Protein AF-0000000069414408 (afdb_homodimer)

Structure (mmCIF, N/CA/C/O backbone):
data_AF-0000000069414408-model_v1
#
loop_
_entity.id
_entity.type
_entity.pdbx_description
1 polymer 'Phosphopantothenate--cysteine ligase'
#
loop_
_atom_site.group_PDB
_atom_site.id
_atom_site.type_symbol
_atom_site.label_atom_id
_atom_site.label_alt_id
_atom_site.label_comp_id
_atom_site.label_asym_id
_atom_site.label_entity_id
_atom_site.label_seq_id
_atom_site.pdbx_PDB_ins_code
_atom_site.Cartn_x
_atom_site.Cartn_y
_atom_site.Cartn_z
_atom_site.occupancy
_atom_site.B_iso_or_equiv
_atom_site.auth_seq_id
_atom_site.auth_comp_id
_atom_site.auth_asym_id
_atom_site.auth_atom_id
_atom_site.pdbx_PDB_model_num
ATOM 1 N N . MET A 1 1 ? 16.625 36.344 -5.504 1 36.88 1 MET A N 1
ATOM 2 C CA . MET A 1 1 ? 17.453 35.156 -5.668 1 36.88 1 MET A CA 1
ATOM 3 C C . MET A 1 1 ? 16.656 33.906 -5.434 1 36.88 1 MET A C 1
ATOM 5 O O . MET A 1 1 ? 15.984 33.75 -4.406 1 36.88 1 MET A O 1
ATOM 9 N N . GLU A 1 2 ? 16.375 33.219 -6.484 1 49.25 2 GLU A N 1
ATOM 10 C CA . GLU A 1 2 ? 15.586 32 -6.367 1 49.25 2 GLU A CA 1
ATOM 11 C C . GLU A 1 2 ? 16.141 31.094 -5.285 1 49.25 2 GLU A C 1
ATOM 13 O O . GLU A 1 2 ? 17.344 30.828 -5.25 1 49.25 2 GLU A O 1
ATOM 18 N N . SER A 1 3 ? 15.445 30.938 -4.207 1 58.75 3 SER A N 1
ATOM 19 C CA . SER A 1 3 ? 15.906 30.156 -3.064 1 58.75 3 SER A CA 1
ATOM 20 C C . SER A 1 3 ? 16.312 28.75 -3.484 1 58.75 3 SER A C 1
ATOM 22 O O . SER A 1 3 ? 15.875 28.266 -4.523 1 58.75 3 SER A O 1
ATOM 24 N N . ASP A 1 4 ? 17.469 28.281 -2.998 1 65.81 4 ASP A N 1
ATOM 25 C CA . ASP A 1 4 ? 17.984 26.938 -3.197 1 65.81 4 ASP A CA 1
ATOM 26 C C . ASP A 1 4 ? 16.844 25.906 -3.221 1 65.81 4 ASP A C 1
ATOM 28 O O . ASP A 1 4 ? 16.875 24.969 -4.012 1 65.81 4 ASP A O 1
ATOM 32 N N . SER A 1 5 ? 15.828 26.344 -2.617 1 70.5 5 SER A N 1
ATOM 33 C CA . SER A 1 5 ? 14.68 25.438 -2.559 1 70.5 5 SER A CA 1
ATOM 34 C C . SER A 1 5 ? 13.891 25.469 -3.863 1 70.5 5 SER A C 1
ATOM 36 O O . SER A 1 5 ? 13.43 24.422 -4.332 1 70.5 5 SER A O 1
ATOM 38 N N . SER A 1 6 ? 13.797 26.656 -4.434 1 71.38 6 SER A N 1
ATOM 39 C CA . SER A 1 6 ? 13.078 26.797 -5.695 1 71.38 6 SER A CA 1
ATOM 40 C C . SER A 1 6 ? 13.805 26.078 -6.828 1 71.38 6 SER A C 1
ATOM 42 O O . SER A 1 6 ? 13.172 25.453 -7.68 1 71.38 6 SER A O 1
ATOM 44 N N . LYS A 1 7 ? 15.102 26.234 -6.734 1 75.94 7 LYS A N 1
ATOM 45 C CA . LYS A 1 7 ? 15.914 25.562 -7.75 1 75.94 7 LYS A CA 1
ATOM 46 C C . LYS A 1 7 ? 15.789 24.047 -7.641 1 75.94 7 LYS A C 1
ATOM 48 O O . LYS A 1 7 ? 15.688 23.344 -8.656 1 75.94 7 LYS A O 1
ATOM 53 N N . PHE A 1 8 ? 15.742 23.641 -6.445 1 80 8 PHE A N 1
ATOM 54 C CA . PHE A 1 8 ? 15.625 22.219 -6.195 1 80 8 PHE A CA 1
ATOM 55 C C . PHE A 1 8 ? 14.289 21.688 -6.715 1 80 8 PHE A C 1
ATOM 57 O O . PHE A 1 8 ? 14.242 20.656 -7.395 1 80 8 PHE A O 1
ATOM 64 N N . LEU A 1 9 ? 13.289 22.406 -6.48 1 81.12 9 LEU A N 1
ATOM 65 C CA . LEU A 1 9 ? 11.961 21.969 -6.875 1 81.12 9 LEU A CA 1
ATOM 66 C C . LEU A 1 9 ? 11.828 21.906 -8.391 1 81.12 9 LEU A C 1
ATOM 68 O O . LEU A 1 9 ? 11.125 21.047 -8.93 1 81.12 9 LEU A O 1
ATOM 72 N N . LYS A 1 10 ? 12.508 22.812 -8.992 1 78.44 10 LYS A N 1
ATOM 73 C CA . LYS A 1 10 ? 12.445 22.875 -10.453 1 78.44 10 LYS A CA 1
ATOM 74 C C . LYS A 1 10 ? 13.141 21.672 -11.086 1 78.44 10 LYS A C 1
ATOM 76 O O . LYS A 1 10 ? 12.875 21.344 -12.242 1 78.44 10 LYS A O 1
ATOM 81 N N . GLU A 1 11 ? 14.008 21.078 -10.328 1 78.56 11 GLU A N 1
ATOM 82 C CA . GLU A 1 11 ? 14.734 19.906 -10.812 1 78.56 11 GLU A CA 1
ATOM 83 C C . GLU A 1 11 ? 13.914 18.641 -10.656 1 78.56 11 GLU A C 1
ATOM 85 O O . GLU A 1 11 ? 14.242 17.594 -11.242 1 78.56 11 GLU A O 1
ATOM 90 N N . LEU A 1 12 ? 12.844 18.766 -9.945 1 81.75 12 LEU A N 1
ATOM 91 C CA . LEU A 1 12 ? 12.031 17.578 -9.672 1 81.75 12 LEU A CA 1
ATOM 92 C C . LEU A 1 12 ? 10.938 17.422 -10.719 1 81.75 12 LEU A C 1
ATOM 94 O O . LEU A 1 12 ? 10.461 18.406 -11.281 1 81.75 12 LEU A O 1
ATOM 98 N N . PRO A 1 13 ? 10.609 16.203 -11.086 1 78 13 PRO A N 1
ATOM 99 C CA . PRO A 1 13 ? 9.492 15.984 -12.008 1 78 13 PRO A CA 1
ATOM 100 C C . PRO A 1 13 ? 8.172 16.562 -11.484 1 78 13 PRO A C 1
ATOM 102 O O . PRO A 1 13 ? 7.879 16.453 -10.289 1 78 13 PRO A O 1
ATOM 105 N N . VAL A 1 14 ? 7.461 17.203 -12.414 1 77.81 14 VAL A N 1
ATOM 106 C CA . VAL A 1 14 ? 6.164 17.766 -12.055 1 77.81 14 VAL A CA 1
ATOM 107 C C . VAL A 1 14 ? 5.141 16.641 -11.898 1 77.81 14 VAL A C 1
ATOM 109 O O . VAL A 1 14 ? 5.059 15.75 -12.734 1 77.81 14 VAL A O 1
ATOM 112 N N . PRO A 1 15 ? 4.453 16.719 -10.805 1 82.31 15 PRO A N 1
ATOM 113 C CA . PRO A 1 15 ? 3.467 15.672 -10.547 1 82.31 15 PRO A CA 1
ATOM 114 C C . PRO A 1 15 ? 2.395 15.594 -11.633 1 82.31 15 PRO A C 1
ATOM 116 O O . PRO A 1 15 ? 2.125 16.578 -12.312 1 82.31 15 PRO A O 1
ATOM 119 N N . GLU A 1 16 ? 1.836 14.367 -11.836 1 82 16 GLU A N 1
ATOM 120 C CA . GLU A 1 16 ? 0.675 14.18 -12.703 1 82 16 GLU A CA 1
ATOM 121 C C . GLU A 1 16 ? -0.53 14.961 -12.188 1 82 16 GLU A C 1
ATOM 123 O O . GLU A 1 16 ? -0.75 15.039 -10.977 1 82 16 GLU A O 1
ATOM 128 N N . ARG A 1 17 ? -1.381 15.641 -13.055 1 89.75 17 ARG A N 1
ATOM 129 C CA . ARG A 1 17 ? -2.598 16.375 -12.719 1 89.75 17 ARG A CA 1
ATOM 130 C C . ARG A 1 17 ? -2.312 17.484 -11.711 1 89.75 17 ARG A C 1
ATOM 132 O O . ARG A 1 17 ? -3.119 17.734 -10.812 1 89.75 17 ARG A O 1
ATOM 139 N N . PHE A 1 18 ? -1.121 18.047 -11.727 1 91.94 18 PHE A N 1
ATOM 140 C CA . PHE A 1 18 ? -0.654 19.062 -10.781 1 91.94 18 PHE A CA 1
ATOM 141 C C . PHE A 1 18 ? -1.591 20.266 -10.766 1 91.94 18 PHE A C 1
ATOM 143 O O . PHE A 1 18 ? -1.997 20.719 -9.695 1 91.94 18 PHE A O 1
ATOM 150 N N . GLU A 1 19 ? -1.981 20.688 -11.867 1 93.69 19 GLU A N 1
ATOM 151 C CA . GLU A 1 19 ? -2.82 21.875 -11.961 1 93.69 19 GLU A CA 1
ATOM 152 C C . GLU A 1 19 ? -4.188 21.641 -11.328 1 93.69 19 GLU A C 1
ATOM 154 O O . GLU A 1 19 ? -4.715 22.516 -10.633 1 93.69 19 GLU A O 1
ATOM 159 N N . GLU A 1 20 ? -4.691 20.547 -11.57 1 96.44 20 GLU A N 1
ATOM 160 C CA . GLU A 1 20 ? -5.988 20.203 -10.992 1 96.44 20 GLU A CA 1
ATOM 161 C C . GLU A 1 20 ? -5.918 20.172 -9.469 1 96.44 20 GLU A C 1
ATOM 163 O O . GLU A 1 20 ? -6.805 20.703 -8.789 1 96.44 20 GLU A O 1
ATOM 168 N N . LYS A 1 21 ? -4.875 19.578 -8.93 1 96.38 21 LYS A N 1
ATOM 169 C CA . LYS A 1 21 ? -4.699 19.516 -7.484 1 96.38 21 LYS A CA 1
ATOM 170 C C . LYS A 1 21 ? -4.496 20.906 -6.887 1 96.38 21 LYS A C 1
ATOM 172 O O . LYS A 1 21 ? -5.031 21.203 -5.82 1 96.38 21 LYS A O 1
ATOM 177 N N . GLN A 1 22 ? -3.789 21.703 -7.637 1 96.44 22 GLN A N 1
ATOM 178 C CA . GLN A 1 22 ? -3.551 23.062 -7.191 1 96.44 22 GLN A CA 1
ATOM 179 C C . GLN A 1 22 ? -4.859 23.844 -7.086 1 96.44 22 GLN A C 1
ATOM 181 O O . GLN A 1 22 ? -5.102 24.531 -6.09 1 96.44 22 GLN A O 1
ATOM 186 N N . ILE A 1 23 ? -5.68 23.688 -8.055 1 97.75 23 ILE A N 1
ATOM 187 C CA . ILE A 1 23 ? -6.949 24.406 -8.102 1 97.75 23 ILE A CA 1
ATOM 188 C C . ILE A 1 23 ? -7.852 23.922 -6.965 1 97.75 23 ILE A C 1
ATOM 190 O O . ILE A 1 23 ? -8.5 24.719 -6.293 1 97.75 23 ILE A O 1
ATOM 194 N N . ARG A 1 24 ? -7.848 22.672 -6.711 1 97.88 24 ARG A N 1
ATOM 195 C CA . ARG A 1 24 ? -8.672 22.109 -5.648 1 97.88 24 ARG A CA 1
ATOM 196 C C . ARG A 1 24 ? -8.25 22.641 -4.281 1 97.88 24 ARG A C 1
ATOM 198 O O . ARG A 1 24 ? -9.094 22.984 -3.453 1 97.88 24 ARG A O 1
ATOM 205 N N . ILE A 1 25 ? -6.957 22.734 -4.102 1 98.31 25 ILE A N 1
ATOM 206 C CA . ILE A 1 25 ? -6.43 23.203 -2.828 1 98.31 25 ILE A CA 1
ATOM 207 C C . ILE A 1 25 ? -6.773 24.688 -2.652 1 98.31 25 ILE A C 1
ATOM 209 O O . ILE A 1 25 ? -7.258 25.094 -1.595 1 98.31 25 ILE A O 1
ATOM 213 N N . GLN A 1 26 ? -6.594 25.438 -3.682 1 98.06 26 GLN A N 1
ATOM 214 C CA . GLN A 1 26 ? -6.867 26.859 -3.623 1 98.06 26 GLN A CA 1
ATOM 215 C C . GLN A 1 26 ? -8.344 27.125 -3.359 1 98.06 26 GLN A C 1
ATOM 217 O O . GLN A 1 26 ? -8.695 27.953 -2.516 1 98.06 26 GLN A O 1
ATOM 222 N N . ASN A 1 27 ? -9.172 26.422 -4.07 1 98.38 27 ASN A N 1
ATOM 223 C CA . ASN A 1 27 ? -10.609 26.578 -3.896 1 98.38 27 ASN A CA 1
ATOM 224 C C . ASN A 1 27 ? -11.047 26.219 -2.482 1 98.38 27 ASN A C 1
ATOM 226 O O . ASN A 1 27 ? -11.898 26.891 -1.895 1 98.38 27 ASN A O 1
ATOM 230 N N . PHE A 1 28 ? -10.516 25.234 -1.988 1 98.56 28 PHE A N 1
ATOM 231 C CA . PHE A 1 28 ? -10.852 24.781 -0.641 1 98.56 28 PHE A CA 1
ATOM 232 C C . PHE A 1 28 ? -10.477 25.844 0.39 1 98.56 28 PHE A C 1
ATOM 234 O O . PHE A 1 28 ? -11.281 26.188 1.252 1 98.56 28 PHE A O 1
ATOM 241 N N . VAL A 1 29 ? -9.242 26.312 0.279 1 98.44 29 VAL A N 1
ATOM 242 C CA . VAL A 1 29 ? -8.734 27.297 1.234 1 98.44 29 VAL A CA 1
ATOM 243 C C . VAL A 1 29 ? -9.562 28.578 1.146 1 98.44 29 VAL A C 1
ATOM 245 O O . VAL A 1 29 ? -9.938 29.156 2.172 1 98.44 29 VAL A O 1
ATOM 248 N N . GLU A 1 30 ? -9.867 28.969 -0.035 1 97.88 30 GLU A N 1
ATOM 249 C CA . GLU A 1 30 ? -10.664 30.172 -0.226 1 97.88 30 GLU A CA 1
ATOM 250 C C . GLU A 1 30 ? -12.047 30.016 0.404 1 97.88 30 GLU A C 1
ATOM 252 O O . GLU A 1 30 ? -12.547 30.953 1.046 1 97.88 30 GLU A O 1
ATOM 257 N N . ARG A 1 31 ? -12.594 28.938 0.205 1 97.62 31 ARG A N 1
ATOM 258 C CA . ARG A 1 31 ? -13.906 28.688 0.78 1 97.62 31 ARG A CA 1
ATOM 259 C C . ARG A 1 31 ? -13.859 28.719 2.305 1 97.62 31 ARG A C 1
ATOM 261 O O . ARG A 1 31 ? -14.695 29.359 2.943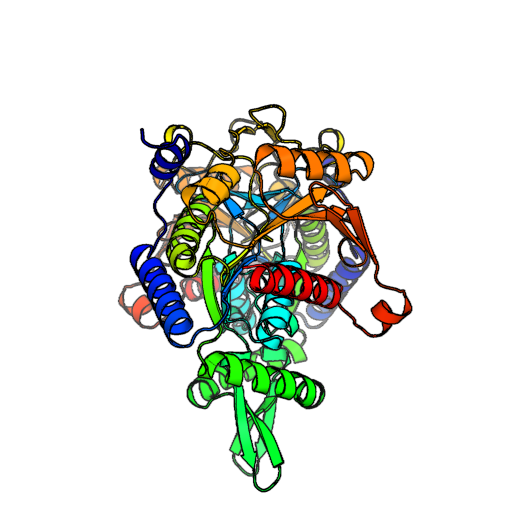 1 97.62 31 ARG A O 1
ATOM 268 N N . GLN A 1 32 ? -12.922 28 2.854 1 97.88 32 GLN A N 1
ATOM 269 C CA . GLN A 1 32 ? -12.812 27.969 4.309 1 97.88 32 GLN A CA 1
ATOM 270 C C . GLN A 1 32 ? -12.516 29.359 4.867 1 97.88 32 GLN A C 1
ATOM 272 O O . GLN A 1 32 ? -12.992 29.719 5.949 1 97.88 32 GLN A O 1
ATOM 277 N N . HIS A 1 33 ? -11.703 30.094 4.141 1 96.69 33 HIS A N 1
ATOM 278 C CA . HIS A 1 33 ? -11.406 31.469 4.543 1 96.69 33 HIS A CA 1
ATOM 279 C C . HIS A 1 33 ? -12.68 32.312 4.609 1 96.69 33 HIS A C 1
ATOM 281 O O . HIS A 1 33 ? -12.875 33.062 5.555 1 96.69 33 HIS A O 1
ATOM 287 N N . SER A 1 34 ? -13.469 32.156 3.611 1 97.19 34 SER A N 1
ATOM 288 C CA . SER A 1 34 ? -14.719 32.906 3.551 1 97.19 34 SER A CA 1
ATOM 289 C C . SER A 1 34 ? -15.648 32.531 4.707 1 97.19 34 SER A C 1
ATOM 291 O O . SER A 1 34 ? -16.422 33.375 5.172 1 97.19 34 SER A O 1
ATOM 293 N N . LEU A 1 35 ? -15.562 31.375 5.195 1 96.44 35 LEU A N 1
ATOM 294 C CA . LEU A 1 35 ? -16.406 30.891 6.285 1 96.44 35 LEU A CA 1
ATOM 295 C C . LEU A 1 35 ? -15.742 31.141 7.633 1 96.44 35 LEU A C 1
ATOM 297 O O . LEU A 1 35 ? -16.297 30.812 8.68 1 96.44 35 LEU A O 1
ATOM 301 N N . ARG A 1 36 ? -14.461 31.719 7.625 1 95.69 36 ARG A N 1
ATOM 302 C CA . ARG A 1 36 ? -13.68 32.031 8.812 1 95.69 36 ARG A CA 1
ATOM 303 C C . ARG A 1 36 ? -13.375 30.781 9.625 1 95.69 36 ARG A C 1
ATOM 305 O O . ARG A 1 36 ? -13.43 30.797 10.859 1 95.69 36 ARG A O 1
ATOM 312 N N . ASN A 1 37 ? -13.172 29.703 8.883 1 97.25 37 ASN A N 1
ATOM 313 C CA . ASN A 1 37 ? -12.758 28.453 9.516 1 97.25 37 ASN A CA 1
ATOM 314 C C . ASN A 1 37 ? -11.242 28.375 9.68 1 97.25 37 ASN A C 1
ATOM 316 O O . ASN A 1 37 ? -10.5 28.844 8.82 1 97.25 37 ASN A O 1
ATOM 320 N N . LYS A 1 38 ? -10.812 27.828 10.812 1 98.12 38 LYS A N 1
ATOM 321 C CA . LYS A 1 38 ? -9.414 27.438 10.906 1 98.12 38 LYS A CA 1
ATOM 322 C C . LYS A 1 38 ? -9.117 26.234 10.008 1 98.12 38 LYS A C 1
ATOM 324 O O . LYS A 1 38 ? -9.945 25.328 9.875 1 98.12 38 LYS A O 1
ATOM 329 N N . VAL A 1 39 ? -7.953 26.25 9.383 1 98.56 39 VAL A N 1
ATOM 330 C CA . VAL A 1 39 ? -7.605 25.188 8.445 1 98.56 39 VAL A CA 1
ATOM 331 C C . VAL A 1 39 ? -6.281 24.562 8.852 1 98.56 39 VAL A C 1
ATOM 333 O O . VAL A 1 39 ? -5.336 25.25 9.227 1 98.56 39 VAL A O 1
ATOM 336 N N . VAL A 1 40 ? -6.254 23.25 8.859 1 98.75 40 VAL A N 1
ATOM 337 C CA . VAL A 1 40 ? -5.004 22.547 9.125 1 98.75 40 VAL A CA 1
ATOM 338 C C . VAL A 1 40 ? -4.633 21.672 7.922 1 98.75 40 VAL A C 1
ATOM 340 O O . VAL A 1 40 ? -5.492 21 7.344 1 98.75 40 VAL A O 1
ATOM 343 N N . LEU A 1 41 ? -3.408 21.781 7.465 1 98.75 41 LEU A N 1
ATOM 344 C CA . LEU A 1 41 ? -2.807 20.828 6.551 1 98.75 41 LEU A CA 1
ATOM 345 C C . LEU A 1 41 ? -2.209 19.641 7.316 1 98.75 41 LEU A C 1
ATOM 347 O O . LEU A 1 41 ? -1.325 19.828 8.156 1 98.75 41 LEU A O 1
ATOM 351 N N . VAL A 1 42 ? -2.725 18.484 7.078 1 98.81 42 VAL A N 1
ATOM 352 C CA . VAL A 1 42 ? -2.17 17.266 7.656 1 98.81 42 VAL A CA 1
ATOM 353 C C . VAL A 1 42 ? -1.489 16.438 6.57 1 98.81 42 VAL A C 1
ATOM 355 O O . VAL A 1 42 ? -2.146 15.953 5.641 1 98.81 42 VAL A O 1
ATOM 358 N N . THR A 1 43 ? -0.187 16.344 6.652 1 98.38 43 THR A N 1
ATOM 359 C CA . THR A 1 43 ? 0.484 15.422 5.738 1 98.38 43 THR A CA 1
ATOM 360 C C . THR A 1 43 ? 0.61 14.031 6.355 1 98.38 43 THR A C 1
ATOM 362 O O . THR A 1 43 ? 0.772 13.898 7.57 1 98.38 43 THR A O 1
ATOM 365 N N . SER A 1 44 ? 0.476 13.008 5.516 1 98.38 44 SER A N 1
ATOM 366 C CA . SER A 1 44 ? 0.397 11.656 6.059 1 98.38 44 SER A CA 1
ATOM 367 C C . SER A 1 44 ? 0.928 10.633 5.059 1 98.38 44 SER A C 1
ATOM 369 O O . SER A 1 44 ? 0.846 10.836 3.848 1 98.38 44 SER A O 1
ATOM 371 N N . GLY A 1 45 ? 1.451 9.523 5.637 1 96.81 45 GLY A N 1
ATOM 372 C CA . GLY A 1 45 ? 1.995 8.484 4.781 1 96.81 45 GLY A CA 1
ATOM 373 C C . GLY A 1 45 ? 3.463 8.68 4.457 1 96.81 45 GLY A C 1
ATOM 374 O O . GLY A 1 45 ? 4.098 9.609 4.965 1 96.81 45 GLY A O 1
ATOM 375 N N . GLY A 1 46 ? 3.975 7.82 3.621 1 95.31 46 GLY A N 1
ATOM 376 C CA . GLY A 1 46 ? 5.375 7.895 3.244 1 95.31 46 GLY A CA 1
ATOM 377 C C . GLY A 1 46 ? 5.59 8.422 1.837 1 95.31 46 GLY A C 1
ATOM 378 O O . GLY A 1 46 ? 4.629 8.594 1.083 1 95.31 46 GLY A O 1
ATOM 379 N N . THR A 1 47 ? 6.824 8.719 1.518 1 95.31 47 THR A N 1
ATOM 380 C CA . THR A 1 47 ? 7.188 9.125 0.165 1 95.31 47 THR A CA 1
ATOM 381 C C . THR A 1 47 ? 8.133 8.109 -0.471 1 95.31 47 THR A C 1
ATOM 383 O O . THR A 1 47 ? 9 7.551 0.205 1 95.31 47 THR A O 1
ATOM 386 N N . ILE A 1 48 ? 7.93 7.902 -1.704 1 93.88 48 ILE A N 1
ATOM 387 C CA . ILE A 1 48 ? 8.828 6.988 -2.398 1 93.88 48 ILE A CA 1
ATOM 388 C C . ILE A 1 48 ? 9.828 7.781 -3.232 1 93.88 48 ILE A C 1
ATOM 390 O O . ILE A 1 48 ? 9.562 8.922 -3.625 1 93.88 48 ILE A O 1
ATOM 394 N N . VAL A 1 49 ? 10.953 7.195 -3.441 1 91.69 49 VAL A N 1
ATOM 395 C CA . VAL A 1 49 ? 11.992 7.703 -4.336 1 91.69 49 VAL A CA 1
ATOM 396 C C . VAL A 1 49 ? 12.289 6.668 -5.418 1 91.69 49 VAL A C 1
ATOM 398 O O . VAL A 1 49 ? 12.898 5.633 -5.145 1 91.69 49 VAL A O 1
ATOM 401 N N . PRO A 1 50 ? 11.859 6.98 -6.613 1 89.44 50 PRO A N 1
ATOM 402 C CA . PRO A 1 50 ? 12.133 6.035 -7.695 1 89.44 50 PRO A CA 1
ATOM 403 C C . PRO A 1 50 ? 13.625 5.812 -7.926 1 89.44 50 PRO A C 1
ATOM 405 O O . PRO A 1 50 ? 14.414 6.75 -7.809 1 89.44 50 PRO A O 1
ATOM 408 N N . LEU A 1 51 ? 13.961 4.59 -8.258 1 88.44 51 LEU A N 1
ATOM 409 C CA . LEU A 1 51 ? 15.344 4.266 -8.578 1 88.44 51 LEU A CA 1
ATOM 410 C C . LEU A 1 51 ? 15.578 4.336 -10.086 1 88.44 51 LEU A C 1
ATOM 412 O O . LEU A 1 51 ? 16.734 4.367 -10.539 1 88.44 51 LEU A O 1
ATOM 416 N N . GLU A 1 52 ? 14.492 4.254 -10.828 1 86.12 52 GLU A N 1
ATOM 417 C CA . GLU A 1 52 ? 14.484 4.383 -12.289 1 86.12 52 GLU A CA 1
ATOM 418 C C . GLU A 1 52 ? 13.375 5.32 -12.75 1 86.12 52 GLU A C 1
ATOM 420 O O . GLU A 1 52 ? 12.391 5.523 -12.039 1 86.12 52 GLU A O 1
ATOM 425 N N . SER A 1 53 ? 13.664 5.859 -13.961 1 79.06 53 SER A N 1
ATOM 426 C CA . SER A 1 53 ? 12.625 6.738 -14.492 1 79.06 53 SER A CA 1
ATOM 427 C C . SER A 1 53 ? 11.344 5.965 -14.781 1 79.06 53 SER A C 1
ATOM 429 O O . SER A 1 53 ? 10.25 6.418 -14.43 1 79.06 53 SER A O 1
ATOM 431 N N . ARG A 1 54 ? 11.523 4.855 -15.484 1 78.88 54 ARG A N 1
ATOM 432 C CA . ARG A 1 54 ? 10.414 3.912 -15.602 1 78.88 54 ARG A CA 1
ATOM 433 C C . ARG A 1 54 ? 10.359 2.975 -14.398 1 78.88 54 ARG A C 1
ATOM 435 O O . ARG A 1 54 ? 10.969 1.903 -14.414 1 78.88 54 ARG A O 1
ATOM 442 N N . THR A 1 55 ? 9.633 3.455 -13.43 1 76.44 55 THR A N 1
ATOM 443 C CA . THR A 1 55 ? 9.844 2.988 -12.062 1 76.44 55 THR A CA 1
ATOM 444 C C . THR A 1 55 ? 9.375 1.545 -11.906 1 76.44 55 THR A C 1
ATOM 446 O O . THR A 1 55 ? 8.172 1.263 -11.992 1 76.44 55 THR A O 1
ATOM 449 N N . VAL A 1 56 ? 10.312 0.759 -11.719 1 84.94 56 VAL A N 1
ATOM 450 C CA . VAL A 1 56 ? 10.086 -0.63 -11.336 1 84.94 56 VAL A CA 1
ATOM 451 C C . VAL A 1 56 ? 10.5 -0.84 -9.875 1 84.94 56 VAL A C 1
ATOM 453 O O . VAL A 1 56 ? 9.836 -1.571 -9.141 1 84.94 56 VAL A O 1
ATOM 456 N N . ARG A 1 57 ? 11.508 -0.099 -9.555 1 89.31 57 ARG A N 1
ATOM 457 C CA . ARG A 1 57 ? 12 -0.168 -8.18 1 89.31 57 ARG A CA 1
ATOM 458 C C . ARG A 1 57 ? 12.031 1.215 -7.539 1 89.31 57 ARG A C 1
ATOM 460 O O . ARG A 1 57 ? 12.25 2.217 -8.219 1 89.31 57 ARG A O 1
ATOM 467 N N . PHE A 1 58 ? 11.859 1.223 -6.211 1 92.12 58 PHE A N 1
ATOM 468 C CA . PHE A 1 58 ? 11.93 2.492 -5.5 1 92.12 58 PHE A CA 1
ATOM 469 C C . PHE A 1 58 ? 12.289 2.271 -4.035 1 92.12 58 PHE A C 1
ATOM 471 O O . PHE A 1 58 ? 12.148 1.163 -3.516 1 92.12 58 PHE A O 1
ATOM 478 N N . ILE A 1 59 ? 12.766 3.303 -3.414 1 91.5 59 ILE A N 1
ATOM 479 C CA . ILE A 1 59 ? 12.945 3.338 -1.967 1 91.5 59 ILE A CA 1
ATOM 480 C C . ILE A 1 59 ? 11.727 3.98 -1.309 1 91.5 59 ILE A C 1
ATOM 482 O O . ILE A 1 59 ? 11.227 5.004 -1.78 1 91.5 59 ILE A O 1
ATOM 486 N N . ASP A 1 60 ? 11.289 3.34 -0.335 1 92.94 60 ASP A N 1
ATOM 487 C CA . ASP A 1 60 ? 10.094 3.818 0.341 1 92.94 60 ASP A CA 1
ATOM 488 C C . ASP A 1 60 ? 10.359 4.07 1.823 1 92.94 60 ASP A C 1
ATOM 490 O O . ASP A 1 60 ? 11.133 3.348 2.451 1 92.94 60 ASP A O 1
ATOM 494 N N . ASN A 1 61 ? 9.844 5.125 2.311 1 91 61 ASN A N 1
ATOM 495 C CA . ASN A 1 61 ? 9.758 5.371 3.746 1 91 61 ASN A CA 1
ATOM 496 C C . ASN A 1 61 ? 8.453 4.84 4.328 1 91 61 ASN A C 1
ATOM 498 O O . ASN A 1 61 ? 7.379 5.387 4.055 1 91 61 ASN A O 1
ATOM 502 N N . PHE A 1 62 ? 8.664 3.934 5.164 1 86.81 62 PHE A N 1
ATOM 503 C CA . PHE A 1 62 ? 7.488 3.225 5.645 1 86.81 62 PHE A CA 1
ATOM 504 C C . PHE A 1 62 ? 6.637 4.125 6.531 1 86.81 62 PHE A C 1
ATOM 506 O O . PHE A 1 62 ? 7.133 4.699 7.504 1 86.81 62 PHE A O 1
ATOM 513 N N . SER A 1 63 ? 5.344 4.156 6.176 1 93.06 63 SER A N 1
ATOM 514 C CA . SER A 1 63 ? 4.305 4.77 7 1 93.06 63 SER A CA 1
ATOM 515 C C . SER A 1 63 ? 2.918 4.293 6.586 1 93.06 63 SER A C 1
ATOM 517 O O . SER A 1 63 ? 2.514 4.473 5.438 1 93.06 63 SER A O 1
ATOM 519 N N . GLN A 1 64 ? 2.262 3.758 7.496 1 91.94 64 GLN A N 1
ATOM 520 C CA . GLN A 1 64 ? 0.894 3.342 7.207 1 91.94 64 GLN A CA 1
ATOM 521 C C . GLN A 1 64 ? -0.051 4.539 7.176 1 91.94 64 GLN A C 1
ATOM 523 O O . GLN A 1 64 ? -1.167 4.441 6.664 1 91.94 64 GLN A O 1
ATOM 528 N N . GLY A 1 65 ? 0.398 5.629 7.734 1 95.56 65 GLY A N 1
ATOM 529 C CA . GLY A 1 65 ? -0.44 6.816 7.766 1 95.56 65 GLY A CA 1
ATOM 530 C C . GLY A 1 65 ? -1.406 6.832 8.938 1 95.56 65 GLY A C 1
ATOM 531 O O . GLY A 1 65 ? -2.424 7.527 8.898 1 95.56 65 GLY A O 1
ATOM 532 N N . THR A 1 66 ? -1.074 6.078 9.992 1 95.12 66 THR A N 1
ATOM 533 C CA . THR A 1 66 ? -1.961 5.984 11.148 1 95.12 66 THR A CA 1
ATOM 534 C C . THR A 1 66 ? -2.025 7.316 11.891 1 95.12 66 THR A C 1
ATOM 536 O O . THR A 1 66 ? -3.111 7.844 12.141 1 95.12 66 THR A O 1
ATOM 539 N N . ARG A 1 67 ? -0.917 7.867 12.164 1 96.44 67 ARG A N 1
ATOM 540 C CA . ARG A 1 67 ? -0.863 9.133 12.891 1 96.44 67 ARG A CA 1
ATOM 541 C C . ARG A 1 67 ? -1.567 10.242 12.117 1 96.44 67 ARG A C 1
ATOM 543 O O . ARG A 1 67 ? -2.381 10.977 12.68 1 96.44 67 ARG A O 1
ATOM 550 N N . GLY A 1 68 ? -1.271 10.359 10.883 1 98.06 68 GLY A N 1
ATOM 551 C CA . GLY A 1 68 ? -1.877 11.406 10.07 1 98.06 68 GLY A CA 1
ATOM 552 C C . GLY A 1 68 ? -3.381 11.258 9.93 1 98.06 68 GLY A C 1
ATOM 553 O O . GLY A 1 68 ? -4.125 12.219 10.125 1 98.06 68 GLY A O 1
ATOM 554 N N . SER A 1 69 ? -3.871 10.047 9.672 1 97.94 69 SER A N 1
ATOM 555 C CA . SER A 1 69 ? -5.293 9.82 9.43 1 97.94 69 SER A CA 1
ATOM 556 C C . SER A 1 69 ? -6.102 10.016 10.711 1 97.94 69 SER A C 1
ATOM 558 O O . SER A 1 69 ? -7.152 10.656 10.695 1 97.94 69 SER A O 1
ATOM 560 N N . ALA A 1 70 ? -5.594 9.531 11.805 1 97.69 70 ALA A N 1
ATOM 561 C CA . ALA A 1 70 ? -6.27 9.703 13.094 1 97.69 70 ALA A CA 1
ATOM 562 C C . ALA A 1 70 ? -6.316 11.172 13.492 1 97.69 70 ALA A C 1
ATOM 564 O O . ALA A 1 70 ? -7.359 11.672 13.922 1 97.69 70 ALA A O 1
ATOM 565 N N . SER A 1 71 ? -5.215 11.828 13.32 1 98.62 71 SER A N 1
ATOM 566 C CA . SER A 1 71 ? -5.145 13.242 13.695 1 98.62 71 SER A CA 1
ATOM 567 C C . SER A 1 71 ? -6.125 14.078 12.875 1 98.62 71 SER A C 1
ATOM 569 O O . SER A 1 71 ? -6.766 14.984 13.414 1 98.62 71 SER A O 1
ATOM 571 N N . ALA A 1 72 ? -6.223 13.742 11.602 1 98.69 72 ALA A N 1
ATOM 572 C CA . ALA A 1 72 ? -7.172 14.445 10.75 1 98.69 72 ALA A CA 1
ATOM 573 C C . ALA A 1 72 ? -8.594 14.336 11.297 1 98.69 72 ALA A C 1
ATOM 575 O O . ALA A 1 72 ? -9.336 15.32 11.312 1 98.69 72 ALA A O 1
ATOM 576 N N . GLU A 1 73 ? -8.945 13.18 11.805 1 98.19 73 GLU A N 1
ATOM 577 C CA . GLU A 1 73 ? -10.273 12.977 12.375 1 98.19 73 GLU A CA 1
ATOM 578 C C . GLU A 1 73 ? -10.477 13.844 13.617 1 98.19 73 GLU A C 1
ATOM 580 O O . GLU A 1 73 ? -11.523 14.469 13.773 1 98.19 73 GLU A O 1
ATOM 585 N N . TYR A 1 74 ? -9.492 13.867 14.414 1 98 74 TYR A N 1
ATOM 586 C CA . TYR A 1 74 ? -9.633 14.625 15.656 1 98 74 TYR A CA 1
ATOM 587 C C . TYR A 1 74 ? -9.656 16.125 15.383 1 98 74 TYR A C 1
ATOM 589 O O . TYR A 1 74 ? -10.344 16.875 16.078 1 98 74 TYR A O 1
ATOM 597 N N . PHE A 1 75 ? -8.898 16.609 14.398 1 98.56 75 PHE A N 1
ATOM 598 C CA . PHE A 1 75 ? -8.992 18.016 13.984 1 98.56 75 PHE A CA 1
ATOM 599 C C . PHE A 1 75 ? -10.391 18.328 13.477 1 98.56 75 PHE A C 1
ATOM 601 O O . PHE A 1 75 ? -10.984 19.344 13.867 1 98.56 75 PHE A O 1
ATOM 608 N N . LEU A 1 76 ? -10.898 17.422 12.633 1 98.06 76 LEU A N 1
ATOM 609 C CA . LEU A 1 76 ? -12.242 17.609 12.086 1 98.06 76 LEU A CA 1
ATOM 610 C C . LEU A 1 76 ? -13.281 17.641 13.195 1 98.06 76 LEU A C 1
ATOM 612 O O . LEU A 1 76 ? -14.172 18.5 13.195 1 98.06 76 LEU A O 1
ATOM 616 N N . ASN A 1 77 ? -13.125 16.766 14.109 1 96.38 77 ASN A N 1
ATOM 617 C CA . ASN A 1 77 ? -14.039 16.719 15.242 1 96.38 77 ASN A CA 1
ATOM 618 C C . ASN A 1 77 ? -13.977 18 16.078 1 96.38 77 ASN A C 1
ATOM 620 O O . ASN A 1 77 ? -14.93 18.312 16.797 1 96.38 77 ASN A O 1
ATOM 624 N N . SER A 1 78 ? -12.906 18.656 15.984 1 96.94 78 SER A N 1
ATOM 625 C CA . SER A 1 78 ? -12.711 19.875 16.766 1 96.94 78 SER A CA 1
ATOM 626 C C . SER A 1 78 ? -13.055 21.125 15.969 1 96.94 78 SER A C 1
ATOM 628 O O . SER A 1 78 ? -12.766 22.25 16.391 1 96.94 78 SER A O 1
ATOM 630 N N . GLY A 1 79 ? -13.539 20.969 14.75 1 96.19 79 GLY A N 1
ATOM 631 C CA . GLY A 1 79 ? -14.086 22.078 13.984 1 96.19 79 GLY A CA 1
ATOM 632 C C . GLY A 1 79 ? -13.102 22.641 12.977 1 96.19 79 GLY A C 1
ATOM 633 O O . GLY A 1 79 ? -13.383 23.656 12.328 1 96.19 79 GLY A O 1
ATOM 634 N N . TYR A 1 80 ? -11.93 22.062 12.883 1 98.38 80 TYR A N 1
ATOM 635 C CA . TYR A 1 80 ? -10.977 22.5 11.867 1 98.38 80 TYR A CA 1
ATOM 636 C C . TYR A 1 80 ? -11.336 21.922 10.5 1 98.38 80 TYR A C 1
ATOM 638 O O . TYR A 1 80 ? -11.734 20.766 10.391 1 98.38 80 TYR A O 1
ATOM 646 N N . ALA A 1 81 ? -11.227 22.719 9.484 1 98.62 81 ALA A N 1
ATOM 647 C CA . ALA A 1 81 ? -11.164 22.156 8.141 1 98.62 81 ALA A CA 1
ATOM 648 C C . ALA A 1 81 ? -9.797 21.531 7.867 1 98.62 81 ALA A C 1
ATOM 650 O O . ALA A 1 81 ? -8.781 22.031 8.359 1 98.62 81 ALA A O 1
ATOM 651 N N . VAL A 1 82 ? -9.812 20.438 7.09 1 98.81 82 VAL A N 1
ATOM 652 C CA . VAL A 1 82 ? -8.57 19.688 6.961 1 98.81 82 VAL A CA 1
ATOM 653 C C . VAL A 1 82 ? -8.227 19.5 5.484 1 98.81 82 VAL A C 1
ATOM 655 O O . VAL A 1 82 ? -9.055 19.016 4.707 1 98.81 82 VAL A O 1
ATOM 658 N N . ILE A 1 83 ? -7.066 19.953 5.105 1 98.81 83 ILE A N 1
ATOM 659 C CA . ILE A 1 83 ? -6.426 19.438 3.898 1 98.81 83 ILE A CA 1
ATOM 660 C C . ILE A 1 83 ? -5.586 18.219 4.242 1 98.81 83 ILE A C 1
ATOM 662 O O . ILE A 1 83 ? -4.562 18.328 4.922 1 98.81 83 ILE A O 1
ATOM 666 N N . PHE A 1 84 ? -6.027 17.094 3.797 1 98.62 84 PHE A N 1
ATOM 667 C CA . PHE A 1 84 ? -5.336 15.844 4.062 1 98.62 84 PHE A CA 1
ATOM 668 C C . PHE A 1 84 ? -4.457 15.445 2.881 1 98.62 84 PHE A C 1
ATOM 670 O O . PHE A 1 84 ? -4.934 14.836 1.922 1 98.62 84 PHE A O 1
ATOM 677 N N . LEU A 1 85 ? -3.211 15.828 2.93 1 98.56 85 LEU A N 1
ATOM 678 C CA . LEU A 1 85 ? -2.203 15.484 1.931 1 98.56 85 LEU A CA 1
ATOM 679 C C . LEU A 1 85 ? -1.539 14.156 2.26 1 98.56 85 LEU A C 1
ATOM 681 O O . LEU A 1 85 ? -0.752 14.062 3.205 1 98.56 85 LEU A O 1
ATOM 685 N N . HIS A 1 86 ? -1.845 13.117 1.429 1 97.94 86 HIS A N 1
ATOM 686 C CA . HIS A 1 86 ? -1.485 11.789 1.921 1 97.94 86 HIS A CA 1
ATOM 687 C C . HIS A 1 86 ? -0.947 10.914 0.796 1 97.94 86 HIS A C 1
ATOM 689 O O . HIS A 1 86 ? -1.269 11.133 -0.374 1 97.94 86 HIS A O 1
ATOM 695 N N . ARG A 1 87 ? -0.119 9.938 1.212 1 96.88 87 ARG A N 1
ATOM 696 C CA . ARG A 1 87 ? 0.388 8.93 0.289 1 96.88 87 ARG A CA 1
ATOM 697 C C . ARG A 1 87 ? -0.751 8.094 -0.287 1 96.88 87 ARG A C 1
ATOM 699 O O . ARG A 1 87 ? -1.606 7.605 0.455 1 96.88 87 ARG A O 1
ATOM 706 N N . ASN A 1 88 ? -0.689 7.988 -1.557 1 93.06 88 ASN A N 1
ATOM 707 C CA . ASN A 1 88 ? -1.65 7.098 -2.195 1 93.06 88 ASN A CA 1
ATOM 708 C C . ASN A 1 88 ? -1.603 5.695 -1.589 1 93.06 88 ASN A C 1
ATOM 710 O O . ASN A 1 88 ? -0.524 5.121 -1.427 1 93.06 88 ASN A O 1
ATOM 714 N N . GLY A 1 89 ? -2.76 5.223 -1.188 1 88.56 89 GLY A N 1
ATOM 715 C CA . GLY A 1 89 ? -2.857 3.881 -0.638 1 88.56 89 GLY A CA 1
ATOM 716 C C . GLY A 1 89 ? -2.668 3.836 0.867 1 88.56 89 GLY A C 1
ATOM 717 O O . GLY A 1 89 ? -2.811 2.779 1.484 1 88.56 89 GLY A O 1
ATOM 718 N N . SER A 1 90 ? -2.254 4.945 1.5 1 93.38 90 SER A N 1
ATOM 719 C CA . SER A 1 90 ? -2.125 4.969 2.953 1 93.38 90 SER A CA 1
ATOM 720 C C . SER A 1 90 ? -3.482 5.148 3.625 1 93.38 90 SER A C 1
ATOM 722 O O . SER A 1 90 ? -4.496 5.344 2.949 1 93.38 90 SER A O 1
ATOM 724 N N . LEU A 1 91 ? -3.475 5.066 4.902 1 94.62 91 LEU A N 1
ATOM 725 C CA . LEU A 1 91 ? -4.715 5.176 5.656 1 94.62 91 LEU A CA 1
ATOM 726 C C . LEU A 1 91 ? -5.316 6.57 5.523 1 94.62 91 LEU A C 1
ATOM 728 O O . LEU A 1 91 ? -4.586 7.566 5.516 1 94.62 91 LEU A O 1
ATOM 732 N N . GLU A 1 92 ? -6.609 6.605 5.418 1 95.44 92 GLU A N 1
ATOM 733 C CA . GLU A 1 92 ? -7.344 7.863 5.34 1 95.44 92 GLU A CA 1
ATOM 734 C C . GLU A 1 92 ? -8.32 8.008 6.5 1 95.44 92 GLU A C 1
ATOM 736 O O . GLU A 1 92 ? -8.742 7.008 7.09 1 95.44 92 GLU A O 1
ATOM 741 N N . PRO A 1 93 ? -8.617 9.25 6.816 1 96.81 93 PRO A N 1
ATOM 742 C CA . PRO A 1 93 ? -9.594 9.422 7.898 1 96.81 93 PRO A CA 1
ATOM 743 C C . PRO A 1 93 ? -10.883 8.648 7.664 1 96.81 93 PRO A C 1
ATOM 745 O O . PRO A 1 93 ? -11.352 8.547 6.527 1 96.81 93 PRO A O 1
ATOM 748 N N . TYR A 1 94 ? -11.438 8.047 8.766 1 94.69 94 TYR A N 1
ATOM 749 C CA . TYR A 1 94 ? -12.695 7.309 8.844 1 94.69 94 TYR A CA 1
ATOM 750 C C . TYR A 1 94 ? -12.562 5.941 8.188 1 94.69 94 TYR A C 1
ATOM 752 O O . TYR A 1 94 ? -12.859 4.918 8.805 1 94.69 94 TYR A O 1
ATOM 760 N N . SER A 1 95 ? -11.938 5.957 7.023 1 91.19 95 SER A N 1
ATOM 761 C CA . SER A 1 95 ? -11.805 4.668 6.344 1 91.19 95 SER A CA 1
ATOM 762 C C . SER A 1 95 ? -10.719 3.814 6.98 1 91.19 95 SER A C 1
ATOM 764 O O . SER A 1 95 ? -10.664 2.602 6.762 1 91.19 95 SER A O 1
ATOM 766 N N . ARG A 1 96 ? -9.859 4.414 7.797 1 92.44 96 ARG A N 1
ATOM 767 C CA . ARG A 1 96 ? -8.766 3.703 8.453 1 92.44 96 ARG A CA 1
ATOM 768 C C . ARG A 1 96 ? -9.297 2.6 9.359 1 92.44 96 ARG A C 1
ATOM 770 O O . ARG A 1 96 ? -8.578 1.658 9.695 1 92.44 96 ARG A O 1
ATOM 777 N N . ASN A 1 97 ? -10.555 2.697 9.703 1 86.81 97 ASN A N 1
ATOM 778 C CA . ASN A 1 97 ? -11.18 1.734 10.609 1 86.81 97 ASN A CA 1
ATOM 779 C C . ASN A 1 97 ? -11.492 0.419 9.898 1 86.81 97 ASN A C 1
ATOM 781 O O . ASN A 1 97 ? -11.773 -0.589 10.555 1 86.81 97 ASN A O 1
ATOM 785 N N . PHE A 1 98 ? -11.367 0.418 8.68 1 84.69 98 PHE A N 1
ATOM 786 C CA . PHE A 1 98 ? -11.727 -0.752 7.887 1 84.69 98 PHE A CA 1
ATOM 787 C C . PHE A 1 98 ? -10.586 -1.132 6.941 1 84.69 98 PHE A C 1
ATOM 789 O O . PHE A 1 98 ? -10.789 -1.906 6 1 84.69 98 PHE A O 1
ATOM 796 N N . SER A 1 99 ? -9.461 -0.527 7.371 1 75.19 99 SER A N 1
ATOM 797 C CA . SER A 1 99 ? -8.328 -0.69 6.469 1 75.19 99 SER A CA 1
ATOM 798 C C . SER A 1 99 ? -7.891 -2.148 6.391 1 75.19 99 SER A C 1
ATOM 800 O O . SER A 1 99 ? -8.055 -2.902 7.352 1 75.19 99 SER A O 1
ATOM 802 N N . ARG A 1 100 ? -7.648 -2.799 5.285 1 69.5 100 AR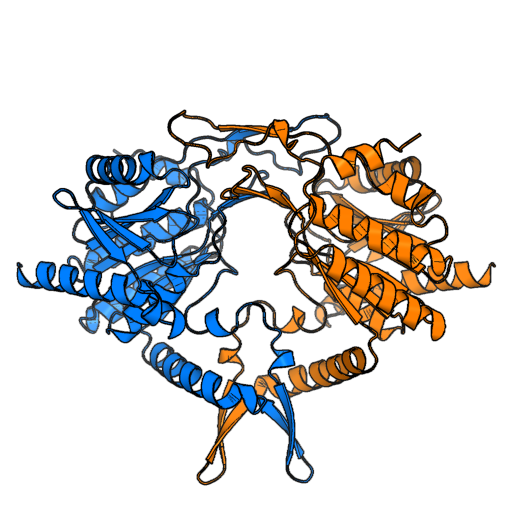G A N 1
ATOM 803 C CA . ARG A 1 100 ? -7.066 -4.109 5.02 1 69.5 100 ARG A CA 1
ATOM 804 C C . ARG A 1 100 ? -8.133 -5.199 5.047 1 69.5 100 ARG A C 1
ATOM 806 O O . ARG A 1 100 ? -7.816 -6.387 5.129 1 69.5 100 ARG A O 1
ATOM 813 N N . LYS A 1 101 ? -9.391 -4.727 5.25 1 77.19 101 LYS A N 1
ATOM 814 C CA . LYS A 1 101 ? -10.453 -5.723 5.199 1 77.19 101 LYS A CA 1
ATOM 815 C C . LYS A 1 101 ? -11.086 -5.777 3.814 1 77.19 101 LYS A C 1
ATOM 817 O O . LYS A 1 101 ? -11.164 -4.762 3.119 1 77.19 101 LYS A O 1
ATOM 822 N N . ASN A 1 102 ? -11.383 -6.887 3.516 1 83.69 102 ASN A N 1
ATOM 823 C CA . ASN A 1 102 ? -12.086 -7.102 2.254 1 83.69 102 ASN A CA 1
ATOM 824 C C . ASN A 1 102 ? -13.531 -6.629 2.332 1 83.69 102 ASN A C 1
ATOM 826 O O . ASN A 1 102 ? -14.297 -7.086 3.186 1 83.69 102 ASN A O 1
ATOM 830 N N . LEU A 1 103 ? -13.883 -5.695 1.495 1 86.25 103 LEU A N 1
ATOM 831 C CA . LEU A 1 103 ? -15.242 -5.156 1.444 1 86.25 103 LEU A CA 1
ATOM 832 C C . LEU A 1 103 ? -16.281 -6.277 1.447 1 86.25 103 LEU A C 1
ATOM 834 O O . LEU A 1 103 ? -17.312 -6.168 2.105 1 86.25 103 LEU A O 1
ATOM 838 N N . LEU A 1 104 ? -15.922 -7.324 0.766 1 90.25 104 LEU A N 1
ATOM 839 C CA . LEU A 1 104 ? -16.859 -8.422 0.577 1 90.25 104 LEU A CA 1
ATOM 840 C C . LEU A 1 104 ? -17.125 -9.141 1.895 1 90.25 104 LEU A C 1
ATOM 842 O O . LEU A 1 104 ? -18.188 -9.766 2.068 1 90.25 104 LEU A O 1
ATOM 846 N N . ASP A 1 105 ? -16.25 -8.984 2.777 1 89.62 105 ASP A N 1
ATOM 847 C CA . ASP A 1 105 ? -16.391 -9.641 4.074 1 89.62 105 ASP A CA 1
ATOM 848 C C . ASP A 1 105 ? -17.359 -8.875 4.977 1 89.62 105 ASP A C 1
ATOM 850 O O . ASP A 1 105 ? -17.797 -9.398 6 1 89.62 105 ASP A O 1
ATOM 854 N N . PHE A 1 106 ? -17.672 -7.656 4.57 1 90.62 106 PHE A N 1
ATOM 855 C CA . PHE A 1 106 ? -18.578 -6.84 5.367 1 90.62 106 PHE A CA 1
ATOM 856 C C . PHE A 1 106 ? -20.016 -7.031 4.922 1 90.62 106 PHE A C 1
ATOM 858 O O . PHE A 1 106 ? -20.953 -6.621 5.617 1 90.62 106 PHE A O 1
ATOM 865 N N . LEU A 1 107 ? -20.172 -7.715 3.789 1 92.88 107 LEU A N 1
ATOM 866 C CA . LEU A 1 107 ? -21.484 -7.691 3.148 1 92.88 107 LEU A CA 1
ATOM 867 C C . LEU A 1 107 ? -22.156 -9.055 3.227 1 92.88 107 LEU A C 1
ATOM 869 O O . LEU A 1 107 ? -21.484 -10.07 3.408 1 92.88 107 LEU A O 1
ATOM 873 N N . GLU A 1 108 ? -23.391 -9.047 3.146 1 93.12 108 GLU A N 1
ATOM 874 C CA . GLU A 1 108 ? -24.203 -10.258 3.074 1 93.12 108 GLU A CA 1
ATOM 875 C C . GLU A 1 108 ? -25.469 -10.023 2.244 1 93.12 108 GLU A C 1
ATOM 877 O O . GLU A 1 108 ? -25.891 -8.883 2.055 1 93.12 108 GLU A O 1
ATOM 882 N N . PHE A 1 109 ? -25.969 -11.156 1.68 1 92.12 109 PHE A N 1
ATOM 883 C CA . PHE A 1 109 ? -27.25 -11.094 0.999 1 92.12 109 PHE A CA 1
ATOM 884 C C . PHE A 1 109 ? -28.391 -11.094 2.006 1 92.12 109 PHE A C 1
ATOM 886 O O . PHE A 1 109 ? -28.375 -11.859 2.971 1 92.12 109 PHE A O 1
ATOM 893 N N . ARG A 1 110 ? -29.266 -10.141 1.848 1 86.69 110 ARG A N 1
ATOM 894 C CA . ARG A 1 110 ? -30.484 -10.109 2.652 1 86.69 110 ARG A CA 1
ATOM 895 C C . ARG A 1 110 ? -31.719 -10.383 1.797 1 86.69 110 ARG A C 1
ATOM 897 O O . ARG A 1 110 ? -31.859 -9.828 0.707 1 86.69 110 ARG A O 1
ATOM 904 N N . GLU A 1 111 ? -32.438 -11.312 2.266 1 83.12 111 GLU A N 1
ATOM 905 C CA . GLU A 1 111 ? -33.656 -11.68 1.546 1 83.12 111 GLU A CA 1
ATOM 906 C C . GLU A 1 111 ? -34.844 -10.891 2.057 1 83.12 111 GLU A C 1
ATOM 908 O O . GLU A 1 111 ? -35.094 -10.844 3.262 1 83.12 111 GLU A O 1
ATOM 913 N N . ASP A 1 112 ? -35.344 -10.016 1.303 1 73.56 112 ASP A N 1
ATOM 914 C CA . ASP A 1 112 ? -36.625 -9.352 1.611 1 73.56 112 ASP A CA 1
ATOM 915 C C . ASP A 1 112 ? -37.719 -9.766 0.635 1 73.56 112 ASP A C 1
ATOM 917 O O . ASP A 1 112 ? -37.906 -9.117 -0.39 1 73.56 112 ASP A O 1
ATOM 921 N N . GLY A 1 113 ? -38.562 -10.719 1.087 1 68.25 113 GLY A N 1
ATOM 922 C CA . GLY A 1 113 ? -39.562 -11.281 0.188 1 68.25 113 GLY A CA 1
ATOM 923 C C . GLY A 1 113 ? -38.938 -11.938 -1.038 1 68.25 113 GLY A C 1
ATOM 924 O O . GLY A 1 113 ? -38.156 -12.867 -0.918 1 68.25 113 GLY A O 1
ATOM 925 N N . GLN A 1 114 ? -39.281 -11.453 -2.252 1 69.94 114 GLN A N 1
ATOM 926 C CA . GLN A 1 114 ? -38.812 -12.039 -3.506 1 69.94 114 GLN A CA 1
ATOM 927 C C . GLN A 1 114 ? -37.562 -11.344 -4.016 1 69.94 114 GLN A C 1
ATOM 929 O O . GLN A 1 114 ? -36.969 -11.773 -5.004 1 69.94 114 GLN A O 1
ATOM 934 N N . GLU A 1 115 ? -37.125 -10.289 -3.166 1 77.69 115 GLU A N 1
ATOM 935 C CA . GLU A 1 115 ? -35.969 -9.531 -3.67 1 77.69 115 GLU A CA 1
ATOM 936 C C . GLU A 1 115 ? -34.75 -9.703 -2.764 1 77.69 115 GLU A C 1
ATOM 938 O O . GLU A 1 115 ? -34.906 -9.805 -1.543 1 77.69 115 GLU A O 1
ATOM 943 N N . GLN A 1 116 ? -33.656 -9.984 -3.385 1 84.38 116 GLN A N 1
ATOM 944 C CA . GLN A 1 116 ? -32.375 -10.078 -2.666 1 84.38 116 GLN A CA 1
ATOM 945 C C . GLN A 1 116 ? -31.609 -8.758 -2.736 1 84.38 116 GLN A C 1
ATOM 947 O O . GLN A 1 116 ? -31.562 -8.117 -3.789 1 84.38 116 GLN A O 1
ATOM 952 N N . SER A 1 117 ? -31.344 -8.281 -1.553 1 85.12 117 SER A N 1
ATOM 953 C CA . SER A 1 117 ? -30.562 -7.047 -1.5 1 85.12 117 SER A CA 1
ATOM 954 C C . SER A 1 117 ? -29.25 -7.254 -0.752 1 85.12 117 SER A C 1
ATOM 956 O O . SER A 1 117 ? -29.078 -8.266 -0.076 1 85.12 117 SER A O 1
ATOM 958 N N . LEU A 1 118 ? -28.344 -6.352 -0.984 1 91.31 118 LEU A N 1
ATOM 959 C CA . LEU A 1 118 ? -27.047 -6.402 -0.296 1 91.31 118 LEU A CA 1
ATOM 960 C C . LEU A 1 118 ? -27.062 -5.512 0.943 1 91.31 118 LEU A C 1
ATOM 962 O O . LEU A 1 118 ? -27.484 -4.359 0.88 1 91.31 118 LEU A O 1
ATOM 966 N N . ALA A 1 119 ? -26.641 -6.109 2.049 1 90.81 119 ALA A N 1
ATOM 967 C CA . ALA A 1 119 ? -26.609 -5.375 3.312 1 90.81 119 ALA A CA 1
ATOM 968 C C . ALA A 1 119 ? -25.281 -5.594 4.035 1 90.81 119 ALA A C 1
ATOM 970 O O . ALA A 1 119 ? -24.531 -6.504 3.695 1 90.81 119 ALA A O 1
ATOM 971 N N . VAL A 1 120 ? -25.016 -4.684 4.953 1 92.75 120 VAL A N 1
ATOM 972 C CA . VAL A 1 120 ? -23.859 -4.867 5.824 1 92.75 120 VAL A CA 1
ATOM 973 C C . VAL A 1 120 ? -24.188 -5.898 6.902 1 92.75 120 VAL A C 1
ATOM 975 O O . VAL A 1 120 ? -25.297 -5.887 7.469 1 92.75 120 VAL A O 1
ATOM 978 N N . GLN A 1 121 ? -23.234 -6.766 7.133 1 92.12 121 GLN A N 1
ATOM 979 C CA . GLN A 1 121 ? -23.422 -7.781 8.164 1 92.12 121 GLN A CA 1
ATOM 980 C C . GLN A 1 121 ? -23.734 -7.141 9.516 1 92.12 121 GLN A C 1
ATOM 982 O O . GLN A 1 121 ? -23.156 -6.113 9.867 1 92.12 121 GLN A O 1
ATOM 987 N N . GLY A 1 122 ? -24.562 -7.766 10.289 1 89.25 122 GLY A N 1
ATOM 988 C CA . GLY A 1 122 ? -25.062 -7.234 11.547 1 89.25 122 GLY A CA 1
ATOM 989 C C . GLY A 1 122 ? -23.953 -6.887 12.531 1 89.25 122 GLY A C 1
ATOM 990 O O . GLY A 1 122 ? -24.016 -5.855 13.203 1 89.25 122 GLY A O 1
ATOM 991 N N . LYS A 1 123 ? -22.969 -7.715 12.547 1 91.5 123 LYS A N 1
ATOM 992 C CA . LYS A 1 123 ? -21.906 -7.535 13.539 1 91.5 123 LYS A CA 1
ATOM 993 C C . LYS A 1 123 ? -21.109 -6.266 13.258 1 91.5 123 LYS A C 1
ATOM 995 O O . LYS A 1 123 ? -20.422 -5.758 14.148 1 91.5 123 LYS A O 1
ATOM 1000 N N . TYR A 1 124 ? -21.219 -5.73 12.055 1 91.5 124 TYR A N 1
ATOM 1001 C CA . TYR A 1 124 ? -20.453 -4.551 11.695 1 91.5 124 TYR A CA 1
ATOM 1002 C C . TYR A 1 124 ? -21.344 -3.32 11.594 1 91.5 124 TYR A C 1
ATOM 1004 O O . TYR A 1 124 ? -20.844 -2.195 11.484 1 91.5 124 TYR A O 1
ATOM 1012 N N . GLU A 1 125 ? -22.594 -3.459 11.602 1 91.56 125 GLU A N 1
ATOM 1013 C CA . GLU A 1 125 ? -23.547 -2.416 11.242 1 91.56 125 GLU A CA 1
ATOM 1014 C C . GLU A 1 125 ? -23.438 -1.222 12.188 1 91.56 125 GLU A C 1
ATOM 1016 O O . GLU A 1 125 ? -23.406 -0.072 11.742 1 91.56 125 GLU A O 1
ATOM 1021 N N . GLU A 1 126 ? -23.422 -1.442 13.453 1 91.81 126 GLU A N 1
ATOM 1022 C CA . GLU A 1 126 ? -23.391 -0.351 14.422 1 91.81 126 GLU A CA 1
ATOM 1023 C C . GLU A 1 126 ? -22.141 0.512 14.234 1 91.81 126 GLU A C 1
ATOM 1025 O O . GLU A 1 126 ? -22.25 1.735 14.125 1 91.81 126 GLU A O 1
ATOM 1030 N N . LYS A 1 127 ? -21.047 -0.099 14.188 1 91.44 127 LYS A N 1
ATOM 1031 C CA . LYS A 1 127 ? -19.781 0.613 14.062 1 91.44 127 LYS A CA 1
ATOM 1032 C C . LYS A 1 127 ? -19.719 1.385 12.742 1 91.44 127 LYS A C 1
ATOM 1034 O O . LYS A 1 127 ? -19.359 2.566 12.727 1 91.44 127 LYS A O 1
ATOM 1039 N N . ILE A 1 128 ? -20.109 0.713 11.68 1 93.38 128 ILE A N 1
ATOM 1040 C CA . ILE A 1 128 ? -20.031 1.335 10.367 1 93.38 128 ILE A CA 1
ATOM 1041 C C . ILE A 1 128 ? -21.031 2.479 10.266 1 93.38 128 ILE A C 1
ATOM 1043 O O . ILE A 1 128 ? -20.75 3.518 9.664 1 93.38 128 ILE A O 1
ATOM 1047 N N . SER A 1 129 ? -22.141 2.312 10.898 1 94 129 SER A N 1
ATOM 1048 C CA . SER A 1 129 ? -23.156 3.355 10.883 1 94 129 SER A CA 1
ATOM 1049 C C . SER A 1 129 ? -22.656 4.633 11.547 1 94 129 SER A C 1
ATOM 1051 O O . SER A 1 129 ? -22.859 5.73 11.023 1 94 129 SER A O 1
ATOM 1053 N N . LYS A 1 130 ? -22.062 4.461 12.672 1 94.06 130 LYS A N 1
ATOM 1054 C CA . LYS A 1 130 ? -21.531 5.605 13.406 1 94.06 130 LYS A CA 1
ATOM 1055 C C . LYS A 1 130 ? -20.484 6.348 12.586 1 94.06 130 LYS A C 1
ATOM 1057 O O . LYS A 1 130 ? -20.531 7.574 12.477 1 94.06 130 LYS A O 1
ATOM 1062 N N . ILE A 1 131 ? -19.625 5.668 11.977 1 94.12 131 ILE A N 1
ATOM 1063 C CA . ILE A 1 131 ? -18.547 6.258 11.195 1 94.12 131 ILE A CA 1
ATOM 1064 C C . ILE A 1 131 ? -19.094 6.895 9.93 1 94.12 131 ILE A C 1
ATOM 1066 O O . ILE A 1 131 ? -18.688 7.992 9.547 1 94.12 131 ILE A O 1
ATOM 1070 N N . LEU A 1 132 ? -20.016 6.215 9.32 1 94.5 132 LEU A N 1
ATOM 1071 C CA . LEU A 1 132 ? -20.609 6.707 8.078 1 94.5 132 LEU A CA 1
ATOM 1072 C C . LEU A 1 132 ? -21.328 8.031 8.305 1 94.5 132 LEU A C 1
ATOM 1074 O O . LEU A 1 132 ? -21.25 8.938 7.469 1 94.5 132 LEU A O 1
ATOM 1078 N N . ARG A 1 133 ? -22.016 8.18 9.391 1 94.75 133 ARG A N 1
ATOM 1079 C CA . ARG A 1 133 ? -22.734 9.414 9.711 1 94.75 133 ARG A CA 1
ATOM 1080 C C . ARG A 1 133 ? -21.781 10.602 9.805 1 94.75 133 ARG A C 1
ATOM 1082 O O . ARG A 1 133 ? -22.031 11.656 9.234 1 94.75 133 ARG A O 1
ATOM 1089 N N . ILE A 1 134 ? -20.719 10.398 10.484 1 94.75 134 ILE A N 1
ATOM 1090 C CA . ILE A 1 134 ? -19.734 11.461 10.656 1 94.75 134 ILE A CA 1
ATOM 1091 C C . ILE A 1 134 ? -19.062 11.766 9.312 1 94.75 134 ILE A C 1
ATOM 1093 O O . ILE A 1 134 ? -18.906 12.938 8.953 1 94.75 134 ILE A O 1
ATOM 1097 N N . TYR A 1 135 ? -18.75 10.742 8.594 1 94.25 135 TYR A N 1
ATOM 1098 C CA . TYR A 1 135 ? -18.094 10.883 7.297 1 94.25 135 TYR A CA 1
ATOM 1099 C C . TYR A 1 135 ? -18.969 11.688 6.336 1 94.25 135 TYR A C 1
ATOM 1101 O O . TYR A 1 135 ? -18.484 12.586 5.652 1 94.25 135 TYR A O 1
ATOM 1109 N N . GLN A 1 136 ? -20.156 11.398 6.328 1 93.56 136 GLN A N 1
ATOM 1110 C CA . GLN A 1 136 ? -21.078 12.094 5.434 1 93.56 136 GLN A CA 1
ATOM 1111 C C . GLN A 1 136 ? -21.234 13.562 5.824 1 93.56 136 GLN A C 1
ATOM 1113 O O . GLN A 1 136 ? -21.297 14.438 4.961 1 93.56 136 GLN A O 1
ATOM 1118 N N . LYS A 1 137 ? -21.297 13.805 7.078 1 94.5 137 LYS A N 1
ATOM 1119 C CA . LYS A 1 137 ? -21.391 15.18 7.551 1 94.5 137 LYS A CA 1
ATOM 1120 C C . LYS A 1 137 ? -20.172 16 7.129 1 94.5 137 LYS A C 1
ATOM 1122 O O . LYS A 1 137 ? -20.312 17.109 6.617 1 94.5 137 LYS A O 1
ATOM 1127 N N . VAL A 1 138 ? -19.016 15.43 7.293 1 94.56 138 VAL A N 1
ATOM 1128 C CA . VAL A 1 138 ? -17.766 16.094 6.977 1 94.56 138 VAL A CA 1
ATOM 1129 C C . VAL A 1 138 ? -17.656 16.328 5.469 1 94.56 138 VAL A C 1
ATOM 1131 O O . VAL A 1 138 ? -17.219 17.391 5.027 1 94.56 138 VAL A O 1
ATOM 1134 N N . THR A 1 139 ? -18.094 15.352 4.742 1 91.25 139 THR A N 1
ATOM 1135 C CA . THR A 1 139 ? -18.016 15.43 3.287 1 91.25 139 THR A CA 1
ATOM 1136 C C . THR A 1 139 ? -19.031 16.438 2.754 1 91.25 139 THR A C 1
ATOM 1138 O O . THR A 1 139 ? -18.719 17.234 1.859 1 91.25 139 THR A O 1
ATOM 1141 N N . HIS A 1 140 ? -20.188 16.453 3.312 1 92.75 140 HIS A N 1
ATOM 1142 C CA . HIS A 1 140 ? -21.234 17.375 2.865 1 92.75 140 HIS A CA 1
ATOM 1143 C C . HIS A 1 140 ? -20.891 18.812 3.188 1 92.75 140 HIS A C 1
ATOM 1145 O O . HIS A 1 140 ? -21.188 19.719 2.406 1 92.75 140 HIS A O 1
ATOM 1151 N N . SER A 1 141 ? -20.266 19 4.301 1 95.12 141 SER A N 1
ATOM 1152 C CA . SER A 1 141 ? -19.906 20.359 4.711 1 95.12 141 SER A CA 1
ATOM 1153 C C . SER A 1 141 ? -18.594 20.797 4.082 1 95.12 141 SER A C 1
ATOM 1155 O O . SER A 1 141 ? -18.109 21.906 4.328 1 95.12 141 SER A O 1
ATOM 1157 N N . GLU A 1 142 ? -17.938 19.938 3.33 1 96.38 142 GLU A N 1
ATOM 1158 C CA . GLU A 1 142 ? -16.703 20.203 2.605 1 96.38 142 GLU A CA 1
ATOM 1159 C C . GLU A 1 142 ? -15.586 20.656 3.553 1 96.38 142 GLU A C 1
ATOM 1161 O O . GLU A 1 142 ? -14.898 21.641 3.287 1 96.38 142 GLU A O 1
ATOM 1166 N N . MET A 1 143 ? -15.531 19.969 4.664 1 97.88 143 MET A N 1
ATOM 1167 C CA . MET A 1 143 ? -14.531 20.297 5.684 1 97.88 143 MET A CA 1
ATOM 1168 C C . MET A 1 143 ? -13.266 19.484 5.484 1 97.88 143 MET A C 1
ATOM 1170 O O . MET A 1 143 ? -12.258 19.719 6.156 1 97.88 143 MET A O 1
ATOM 1174 N N . LEU A 1 144 ? -13.328 18.531 4.559 1 97.94 144 LEU A N 1
ATOM 1175 C CA . LEU A 1 144 ? -12.188 17.672 4.309 1 97.94 144 LEU A CA 1
ATOM 1176 C C . LEU A 1 144 ? -11.836 17.656 2.826 1 97.94 144 LEU A C 1
ATOM 1178 O O . LEU A 1 144 ? -12.688 17.375 1.98 1 97.94 144 LEU A O 1
ATOM 1182 N N . LEU A 1 145 ? -10.641 18 2.502 1 98.25 145 LEU A N 1
ATOM 1183 C CA . LEU A 1 145 ? -10.094 17.859 1.158 1 98.25 145 LEU A CA 1
ATOM 1184 C C . LEU A 1 145 ? -8.93 16.859 1.15 1 98.25 145 LEU A C 1
ATOM 1186 O O . LEU A 1 145 ? -7.914 17.094 1.809 1 98.25 145 LEU A O 1
ATOM 1190 N N . SER A 1 146 ? -9.102 15.781 0.469 1 97.06 146 SER A N 1
ATOM 1191 C CA . SER A 1 146 ? -8.039 14.789 0.352 1 97.06 146 SER A CA 1
ATOM 1192 C C . SER A 1 146 ? -7.258 14.961 -0.947 1 97.06 146 SER A C 1
ATOM 1194 O O . SER A 1 146 ? -7.848 15.016 -2.029 1 97.06 146 SER A O 1
ATOM 1196 N N . VAL A 1 147 ? -5.984 15.117 -0.855 1 97.75 147 VAL A N 1
ATOM 1197 C CA . VAL A 1 147 ? -5.086 15.219 -1.999 1 97.75 147 VAL A CA 1
ATOM 1198 C C . VAL A 1 147 ? -3.961 14.195 -1.864 1 97.75 147 VAL A C 1
ATOM 1200 O O . VAL A 1 147 ? -3.25 14.172 -0.857 1 97.75 147 VAL A O 1
ATOM 1203 N N . ASP A 1 148 ? -3.795 13.367 -2.834 1 96.31 148 ASP A N 1
ATOM 1204 C CA . ASP A 1 148 ? -2.83 12.281 -2.689 1 96.31 148 ASP A CA 1
ATOM 1205 C C . ASP A 1 148 ? -1.52 12.609 -3.396 1 96.31 148 ASP A C 1
ATOM 1207 O O . ASP A 1 148 ? -1.493 13.438 -4.309 1 96.31 148 ASP A O 1
ATOM 1211 N N . PHE A 1 149 ? -0.422 12.062 -2.92 1 96.25 149 PHE A N 1
ATOM 1212 C CA . PHE A 1 149 ? 0.892 12.031 -3.551 1 96.25 149 PHE A CA 1
ATOM 1213 C C . PHE A 1 149 ? 1.478 10.625 -3.514 1 96.25 149 PHE A C 1
ATOM 1215 O O . PHE A 1 149 ? 0.963 9.75 -2.812 1 96.25 149 PHE A O 1
ATOM 1222 N N . THR A 1 150 ? 2.48 10.391 -4.305 1 94.06 150 THR A N 1
ATOM 1223 C CA . THR A 1 150 ? 3.178 9.109 -4.254 1 94.06 150 THR A CA 1
ATOM 1224 C C . THR A 1 150 ? 4.676 9.32 -4.039 1 94.06 150 THR A C 1
ATOM 1226 O O . THR A 1 150 ? 5.254 8.766 -3.1 1 94.06 150 THR A O 1
ATOM 1229 N N . THR A 1 151 ? 5.215 10.164 -4.805 1 93.25 151 THR A N 1
ATOM 1230 C CA . THR A 1 151 ? 6.664 10.328 -4.777 1 93.25 151 THR A CA 1
ATOM 1231 C C . THR A 1 151 ? 7.059 11.5 -3.881 1 93.25 151 THR A C 1
ATOM 1233 O O . THR A 1 151 ? 6.23 12.359 -3.572 1 93.25 151 THR A O 1
ATOM 1236 N N . LEU A 1 152 ? 8.32 11.508 -3.541 1 92.88 152 LEU A N 1
ATOM 1237 C CA . LEU A 1 152 ? 8.898 12.641 -2.818 1 92.88 152 LEU A CA 1
ATOM 1238 C C . LEU A 1 152 ? 8.664 13.945 -3.57 1 92.88 152 LEU A C 1
ATOM 1240 O O . LEU A 1 152 ? 8.25 14.945 -2.977 1 92.88 152 LEU A O 1
ATOM 1244 N N . SER A 1 153 ? 8.875 13.922 -4.84 1 90.25 153 SER A N 1
ATOM 1245 C CA . SER A 1 153 ? 8.703 15.109 -5.664 1 90.25 153 SER A CA 1
ATOM 1246 C C . SER A 1 153 ? 7.262 15.617 -5.602 1 90.25 153 SER A C 1
ATOM 1248 O O . SER A 1 153 ? 7.027 16.812 -5.406 1 90.25 153 SER A O 1
ATOM 1250 N N . GLU A 1 154 ? 6.348 14.742 -5.766 1 93.31 154 GLU A N 1
ATOM 1251 C CA . GLU A 1 154 ? 4.938 15.109 -5.707 1 93.31 154 GLU A CA 1
ATOM 1252 C C . GLU A 1 154 ? 4.578 15.711 -4.352 1 93.31 154 GLU A C 1
ATOM 1254 O O . GLU A 1 154 ? 3.881 16.719 -4.281 1 93.31 154 GLU A O 1
ATOM 1259 N N . TYR A 1 155 ? 5.051 15.062 -3.389 1 95.38 155 TYR A N 1
ATOM 1260 C CA . TYR A 1 155 ? 4.809 15.547 -2.035 1 95.38 155 TYR A CA 1
ATOM 1261 C C . TYR A 1 155 ? 5.293 16.984 -1.877 1 95.38 155 TYR A C 1
ATOM 1263 O O . TYR A 1 155 ? 4.562 17.844 -1.372 1 95.38 155 TYR A O 1
ATOM 1271 N N . LEU A 1 156 ? 6.484 17.25 -2.279 1 93.25 156 LEU A N 1
ATOM 1272 C CA . LEU A 1 156 ? 7.098 18.562 -2.08 1 93.25 156 LEU A CA 1
ATOM 1273 C C . LEU A 1 156 ? 6.359 19.641 -2.873 1 93.25 156 LEU A C 1
ATOM 1275 O O . LEU A 1 156 ? 6.125 20.734 -2.367 1 93.25 156 LEU A O 1
ATOM 1279 N N . TYR A 1 157 ? 5.984 19.328 -4.066 1 93.31 157 TYR A N 1
ATOM 1280 C CA . TYR A 1 157 ? 5.223 20.281 -4.883 1 93.31 157 TYR A CA 1
ATOM 1281 C C . TYR A 1 157 ? 3.887 20.609 -4.23 1 93.31 157 TYR A C 1
ATOM 1283 O O . TYR A 1 157 ? 3.516 21.781 -4.125 1 93.31 157 TYR A O 1
ATOM 1291 N N . LEU A 1 158 ? 3.23 19.609 -3.822 1 95.88 158 LEU A N 1
ATOM 1292 C CA . LEU A 1 158 ? 1.899 19.797 -3.26 1 95.88 158 LEU A CA 1
ATOM 1293 C C . LEU A 1 158 ? 1.979 20.5 -1.903 1 95.88 158 LEU A C 1
ATOM 1295 O O . LEU A 1 158 ? 1.103 21.297 -1.557 1 95.88 158 LEU A O 1
ATOM 1299 N N . LEU A 1 159 ? 2.994 20.125 -1.142 1 95.69 159 LEU A N 1
ATOM 1300 C CA . LEU A 1 159 ? 3.219 20.812 0.126 1 95.69 159 LEU A CA 1
ATOM 1301 C C . LEU A 1 159 ? 3.391 22.312 -0.09 1 95.69 159 LEU A C 1
ATOM 1303 O O . LEU A 1 159 ? 2.793 23.125 0.626 1 95.69 159 LEU A O 1
ATOM 1307 N N . ARG A 1 160 ? 4.148 22.672 -1.072 1 93.56 160 ARG A N 1
ATOM 1308 C CA . ARG A 1 160 ? 4.383 24.094 -1.373 1 93.56 160 ARG A CA 1
ATOM 1309 C C . ARG A 1 160 ? 3.084 24.797 -1.746 1 93.56 160 ARG A C 1
ATOM 1311 O O . ARG A 1 160 ? 2.777 25.859 -1.215 1 93.56 160 ARG A O 1
ATOM 1318 N N . ILE A 1 161 ? 2.355 24.156 -2.592 1 94.75 161 ILE A N 1
ATOM 1319 C CA . ILE A 1 161 ? 1.115 24.75 -3.07 1 94.75 161 ILE A CA 1
ATOM 1320 C C . ILE A 1 161 ? 0.138 24.922 -1.908 1 94.75 161 ILE A C 1
ATOM 1322 O O . ILE A 1 161 ? -0.54 25.938 -1.796 1 94.75 161 ILE A O 1
ATOM 1326 N N . ALA A 1 162 ? 0.044 23.938 -1.098 1 97.38 162 ALA A N 1
ATOM 1327 C CA . ALA A 1 162 ? -0.857 24 0.049 1 97.38 162 ALA A CA 1
ATOM 1328 C C . ALA A 1 162 ? -0.416 25.062 1.035 1 97.38 162 ALA A C 1
ATOM 1330 O O . ALA A 1 162 ? -1.24 25.844 1.533 1 97.38 162 ALA A O 1
ATOM 1331 N N . ALA A 1 163 ? 0.881 25.125 1.312 1 96.12 163 ALA A N 1
ATOM 1332 C CA . ALA A 1 163 ? 1.419 26.109 2.238 1 96.12 163 ALA A CA 1
ATOM 1333 C C . ALA A 1 163 ? 1.172 27.531 1.728 1 96.12 163 ALA A C 1
ATOM 1335 O O . ALA A 1 163 ? 0.759 28.406 2.488 1 96.12 163 ALA A O 1
ATOM 1336 N N . LEU A 1 164 ? 1.405 27.734 0.454 1 95.31 164 LEU A N 1
ATOM 1337 C CA . LEU A 1 164 ? 1.195 29.047 -0.139 1 95.31 164 LEU A CA 1
ATOM 1338 C C . LEU A 1 164 ? -0.277 29.438 -0.081 1 95.31 164 LEU A C 1
ATOM 1340 O O . LEU A 1 164 ? -0.603 30.609 0.163 1 95.31 164 LEU A O 1
ATOM 1344 N N . ALA A 1 165 ? -1.095 28.5 -0.336 1 97.19 165 ALA A N 1
ATOM 1345 C CA . ALA A 1 165 ? -2.525 28.766 -0.236 1 97.19 165 ALA A CA 1
ATOM 1346 C C . ALA A 1 165 ? -2.916 29.125 1.193 1 97.19 165 ALA A C 1
ATOM 1348 O O . ALA A 1 165 ? -3.707 30.047 1.412 1 97.19 165 ALA A O 1
ATOM 1349 N N . LEU A 1 166 ? -2.346 28.453 2.145 1 97.38 166 LEU A N 1
ATOM 1350 C CA . LEU A 1 166 ? -2.691 28.641 3.551 1 97.38 166 LEU A CA 1
ATOM 1351 C C . LEU A 1 166 ? -2.115 29.938 4.09 1 97.38 166 LEU A C 1
ATOM 1353 O O . LEU A 1 166 ? -2.541 30.422 5.145 1 97.38 166 LEU A O 1
ATOM 1357 N N . LYS A 1 167 ? -1.137 30.422 3.395 1 95.88 167 LYS A N 1
ATOM 1358 C CA . LYS A 1 167 ? -0.528 31.688 3.799 1 95.88 167 LYS A CA 1
ATOM 1359 C C . LYS A 1 167 ? -1.582 32.781 3.965 1 95.88 167 LYS A C 1
ATOM 1361 O O . LYS A 1 167 ? -1.466 33.625 4.844 1 95.88 167 LYS A O 1
ATOM 1366 N N . THR A 1 168 ? -2.592 32.719 3.197 1 94.38 168 THR A N 1
ATOM 1367 C CA . THR A 1 168 ? -3.643 33.719 3.205 1 94.38 168 THR A CA 1
ATOM 1368 C C . THR A 1 168 ? -4.422 33.688 4.516 1 94.38 168 THR A C 1
ATOM 1370 O O . THR A 1 168 ? -5.086 34.656 4.879 1 94.38 168 THR A O 1
ATOM 1373 N N . LEU A 1 169 ? -4.34 32.625 5.254 1 96 169 LEU A N 1
ATOM 1374 C CA . LEU A 1 169 ? -5.105 32.469 6.484 1 96 169 LEU A CA 1
ATOM 1375 C C . LEU A 1 169 ? -4.293 32.906 7.695 1 96 169 LEU A C 1
ATOM 1377 O O . LEU A 1 169 ? -4.836 33.031 8.797 1 96 169 LEU A O 1
ATOM 1381 N N . GLN A 1 170 ? -3.023 33.062 7.5 1 93.94 170 GLN A N 1
ATOM 1382 C CA . GLN A 1 170 ? -2.117 33.5 8.555 1 93.94 170 GLN A CA 1
ATOM 1383 C C . GLN A 1 170 ? -2.234 32.625 9.789 1 93.94 170 GLN A C 1
ATOM 1385 O O . GLN A 1 170 ? -2.066 31.406 9.711 1 93.94 170 GLN A O 1
ATOM 1390 N N . LEU A 1 171 ? -2.697 33.219 10.906 1 94.31 171 LEU A N 1
ATOM 1391 C CA . LEU A 1 171 ? -2.676 32.531 12.188 1 94.31 171 LEU A CA 1
ATOM 1392 C C . LEU A 1 171 ? -3.787 31.484 12.25 1 94.31 171 LEU A C 1
ATOM 1394 O O . LEU A 1 171 ? -3.779 30.609 13.117 1 94.31 171 LEU A O 1
ATOM 1398 N N . ASP A 1 172 ? -4.723 31.547 11.32 1 96.56 172 ASP A N 1
ATOM 1399 C CA . ASP A 1 172 ? -5.812 30.578 11.297 1 96.56 172 ASP A CA 1
ATOM 1400 C C . ASP A 1 172 ? -5.375 29.281 10.617 1 96.56 172 ASP A C 1
ATOM 1402 O O . ASP A 1 172 ? -6.133 28.312 10.578 1 96.56 172 ASP A O 1
ATOM 1406 N N . ALA A 1 173 ? -4.113 29.312 10.172 1 97.5 173 ALA A N 1
ATOM 1407 C CA . ALA A 1 173 ? -3.584 28.141 9.469 1 97.5 173 ALA A CA 1
ATOM 1408 C C . ALA A 1 173 ? -2.643 27.344 10.367 1 97.5 173 ALA A C 1
ATOM 1410 O O . ALA A 1 173 ? -1.864 27.922 11.133 1 97.5 173 ALA A O 1
ATOM 1411 N N . MET A 1 174 ? -2.76 26.062 10.266 1 97.88 174 MET A N 1
ATOM 1412 C CA . MET A 1 174 ? -1.868 25.125 10.93 1 97.88 174 MET A CA 1
ATOM 1413 C C . MET A 1 174 ? -1.286 24.125 9.938 1 97.88 174 MET A C 1
ATOM 1415 O O . MET A 1 174 ? -1.974 23.688 9.008 1 97.88 174 MET A O 1
ATOM 1419 N N . LEU A 1 175 ? -0.021 23.828 10.047 1 97.81 175 LEU A N 1
ATOM 1420 C CA . LEU A 1 175 ? 0.627 22.766 9.281 1 97.81 175 LEU A CA 1
ATOM 1421 C C . LEU A 1 175 ? 1.102 21.641 10.188 1 97.81 175 LEU A C 1
ATOM 1423 O O . LEU A 1 175 ? 1.994 21.844 11.016 1 97.81 175 LEU A O 1
ATOM 1427 N N . TYR A 1 176 ? 0.427 20.531 10.109 1 98.19 176 TYR A N 1
ATOM 1428 C CA . TYR A 1 176 ? 0.722 19.312 10.836 1 98.19 176 TYR A CA 1
ATOM 1429 C C . TYR A 1 176 ? 1.439 18.297 9.938 1 98.19 176 TYR A C 1
ATOM 1431 O O . TYR A 1 176 ? 0.798 17.531 9.227 1 98.19 176 TYR A O 1
ATOM 1439 N N . LEU A 1 177 ? 2.783 18.281 9.969 1 96.75 177 LEU A N 1
ATOM 1440 C CA . LEU A 1 177 ? 3.604 17.594 8.984 1 96.75 177 LEU A CA 1
ATOM 1441 C C . LEU A 1 177 ? 3.992 16.203 9.469 1 96.75 177 LEU A C 1
ATOM 1443 O O . LEU A 1 177 ? 5.152 15.961 9.805 1 96.75 177 LEU A O 1
ATOM 1447 N N . ALA A 1 178 ? 3.074 15.234 9.312 1 96.75 178 ALA A N 1
ATOM 1448 C CA . ALA A 1 178 ? 3.238 13.914 9.914 1 96.75 178 ALA A CA 1
ATOM 1449 C C . ALA A 1 178 ? 3.691 12.891 8.883 1 96.75 178 ALA A C 1
ATOM 1451 O O . ALA A 1 178 ? 3.898 11.719 9.203 1 96.75 178 ALA A O 1
ATOM 1452 N N . ALA A 1 179 ? 3.883 13.266 7.645 1 96.12 179 ALA A N 1
ATOM 1453 C CA . ALA A 1 179 ? 4.32 12.328 6.617 1 96.12 179 ALA A CA 1
ATOM 1454 C C . ALA A 1 179 ? 5.762 11.891 6.852 1 96.12 179 ALA A C 1
ATOM 1456 O O . ALA A 1 179 ? 6.586 12.672 7.328 1 96.12 179 ALA A O 1
ATOM 1457 N N . ALA A 1 180 ? 6.027 10.648 6.531 1 94.31 180 ALA A N 1
ATOM 1458 C CA . ALA A 1 180 ? 7.402 10.148 6.496 1 94.31 180 ALA A CA 1
ATOM 1459 C C . ALA A 1 180 ? 8.078 10.508 5.18 1 94.31 180 ALA A C 1
ATOM 1461 O O . ALA A 1 180 ? 7.922 9.805 4.18 1 94.31 180 ALA A O 1
ATOM 1462 N N . VAL A 1 181 ? 8.859 11.531 5.242 1 92.56 181 VAL A N 1
ATOM 1463 C CA . VAL A 1 181 ? 9.445 12.094 4.027 1 92.56 181 VAL A CA 1
ATOM 1464 C C . VAL A 1 181 ? 10.891 11.609 3.885 1 92.56 181 VAL A C 1
ATOM 1466 O O . VAL A 1 181 ? 11.664 11.656 4.844 1 92.56 181 VAL A O 1
ATOM 1469 N N . SER A 1 182 ? 11.164 11.188 2.68 1 90.62 182 SER A N 1
ATOM 1470 C CA . SER A 1 182 ? 12.531 10.734 2.432 1 90.62 182 SER A CA 1
ATOM 1471 C C . SER A 1 182 ? 13.531 11.875 2.607 1 90.62 182 SER A C 1
ATOM 1473 O O . SER A 1 182 ? 13.289 12.992 2.152 1 90.62 182 SER A O 1
ATOM 1475 N N . ASP A 1 183 ? 14.633 11.484 3.266 1 85.88 183 ASP A N 1
ATOM 1476 C CA . ASP A 1 183 ? 15.719 12.445 3.424 1 85.88 183 ASP A CA 1
ATOM 1477 C C . ASP A 1 183 ? 16.672 12.391 2.236 1 85.88 183 ASP A C 1
ATOM 1479 O O . ASP A 1 183 ? 17.578 13.234 2.115 1 85.88 183 ASP A O 1
ATOM 1483 N N . PHE A 1 184 ? 16.438 11.359 1.35 1 86 184 PHE A N 1
ATOM 1484 C CA . PHE A 1 184 ? 17.344 11.156 0.227 1 86 184 PHE A CA 1
ATOM 1485 C C . PHE A 1 184 ? 16.578 11.078 -1.086 1 86 184 PHE A C 1
ATOM 1487 O O . PHE A 1 184 ? 15.391 10.719 -1.1 1 86 184 PHE A O 1
ATOM 1494 N N . TYR A 1 185 ? 17.219 11.453 -2.102 1 84.88 185 TYR A N 1
ATOM 1495 C CA . TYR A 1 185 ? 16.641 11.32 -3.434 1 84.88 185 TYR A CA 1
ATOM 1496 C C . TYR A 1 185 ? 17.719 11.078 -4.48 1 84.88 185 TYR A C 1
ATOM 1498 O O . TYR A 1 185 ? 18.906 11.203 -4.188 1 84.88 185 TYR A O 1
ATOM 1506 N N . ILE A 1 186 ? 17.328 10.625 -5.629 1 82.94 186 ILE A N 1
ATOM 1507 C CA . ILE A 1 186 ? 18.203 10.492 -6.781 1 82.94 186 ILE A CA 1
ATOM 1508 C C . ILE A 1 186 ? 17.906 11.594 -7.789 1 82.94 186 ILE A C 1
ATOM 1510 O O . ILE A 1 186 ? 16.797 11.688 -8.312 1 82.94 186 ILE A O 1
ATOM 1514 N N . PRO A 1 187 ? 18.969 12.367 -8.031 1 79.38 187 PRO A N 1
ATOM 1515 C CA . PRO A 1 187 ? 18.766 13.406 -9.047 1 79.38 187 PRO A CA 1
ATOM 1516 C C . PRO A 1 187 ? 18.344 12.836 -10.398 1 79.38 187 PRO A C 1
ATOM 1518 O O . PRO A 1 187 ? 18.812 11.766 -10.789 1 79.38 187 PRO A O 1
ATOM 1521 N N . LYS A 1 188 ? 17.484 13.578 -11.078 1 76.81 188 LYS A N 1
ATOM 1522 C CA . LYS A 1 188 ? 16.922 13.133 -12.352 1 76.81 188 LYS A CA 1
ATOM 1523 C C . LYS A 1 188 ? 18.031 12.758 -13.336 1 76.81 188 LYS A C 1
ATOM 1525 O O . LYS A 1 188 ? 17.891 11.773 -14.07 1 76.81 188 LYS A O 1
ATOM 1530 N N . ASP A 1 189 ? 19.047 13.484 -13.32 1 77.81 189 ASP A N 1
ATOM 1531 C CA . ASP A 1 189 ? 20.109 13.289 -14.297 1 77.81 189 ASP A CA 1
ATOM 1532 C C . ASP A 1 189 ? 20.969 12.07 -13.938 1 77.81 189 ASP A C 1
ATOM 1534 O O . ASP A 1 189 ? 21.766 11.609 -14.75 1 77.81 189 ASP A O 1
ATOM 1538 N N . GLN A 1 190 ? 20.781 11.531 -12.773 1 78.38 190 GLN A N 1
ATOM 1539 C CA . GLN A 1 190 ? 21.547 10.359 -12.344 1 78.38 190 GLN A CA 1
ATOM 1540 C C . GLN A 1 190 ? 20.672 9.117 -12.32 1 78.38 190 GLN A C 1
ATOM 1542 O O . GLN A 1 190 ? 21.141 8.023 -11.992 1 78.38 190 GLN A O 1
ATOM 1547 N N . MET A 1 191 ? 19.469 9.273 -12.719 1 78.06 191 MET A N 1
ATOM 1548 C CA . MET A 1 191 ? 18.531 8.156 -12.656 1 78.06 191 MET A CA 1
ATOM 1549 C C . MET A 1 191 ? 18.578 7.34 -13.945 1 78.06 191 MET A C 1
ATOM 1551 O O . MET A 1 191 ? 18.422 7.883 -15.039 1 78.06 191 MET A O 1
ATOM 1555 N N . PRO A 1 192 ? 18.844 6.023 -13.805 1 75.69 192 PRO A N 1
ATOM 1556 C CA . PRO A 1 192 ? 18.734 5.199 -15.016 1 75.69 192 PRO A CA 1
ATOM 1557 C C . PRO A 1 192 ? 17.328 5.211 -15.602 1 75.69 192 PRO A C 1
ATOM 1559 O O . PRO A 1 192 ? 16.344 5.34 -14.867 1 75.69 192 PRO A O 1
ATOM 1562 N N . GLU A 1 193 ? 17.297 5.129 -16.891 1 75.94 193 GLU A N 1
ATOM 1563 C CA . GLU A 1 193 ? 16 5.168 -17.562 1 75.94 193 GLU A CA 1
ATOM 1564 C C . GLU A 1 193 ? 15.266 3.838 -17.438 1 75.94 193 GLU A C 1
ATOM 1566 O O . GLU A 1 193 ? 14.047 3.811 -17.234 1 75.94 193 GLU A O 1
ATOM 1571 N N . HIS A 1 194 ? 16.078 2.824 -17.672 1 76.56 194 HIS A N 1
ATOM 1572 C CA . HIS A 1 194 ? 15.477 1.499 -17.703 1 76.56 194 HIS A CA 1
ATOM 1573 C C . HIS A 1 194 ? 15.789 0.723 -16.438 1 76.56 194 HIS A C 1
ATOM 1575 O O . HIS A 1 194 ? 16.625 1.145 -15.633 1 76.56 194 HIS A O 1
ATOM 1581 N N . LYS A 1 195 ? 15.055 -0.383 -16.297 1 75.5 195 LYS A N 1
ATOM 1582 C CA . LYS A 1 195 ? 15.203 -1.241 -15.125 1 75.5 195 LYS A CA 1
ATOM 1583 C C . LYS A 1 195 ? 16.656 -1.665 -14.922 1 75.5 195 LYS A C 1
ATOM 1585 O O . LYS A 1 195 ? 17.328 -2.047 -15.883 1 75.5 195 LYS A O 1
ATOM 1590 N N . ILE A 1 196 ? 17.109 -1.506 -13.688 1 76.31 196 ILE A N 1
ATOM 1591 C CA . ILE A 1 196 ? 18.469 -1.909 -13.344 1 76.31 196 ILE A CA 1
ATOM 1592 C C . ILE A 1 196 ? 18.625 -3.418 -13.523 1 76.31 196 ILE A C 1
ATOM 1594 O O . ILE A 1 196 ? 17.797 -4.191 -13.039 1 76.31 196 ILE A O 1
ATOM 1598 N N . GLN A 1 197 ? 19.641 -3.797 -14.297 1 75.38 197 GLN A N 1
ATOM 1599 C CA . GLN A 1 197 ? 19.844 -5.203 -14.625 1 75.38 197 GLN A CA 1
ATOM 1600 C C . GLN A 1 197 ? 20.672 -5.902 -13.539 1 75.38 197 GLN A C 1
ATOM 1602 O O . GLN A 1 197 ? 21.594 -5.316 -12.977 1 75.38 197 GLN A O 1
ATOM 1607 N N . SER A 1 198 ? 20.375 -7.074 -13.203 1 71.5 198 SER A N 1
ATOM 1608 C CA . SER A 1 198 ? 21.047 -7.84 -12.164 1 71.5 198 SER A CA 1
ATOM 1609 C C . SER A 1 198 ? 22.281 -8.555 -12.711 1 71.5 198 SER A C 1
ATOM 1611 O O . SER A 1 198 ? 23 -9.227 -11.961 1 71.5 198 SER A O 1
ATOM 1613 N N . SER A 1 199 ? 22.531 -8.469 -13.867 1 65 199 SER A N 1
ATOM 1614 C CA . SER A 1 199 ? 23.625 -9.227 -14.469 1 65 199 SER A CA 1
ATOM 1615 C C . SER A 1 199 ? 24.984 -8.766 -13.93 1 65 199 SER A C 1
ATOM 1617 O O . SER A 1 199 ? 25.969 -9.492 -14.039 1 65 199 SER A O 1
ATOM 1619 N N . ASN A 1 200 ? 25 -7.656 -13.328 1 64.06 200 ASN A N 1
ATOM 1620 C CA . ASN A 1 200 ? 26.312 -7.094 -12.992 1 64.06 200 ASN A CA 1
ATOM 1621 C C . ASN A 1 200 ? 26.688 -7.379 -11.547 1 64.06 200 ASN A C 1
ATOM 1623 O O . ASN A 1 200 ? 27.688 -6.848 -11.047 1 64.06 200 ASN A O 1
ATOM 1627 N N . GLY A 1 201 ? 26.094 -8.281 -10.922 1 70.75 201 GLY A N 1
ATOM 1628 C CA . GLY A 1 201 ? 26.453 -8.633 -9.555 1 70.75 201 GLY A CA 1
ATOM 1629 C C . GLY A 1 201 ? 25.781 -7.734 -8.523 1 70.75 201 GLY A C 1
ATOM 1630 O O . GLY A 1 201 ? 24.594 -7.43 -8.625 1 70.75 201 GLY A O 1
ATOM 1631 N N . SER A 1 202 ? 26.594 -6.926 -7.824 1 77.5 202 SER A N 1
ATOM 1632 C CA . SER A 1 202 ? 26.094 -6.109 -6.723 1 77.5 202 SER A CA 1
ATOM 1633 C C . SER A 1 202 ? 25.547 -4.773 -7.223 1 77.5 202 SER A C 1
ATOM 1635 O O . SER A 1 202 ? 25.984 -4.273 -8.266 1 77.5 202 SER A O 1
ATOM 1637 N N . LEU A 1 203 ? 24.484 -4.312 -6.734 1 80.5 203 LEU A N 1
ATOM 1638 C CA . LEU A 1 203 ? 23.906 -3.02 -7.07 1 80.5 203 LEU A CA 1
ATOM 1639 C C . LEU A 1 203 ? 24.375 -1.938 -6.102 1 80.5 203 LEU A C 1
ATOM 1641 O O . LEU A 1 203 ? 24.25 -2.094 -4.887 1 80.5 203 LEU A O 1
ATOM 1645 N N . GLN A 1 204 ? 25.047 -0.933 -6.734 1 81.5 204 GLN A N 1
ATOM 1646 C CA . GLN A 1 204 ? 25.469 0.22 -5.949 1 81.5 204 GLN A CA 1
ATOM 1647 C C . GLN A 1 204 ? 24.578 1.431 -6.219 1 81.5 204 GLN A C 1
ATOM 1649 O O . GLN A 1 204 ? 24.438 1.852 -7.367 1 81.5 204 GLN A O 1
ATOM 1654 N N . LEU A 1 205 ? 23.969 1.897 -5.145 1 83.25 205 LEU A N 1
ATOM 1655 C CA . LEU A 1 205 ? 23.109 3.066 -5.27 1 83.25 205 LEU A CA 1
ATOM 1656 C C . LEU A 1 205 ? 23.672 4.246 -4.48 1 83.25 205 LEU A C 1
ATOM 1658 O O . LEU A 1 205 ? 24.188 4.066 -3.379 1 83.25 205 LEU A O 1
ATOM 1662 N N . SER A 1 206 ? 23.672 5.395 -5.168 1 82.62 206 SER A N 1
ATOM 1663 C CA . SER A 1 206 ? 24.062 6.641 -4.52 1 82.62 206 SER A CA 1
ATOM 1664 C C . SER A 1 206 ? 22.906 7.633 -4.48 1 82.62 206 SER A C 1
ATOM 1666 O O . SER A 1 206 ? 22.406 8.047 -5.527 1 82.62 206 SER A O 1
ATOM 1668 N N . LEU A 1 207 ? 22.5 7.941 -3.291 1 84.81 207 LEU A N 1
ATOM 1669 C CA . LEU A 1 207 ? 21.406 8.891 -3.111 1 84.81 207 LEU A CA 1
ATOM 1670 C C . LEU A 1 207 ? 21.906 10.195 -2.498 1 84.81 207 LEU A C 1
ATOM 1672 O O . LEU A 1 207 ? 22.875 10.188 -1.73 1 84.81 207 LEU A O 1
ATOM 1676 N N . GLN A 1 208 ? 21.25 11.273 -2.855 1 84.31 208 GLN A N 1
ATOM 1677 C CA . GLN A 1 208 ? 21.609 12.594 -2.346 1 84.31 208 GLN A CA 1
ATOM 1678 C C . GLN A 1 208 ? 20.625 13.062 -1.283 1 84.31 208 GLN A C 1
ATOM 1680 O O . GLN A 1 208 ? 19.484 12.594 -1.246 1 84.31 208 GLN A O 1
ATOM 1685 N N . LEU A 1 209 ? 21.062 13.969 -0.482 1 84.19 209 LEU A N 1
ATOM 1686 C CA . LEU A 1 209 ? 20.219 14.516 0.568 1 84.19 209 LEU A CA 1
ATOM 1687 C C . LEU A 1 209 ? 19.172 15.469 -0.017 1 84.19 209 LEU A C 1
ATOM 1689 O O . LEU A 1 209 ? 19.484 16.234 -0.927 1 84.19 209 LEU A O 1
ATOM 1693 N N . VAL A 1 210 ? 17.953 15.297 0.411 1 83.06 210 VAL A N 1
ATOM 1694 C CA . VAL A 1 210 ? 16.906 16.25 0.052 1 83.06 210 VAL A CA 1
ATOM 1695 C C . VAL A 1 210 ? 17.109 17.562 0.806 1 83.06 210 VAL A C 1
ATOM 1697 O O . VAL A 1 210 ? 17.297 17.562 2.025 1 83.06 210 VAL A O 1
ATOM 1700 N N . PRO A 1 211 ? 17.094 18.594 -0.043 1 75.38 211 PRO A N 1
ATOM 1701 C CA . PRO A 1 211 ? 17.234 19.859 0.679 1 75.38 211 PRO A CA 1
ATOM 1702 C C . PRO A 1 211 ? 16.125 20.062 1.708 1 75.38 211 PRO A C 1
ATOM 1704 O O . PRO A 1 211 ? 14.969 19.688 1.474 1 75.38 211 PRO A O 1
ATOM 1707 N N . LYS A 1 212 ? 16.5 20.406 2.828 1 67.81 212 LYS A N 1
ATOM 1708 C CA . LYS A 1 212 ? 15.547 20.594 3.916 1 67.81 212 LYS A CA 1
ATOM 1709 C C . LYS A 1 212 ? 14.516 21.656 3.574 1 67.81 212 LYS A C 1
ATOM 1711 O O . LYS A 1 212 ? 14.852 22.844 3.482 1 67.81 212 LYS A O 1
ATOM 1716 N N . LEU A 1 213 ? 13.398 21.281 3.334 1 73.69 213 LEU A N 1
ATOM 1717 C CA . LEU A 1 213 ? 12.359 22.172 2.826 1 73.69 213 LEU A CA 1
ATOM 1718 C C . LEU A 1 213 ? 11.562 22.781 3.973 1 73.69 213 LEU A C 1
ATOM 1720 O O . LEU A 1 213 ? 10.656 23.578 3.742 1 73.69 213 LEU A O 1
ATOM 1724 N N . LEU A 1 214 ? 11.961 22.438 5.141 1 75.25 214 LEU A N 1
ATOM 1725 C CA . LEU A 1 214 ? 11.258 23.047 6.266 1 75.25 214 LEU A CA 1
ATOM 1726 C C . LEU A 1 214 ? 11.617 24.531 6.398 1 75.25 214 LEU A C 1
ATOM 1728 O O . LEU A 1 214 ? 10.773 25.344 6.777 1 75.25 214 LEU A O 1
ATOM 1732 N N . GLU A 1 215 ? 12.766 24.828 5.965 1 78.5 215 GLU A N 1
ATOM 1733 C CA . GLU A 1 215 ? 13.211 26.203 6.117 1 78.5 215 GLU A CA 1
ATOM 1734 C C . GLU A 1 215 ? 12.398 27.141 5.227 1 78.5 215 GLU A C 1
ATOM 1736 O O . GLU A 1 215 ? 11.805 28.109 5.711 1 78.5 215 GLU A O 1
ATOM 1741 N N . PRO A 1 216 ? 12.367 26.859 4 1 80.62 216 PRO A N 1
ATOM 1742 C CA . PRO A 1 216 ? 11.531 27.75 3.182 1 80.62 216 PRO A CA 1
ATOM 1743 C C . PRO A 1 216 ? 10.055 27.672 3.557 1 80.62 216 PRO A C 1
ATOM 1745 O O . PRO A 1 216 ? 9.336 28.672 3.424 1 80.62 216 PRO A O 1
ATOM 1748 N N . LEU A 1 217 ? 9.609 26.594 4.02 1 84.31 217 LEU A N 1
ATOM 1749 C CA . LEU A 1 217 ? 8.219 26.469 4.453 1 84.31 217 LEU A CA 1
ATOM 1750 C C . LEU A 1 217 ? 7.898 27.453 5.566 1 84.31 217 LEU A C 1
ATOM 1752 O O . LEU A 1 217 ? 6.902 28.172 5.492 1 84.31 217 LEU A O 1
ATOM 1756 N N . VAL A 1 218 ? 8.758 27.578 6.5 1 82.5 218 VAL A N 1
ATOM 1757 C CA . VAL A 1 218 ? 8.555 28.391 7.688 1 82.5 218 VAL A CA 1
ATOM 1758 C C . VAL A 1 218 ? 8.797 29.859 7.344 1 82.5 218 VAL A C 1
ATOM 1760 O O . VAL A 1 218 ? 8.055 30.75 7.781 1 82.5 218 VAL A O 1
ATOM 1763 N N . LYS A 1 219 ? 9.766 30.062 6.492 1 82.12 219 LYS A N 1
ATOM 1764 C CA . LYS A 1 219 ? 10.211 31.438 6.273 1 82.12 219 LYS A CA 1
ATOM 1765 C C . LYS A 1 219 ? 9.438 32.094 5.133 1 82.12 219 LYS A C 1
ATOM 1767 O O . LYS A 1 219 ? 9.094 33.281 5.203 1 82.12 219 LYS A O 1
ATOM 1772 N N . ASP A 1 220 ? 9.117 31.281 4.168 1 85.19 220 ASP A N 1
ATOM 1773 C CA . ASP A 1 220 ? 8.641 31.906 2.936 1 85.19 220 ASP A CA 1
ATOM 1774 C C . ASP A 1 220 ? 7.215 31.453 2.615 1 85.19 220 ASP A C 1
ATOM 1776 O O . ASP A 1 220 ? 6.387 32.25 2.188 1 85.19 220 ASP A O 1
ATOM 1780 N N . TRP A 1 221 ? 6.91 30.281 2.82 1 88.25 221 TRP A N 1
ATOM 1781 C CA . TRP A 1 221 ? 5.648 29.75 2.314 1 88.25 221 TRP A CA 1
ATOM 1782 C C . TRP A 1 221 ? 4.512 30.031 3.289 1 88.25 221 TRP A C 1
ATOM 1784 O O . TRP A 1 221 ? 3.43 30.469 2.883 1 88.25 221 TRP A O 1
ATOM 1794 N N . ALA A 1 222 ? 4.727 29.797 4.59 1 89 222 ALA A N 1
ATOM 1795 C CA . ALA A 1 222 ? 3.691 30 5.598 1 89 222 ALA A CA 1
ATOM 1796 C C . ALA A 1 222 ? 4.293 30.5 6.91 1 89 222 ALA A C 1
ATOM 1798 O O . ALA A 1 222 ? 4.145 29.859 7.949 1 89 222 ALA A O 1
ATOM 1799 N N . PRO A 1 223 ? 4.82 31.688 6.895 1 88.75 223 PRO A N 1
ATOM 1800 C CA . PRO A 1 223 ? 5.578 32.188 8.055 1 88.75 223 PRO A CA 1
ATOM 1801 C C . PRO A 1 223 ? 4.699 32.406 9.281 1 88.75 223 PRO A C 1
ATOM 1803 O O . PRO A 1 223 ? 5.18 32.312 10.414 1 88.75 223 PRO A O 1
ATOM 1806 N N . ASP A 1 224 ? 3.406 32.625 9.102 1 91.31 224 ASP A N 1
ATOM 1807 C CA . ASP A 1 224 ? 2.551 33 10.234 1 91.31 224 ASP A CA 1
ATOM 1808 C C . ASP A 1 224 ? 1.803 31.766 10.758 1 91.31 224 ASP A C 1
ATOM 1810 O O . ASP A 1 224 ? 1.164 31.828 11.812 1 91.31 224 ASP A O 1
ATOM 1814 N N . ALA A 1 225 ? 1.893 30.672 10.039 1 93.38 225 ALA A N 1
ATOM 1815 C CA . ALA A 1 225 ? 1.123 29.484 10.391 1 93.38 225 ALA A CA 1
ATOM 1816 C C . ALA A 1 225 ? 1.736 28.781 11.594 1 93.38 225 ALA A C 1
ATOM 1818 O O . ALA A 1 225 ? 2.928 28.938 11.875 1 93.38 225 ALA A O 1
ATOM 1819 N N . PHE A 1 226 ? 0.879 28.109 12.352 1 95.62 226 PHE A N 1
ATOM 1820 C CA . PHE A 1 226 ? 1.343 27.203 13.391 1 95.62 226 PHE A CA 1
ATOM 1821 C C . PHE A 1 226 ? 1.875 25.906 12.781 1 95.62 226 PHE A C 1
ATOM 1823 O O . PHE A 1 226 ? 1.102 25.078 12.297 1 95.62 226 PHE A O 1
ATOM 1830 N N . ILE A 1 227 ? 3.195 25.703 12.844 1 95.12 227 ILE A N 1
ATOM 1831 C CA . ILE A 1 227 ? 3.826 24.609 12.125 1 95.12 227 ILE A CA 1
ATOM 1832 C C . ILE A 1 227 ? 4.332 23.562 13.109 1 95.12 227 ILE A C 1
ATOM 1834 O O . ILE A 1 227 ? 5.086 23.891 14.039 1 95.12 227 ILE A O 1
ATOM 1838 N N . ILE A 1 228 ? 3.875 22.328 12.898 1 96 228 ILE A N 1
ATOM 1839 C CA . ILE A 1 228 ? 4.242 21.188 13.734 1 96 228 ILE A CA 1
ATOM 1840 C C . ILE A 1 228 ? 4.949 20.125 12.883 1 96 228 ILE A C 1
ATOM 1842 O O . ILE A 1 228 ? 4.414 19.688 11.867 1 96 228 ILE A O 1
ATOM 1846 N N . SER A 1 229 ? 6.098 19.734 13.242 1 94.12 229 SER A N 1
ATOM 1847 C CA . SER A 1 229 ? 6.82 18.656 12.578 1 94.12 229 SER A CA 1
ATOM 1848 C C . SER A 1 229 ? 6.996 17.469 13.508 1 94.12 229 SER A C 1
ATOM 1850 O O . SER A 1 229 ? 6.633 17.531 14.688 1 94.12 229 SER A O 1
ATOM 1852 N N . PHE A 1 230 ? 7.438 16.359 12.93 1 93.06 230 PHE A N 1
ATOM 1853 C CA . PHE A 1 230 ? 7.625 15.125 13.68 1 93.06 230 PHE A CA 1
ATOM 1854 C C . PHE A 1 230 ? 9.055 14.617 13.539 1 93.06 230 PHE A C 1
ATOM 1856 O O . PHE A 1 230 ? 9.695 14.828 12.516 1 93.06 230 PHE A O 1
ATOM 1863 N N . LYS A 1 231 ? 9.523 14.031 14.617 1 89.38 231 LYS A N 1
ATOM 1864 C CA . LYS A 1 231 ? 10.82 13.352 14.594 1 89.38 231 LYS A CA 1
ATOM 1865 C C . LYS A 1 231 ? 10.703 11.93 15.133 1 89.38 231 LYS A C 1
ATOM 1867 O O . LYS A 1 231 ? 10.305 11.727 16.281 1 89.38 231 LYS A O 1
ATOM 1872 N N . LEU A 1 232 ? 10.938 11.047 14.281 1 88.19 232 LEU A N 1
ATOM 1873 C CA . LEU A 1 232 ? 10.938 9.633 14.641 1 88.19 232 LEU A CA 1
ATOM 1874 C C . LEU A 1 232 ? 12.359 9.102 14.781 1 88.19 232 LEU A C 1
ATOM 1876 O O . LEU A 1 232 ? 13.195 9.312 13.891 1 88.19 232 LEU A O 1
ATOM 1880 N N . GLU A 1 233 ? 12.656 8.508 15.914 1 83.5 233 GLU A N 1
ATOM 1881 C CA . GLU A 1 233 ? 13.969 7.91 16.141 1 83.5 233 GLU A CA 1
ATOM 1882 C C . GLU A 1 233 ? 13.844 6.496 16.703 1 83.5 233 GLU A C 1
ATOM 1884 O O . GLU A 1 233 ? 12.789 6.117 17.219 1 83.5 233 GLU A O 1
ATOM 1889 N N . THR A 1 234 ? 14.805 5.664 16.375 1 83.56 234 THR A N 1
ATOM 1890 C CA . THR A 1 234 ? 14.859 4.324 16.953 1 83.56 234 THR A CA 1
ATOM 1891 C C . THR A 1 234 ? 15.773 4.293 18.172 1 83.56 234 THR A C 1
ATOM 1893 O O . THR A 1 234 ? 15.75 3.334 18.938 1 83.56 234 THR A O 1
ATOM 1896 N N . ASN A 1 235 ? 16.594 5.348 18.266 1 80.69 235 ASN A N 1
ATOM 1897 C CA . ASN A 1 235 ? 17.484 5.512 19.406 1 80.69 235 ASN A CA 1
ATOM 1898 C C . ASN A 1 235 ? 17.031 6.648 20.312 1 80.69 235 ASN A C 1
ATOM 1900 O O . ASN A 1 235 ? 17.094 7.82 19.938 1 80.69 235 ASN A O 1
ATOM 1904 N N . ARG A 1 236 ? 16.703 6.336 21.516 1 81.88 236 ARG A N 1
ATOM 1905 C CA . ARG A 1 236 ? 16.125 7.27 22.484 1 81.88 236 ARG A CA 1
ATOM 1906 C C . ARG A 1 236 ? 17.094 8.414 22.766 1 81.88 236 ARG A C 1
ATOM 1908 O O . ARG A 1 236 ? 16.656 9.555 22.984 1 81.88 236 ARG A O 1
ATOM 1915 N N . SER A 1 237 ? 18.266 8.125 22.766 1 84 237 SER A N 1
ATOM 1916 C CA . SER A 1 237 ? 19.266 9.117 23.156 1 84 237 SER A CA 1
ATOM 1917 C C . SER A 1 237 ? 19.344 10.258 22.156 1 84 237 SER A C 1
ATOM 1919 O O . SER A 1 237 ? 19.844 11.336 22.469 1 84 237 SER A O 1
ATOM 1921 N N . LEU A 1 238 ? 18.828 10.008 20.969 1 84.5 238 LEU A N 1
ATOM 1922 C CA . LEU A 1 238 ? 18.938 11.008 19.906 1 84.5 238 LEU A CA 1
ATOM 1923 C C . LEU A 1 238 ? 17.656 11.82 19.797 1 84.5 238 LEU A C 1
ATOM 1925 O O . LEU A 1 238 ? 17.641 12.867 19.141 1 84.5 238 LEU A O 1
ATOM 1929 N N . LEU A 1 239 ? 16.672 11.414 20.469 1 85.81 239 LEU A N 1
ATOM 1930 C CA . LEU A 1 239 ? 15.312 11.906 20.203 1 85.81 239 LEU A CA 1
ATOM 1931 C C . LEU A 1 239 ? 15.203 13.391 20.531 1 85.81 239 LEU A C 1
ATOM 1933 O O . LEU A 1 239 ? 14.859 14.195 19.656 1 85.81 239 LEU A O 1
ATOM 1937 N N . ILE A 1 240 ? 15.625 13.781 21.688 1 85.19 240 ILE A N 1
ATOM 1938 C CA . ILE A 1 240 ? 15.438 15.156 22.141 1 85.19 240 ILE A CA 1
ATOM 1939 C C . ILE A 1 240 ? 16.438 16.078 21.453 1 85.19 240 ILE A C 1
ATOM 1941 O O . ILE A 1 240 ? 16.094 17.156 20.984 1 85.19 240 ILE A O 1
ATOM 1945 N N . SER A 1 241 ? 17.609 15.609 21.359 1 84.88 241 SER A N 1
ATOM 1946 C CA . SER A 1 241 ? 18.641 16.438 20.75 1 84.88 241 SER A CA 1
ATOM 1947 C C . SER A 1 241 ? 18.312 16.75 19.297 1 84.88 241 SER A C 1
ATOM 1949 O O . SER A 1 241 ? 18.469 17.891 18.859 1 84.88 241 SER A O 1
ATOM 1951 N N . LYS A 1 242 ? 17.828 15.828 18.594 1 85.5 242 LYS A N 1
ATOM 1952 C CA . LYS A 1 242 ? 17.484 16.031 17.188 1 85.5 242 LYS A CA 1
ATOM 1953 C C . LYS A 1 242 ? 16.266 16.938 17.031 1 85.5 242 LYS A C 1
ATOM 1955 O O . LYS A 1 242 ? 16.188 17.734 16.094 1 85.5 242 LYS A O 1
ATOM 1960 N N . SER A 1 243 ? 15.406 16.781 17.953 1 87.5 243 SER A N 1
ATOM 1961 C CA . SER A 1 243 ? 14.219 17.625 17.922 1 87.5 243 SER A CA 1
ATOM 1962 C C . SER A 1 243 ? 14.578 19.094 18.156 1 87.5 243 SER A C 1
ATOM 1964 O O . SER A 1 243 ? 14.109 19.969 17.438 1 87.5 243 SER A O 1
ATOM 1966 N N . LYS A 1 244 ? 15.414 19.297 19.078 1 87.69 244 LYS A N 1
ATOM 1967 C CA . LYS A 1 244 ? 15.844 20.656 19.391 1 87.69 244 LYS A CA 1
ATOM 1968 C C . LYS A 1 244 ? 16.656 21.25 18.234 1 87.69 244 LYS A C 1
ATOM 1970 O O . LYS A 1 244 ? 16.516 22.422 17.906 1 87.69 244 LYS A O 1
ATOM 1975 N N . ALA A 1 245 ? 17.422 20.391 17.656 1 83.06 245 ALA A N 1
ATOM 1976 C CA . ALA A 1 245 ? 18.203 20.828 16.5 1 83.06 245 ALA A CA 1
ATOM 1977 C C . ALA A 1 245 ? 17.297 21.266 15.352 1 83.06 245 ALA A C 1
ATOM 1979 O O . ALA A 1 245 ? 17.594 22.25 14.672 1 83.06 245 ALA A O 1
ATOM 1980 N N . ALA A 1 246 ? 16.281 20.547 15.18 1 81.88 246 ALA A N 1
ATOM 1981 C CA . ALA A 1 246 ? 15.336 20.891 14.125 1 81.88 246 ALA A CA 1
ATOM 1982 C C . ALA A 1 246 ? 14.68 22.25 14.391 1 81.88 246 ALA A C 1
ATOM 1984 O O . ALA A 1 246 ? 14.539 23.062 13.484 1 81.88 246 ALA A O 1
ATOM 1985 N N . LEU A 1 247 ? 14.305 22.453 15.633 1 86.94 247 LEU A N 1
ATOM 1986 C CA . LEU A 1 247 ? 13.672 23.719 16.016 1 86.94 247 LEU A CA 1
ATOM 1987 C C . LEU A 1 247 ? 14.633 24.891 15.82 1 86.94 247 LEU A C 1
ATOM 1989 O O . LEU A 1 247 ? 14.219 25.969 15.375 1 86.94 247 LEU A O 1
ATOM 1993 N N . GLU A 1 248 ? 15.789 24.609 16.141 1 81.38 248 GLU A N 1
ATOM 1994 C CA . GLU A 1 248 ? 16.797 25.656 15.992 1 81.38 248 GLU A CA 1
ATOM 1995 C C . GLU A 1 248 ? 17.078 25.953 14.523 1 81.38 248 GLU A C 1
ATOM 1997 O O . GLU A 1 248 ? 17.203 27.109 14.133 1 81.38 248 GLU A O 1
ATOM 2002 N N . LYS A 1 249 ? 17.078 24.938 13.82 1 78.75 249 LYS A N 1
ATOM 2003 C CA . LYS A 1 249 ? 17.453 25.062 12.422 1 78.75 249 LYS A CA 1
ATOM 2004 C C . LYS A 1 249 ? 16.297 25.641 11.594 1 78.75 249 LYS A C 1
ATOM 2006 O O . LYS A 1 249 ? 16.516 26.5 10.742 1 78.75 249 LYS A O 1
ATOM 2011 N N . TYR A 1 250 ? 15.125 25.219 11.859 1 77.94 250 TYR A N 1
ATOM 2012 C CA . TYR A 1 250 ? 14.031 25.531 10.938 1 77.94 250 TYR A CA 1
ATOM 2013 C C . TYR A 1 250 ? 13.086 26.547 11.555 1 77.94 250 TYR A C 1
ATOM 2015 O O . TYR A 1 250 ? 12.227 27.109 10.859 1 77.94 250 TYR A O 1
ATOM 2023 N N . GLN A 1 251 ? 13.18 26.812 12.75 1 77.62 251 GLN A N 1
ATOM 2024 C CA . GLN A 1 251 ? 12.492 27.875 13.469 1 77.62 251 GLN A CA 1
ATOM 2025 C C . GLN A 1 251 ? 10.977 27.719 13.367 1 77.62 251 GLN A C 1
ATOM 2027 O O . GLN A 1 251 ? 10.266 28.688 13.094 1 77.62 251 GLN A O 1
ATOM 2032 N N . HIS A 1 252 ? 10.602 26.438 13.422 1 80.19 252 HIS A N 1
ATOM 2033 C CA . HIS A 1 252 ? 9.164 26.219 13.539 1 80.19 252 HIS A CA 1
ATOM 2034 C C . HIS A 1 252 ? 8.75 26.016 15 1 80.19 252 HIS A C 1
ATOM 2036 O O . HIS A 1 252 ? 9.594 26.078 15.898 1 80.19 252 HIS A O 1
ATOM 2042 N N . GLN A 1 253 ? 7.473 25.938 15.25 1 83.06 253 GLN A N 1
ATOM 2043 C CA . GLN A 1 253 ? 6.965 26.172 16.594 1 83.06 253 GLN A CA 1
ATOM 2044 C C . GLN A 1 253 ? 7.062 24.906 17.453 1 83.06 253 GLN A C 1
ATOM 2046 O O . GLN A 1 253 ? 7.246 24.969 18.672 1 83.06 253 GLN A O 1
ATOM 2051 N N . LEU A 1 254 ? 6.871 23.781 16.828 1 92.75 254 LEU A N 1
ATOM 2052 C CA . LEU A 1 254 ? 6.727 22.609 17.672 1 92.75 254 LEU A CA 1
ATOM 2053 C C . LEU A 1 254 ? 7.176 21.344 16.938 1 92.75 254 LEU A C 1
ATOM 2055 O O . LEU A 1 254 ? 6.879 21.172 15.758 1 92.75 254 LEU A O 1
ATOM 2059 N N . VAL A 1 255 ? 7.91 20.469 17.656 1 94.12 255 VAL A N 1
ATOM 2060 C CA . VAL A 1 255 ? 8.297 19.141 17.172 1 94.12 255 VAL A CA 1
ATOM 2061 C C . VAL A 1 255 ? 7.684 18.062 18.062 1 94.12 255 VAL A C 1
ATOM 2063 O O . VAL A 1 255 ? 7.766 1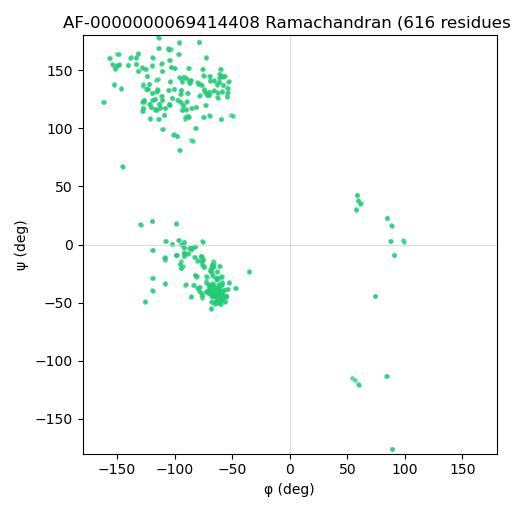8.141 19.281 1 94.12 255 VAL A O 1
ATOM 2066 N N . ILE A 1 256 ? 6.984 17.188 17.484 1 95.69 256 ILE A N 1
ATOM 2067 C CA . ILE A 1 256 ? 6.535 16 18.219 1 95.69 256 ILE A CA 1
ATOM 2068 C C . ILE A 1 256 ? 7.531 14.859 18.016 1 95.69 256 ILE A C 1
ATOM 2070 O O . ILE A 1 256 ? 7.707 14.383 16.891 1 95.69 256 ILE A O 1
ATOM 2074 N N . ALA A 1 257 ? 8.156 14.445 19.078 1 93.94 257 ALA A N 1
ATOM 2075 C CA . ALA A 1 257 ? 9.195 13.414 19.047 1 93.94 257 ALA A CA 1
ATOM 2076 C C . ALA A 1 257 ? 8.664 12.086 19.578 1 93.94 257 ALA A C 1
ATOM 2078 O O . ALA A 1 257 ? 7.984 12.047 20.609 1 93.94 257 ALA A O 1
ATOM 2079 N N . ASN A 1 258 ? 8.977 11.023 18.781 1 91.94 258 ASN A N 1
ATOM 2080 C CA . ASN A 1 258 ? 8.555 9.711 19.266 1 91.94 258 ASN A CA 1
ATOM 2081 C C . ASN A 1 258 ? 9.492 8.609 18.797 1 91.94 258 ASN A C 1
ATOM 2083 O O . ASN A 1 258 ? 10.195 8.773 17.797 1 91.94 258 ASN A O 1
ATOM 2087 N N . LEU A 1 259 ? 9.477 7.574 19.594 1 89.62 259 LEU A N 1
ATOM 2088 C CA . LEU A 1 259 ? 10.203 6.367 19.219 1 89.62 259 LEU A CA 1
ATOM 2089 C C . LEU A 1 259 ? 9.328 5.441 18.391 1 89.62 259 LEU A C 1
ATOM 2091 O O . LEU A 1 259 ? 8.109 5.43 18.531 1 89.62 259 LEU A O 1
ATOM 2095 N N . LEU A 1 260 ? 10.07 4.703 17.562 1 85.81 260 LEU A N 1
ATOM 2096 C CA . LEU A 1 260 ? 9.352 3.789 16.672 1 85.81 260 LEU A CA 1
ATOM 2097 C C . LEU A 1 260 ? 8.516 2.797 17.469 1 85.81 260 LEU A C 1
ATOM 2099 O O . LEU A 1 260 ? 7.348 2.57 17.156 1 85.81 260 LEU A O 1
ATOM 2103 N N . GLU A 1 261 ? 8.984 2.305 18.5 1 86.44 261 GLU A N 1
ATOM 2104 C CA . GLU A 1 261 ? 8.398 1.177 19.219 1 86.44 261 GLU A CA 1
ATOM 2105 C C . GLU A 1 261 ? 7.273 1.633 20.141 1 86.44 261 GLU A C 1
ATOM 2107 O O . GLU A 1 261 ? 6.34 0.875 20.406 1 86.44 261 GLU A O 1
ATOM 2112 N N . THR A 1 262 ? 7.336 2.896 20.578 1 89.12 262 THR A N 1
ATOM 2113 C CA . THR A 1 262 ? 6.375 3.34 21.578 1 89.12 262 THR A CA 1
ATOM 2114 C C . THR A 1 262 ? 5.531 4.496 21.047 1 89.12 262 THR A C 1
ATOM 2116 O O . THR A 1 262 ? 4.938 5.246 21.828 1 89.12 262 THR A O 1
ATOM 2119 N N . ARG A 1 263 ? 5.477 4.625 19.797 1 88.38 263 ARG A N 1
ATOM 2120 C CA . ARG A 1 263 ? 4.898 5.801 19.156 1 88.38 263 ARG A CA 1
ATOM 2121 C C . ARG A 1 263 ? 3.396 5.879 19.422 1 88.38 263 ARG A C 1
ATOM 2123 O O . ARG A 1 263 ? 2.801 6.957 19.328 1 88.38 263 ARG A O 1
ATOM 2130 N N . LYS A 1 264 ? 2.748 4.816 19.797 1 91.06 264 LYS A N 1
ATOM 2131 C CA . LYS A 1 264 ? 1.308 4.816 20.047 1 91.06 264 LYS A CA 1
ATOM 2132 C C . LYS A 1 264 ? 0.998 5.098 21.5 1 91.06 264 LYS A C 1
ATOM 2134 O O . LYS A 1 264 ? -0.149 5.383 21.859 1 91.06 264 LYS A O 1
ATOM 2139 N N . GLU A 1 265 ? 2.061 5.141 22.266 1 93.06 265 GLU A N 1
ATOM 2140 C CA . GLU A 1 265 ? 1.842 5.234 23.703 1 93.06 265 GLU A CA 1
ATOM 2141 C C . GLU A 1 265 ? 2.461 6.508 24.281 1 93.06 265 GLU A C 1
ATOM 2143 O O . GLU A 1 265 ? 2.006 7.023 25.297 1 93.06 265 GLU A O 1
ATOM 2148 N N . GLU A 1 266 ? 3.484 6.867 23.578 1 93.94 266 GLU A N 1
ATOM 2149 C CA . GLU A 1 266 ? 4.223 7.992 24.156 1 93.94 266 GLU A CA 1
ATOM 2150 C C . GLU A 1 266 ? 4.805 8.883 23.062 1 93.94 266 GLU A C 1
ATOM 2152 O O . GLU A 1 266 ? 5.383 8.383 22.094 1 93.94 266 GLU A O 1
ATOM 2157 N N . VAL A 1 267 ? 4.617 10.234 23.266 1 95.81 267 VAL A N 1
ATOM 2158 C CA . VAL A 1 267 ? 5.285 11.234 22.453 1 95.81 267 VAL A CA 1
ATOM 2159 C C . VAL A 1 267 ? 5.781 12.383 23.328 1 95.81 267 VAL A C 1
ATOM 2161 O O . VAL A 1 267 ? 5.371 12.508 24.484 1 95.81 267 VAL A O 1
ATOM 2164 N N . ILE A 1 268 ? 6.699 13.148 22.812 1 95.31 268 ILE A N 1
ATOM 2165 C CA . ILE A 1 268 ? 7.191 14.328 23.5 1 95.31 268 ILE A CA 1
ATOM 2166 C C . ILE A 1 268 ? 6.98 15.562 22.625 1 95.31 268 ILE A C 1
ATOM 2168 O O . ILE A 1 268 ? 7.457 15.617 21.484 1 95.31 268 ILE A O 1
ATOM 2172 N N . LEU A 1 269 ? 6.219 16.5 23.188 1 95.75 269 LEU A N 1
ATOM 2173 C CA . LEU A 1 269 ? 6.113 17.797 22.531 1 95.75 269 LEU A CA 1
ATOM 2174 C C . LEU A 1 269 ? 7.309 18.672 22.875 1 95.75 269 LEU A C 1
ATOM 2176 O O . LEU A 1 269 ? 7.527 19 24.047 1 95.75 269 LEU A O 1
ATOM 2180 N N . VAL A 1 270 ? 8.039 19.016 21.859 1 94.25 270 VAL A N 1
ATOM 2181 C CA . VAL A 1 270 ? 9.258 19.781 22.078 1 94.25 270 VAL A CA 1
ATOM 2182 C C . VAL A 1 270 ? 9.109 21.172 21.484 1 94.25 270 VAL A C 1
ATOM 2184 O O . VAL A 1 270 ? 8.766 21.328 20.297 1 94.25 270 VAL A O 1
ATOM 2187 N N . THR A 1 271 ? 9.242 22.203 22.281 1 92.38 271 THR A N 1
ATOM 2188 C CA . THR A 1 271 ? 9.336 23.594 21.828 1 92.38 271 THR A CA 1
ATOM 2189 C C . THR A 1 271 ? 10.719 24.156 22.156 1 92.38 271 THR A C 1
ATOM 2191 O O . THR A 1 271 ? 11.57 23.469 22.703 1 92.38 271 THR A O 1
ATOM 2194 N N . LYS A 1 272 ? 10.93 25.422 21.75 1 86.38 272 LYS A N 1
ATOM 2195 C CA . LYS A 1 272 ? 12.219 26.062 22.016 1 86.38 272 LYS A CA 1
ATOM 2196 C C . LYS A 1 272 ? 12.516 26.094 23.516 1 86.38 272 LYS A C 1
ATOM 2198 O O . LYS A 1 272 ? 13.664 25.922 23.922 1 86.38 272 LYS A O 1
ATOM 2203 N N . ASP A 1 273 ? 11.453 26.109 24.266 1 86.81 273 ASP A N 1
ATOM 2204 C CA . ASP A 1 273 ? 11.672 26.391 25.688 1 86.81 273 ASP A CA 1
ATOM 2205 C C . ASP A 1 273 ? 11.211 25.219 26.562 1 86.81 273 ASP A C 1
ATOM 2207 O O . ASP A 1 273 ? 11.367 25.266 27.781 1 86.81 273 ASP A O 1
ATOM 2211 N N . SER A 1 274 ? 10.625 24.25 25.875 1 89.38 274 SER A N 1
ATOM 2212 C CA . SER A 1 274 ? 10.047 23.234 26.75 1 89.38 274 SER A CA 1
ATOM 2213 C C . SER A 1 274 ? 9.961 21.875 26.062 1 89.38 274 SER A C 1
ATOM 2215 O O . SER A 1 274 ? 10.023 21.797 24.828 1 89.38 274 SER A O 1
ATOM 2217 N N . SER A 1 275 ? 9.969 20.859 26.891 1 92.06 275 SER A N 1
ATOM 2218 C CA . SER A 1 275 ? 9.664 19.484 26.484 1 92.06 275 SER A CA 1
ATOM 2219 C C . SER A 1 275 ? 8.578 18.875 27.359 1 92.06 275 SER A C 1
ATOM 2221 O O . SER A 1 275 ? 8.75 18.75 28.578 1 92.06 275 SER A O 1
ATOM 2223 N N . LYS A 1 276 ? 7.477 18.547 26.75 1 93.81 276 LYS A N 1
ATOM 2224 C CA . LYS A 1 276 ? 6.336 18.016 27.5 1 93.81 276 LYS A CA 1
ATOM 2225 C C . LYS A 1 276 ? 5.965 16.625 27.016 1 93.81 276 LYS A C 1
ATOM 2227 O O . LYS A 1 276 ? 5.512 16.438 25.875 1 93.81 276 LYS A O 1
ATOM 2232 N N . PRO A 1 277 ? 6.07 15.68 27.906 1 94.31 277 PRO A N 1
ATOM 2233 C CA . PRO A 1 277 ? 5.668 14.32 27.516 1 94.31 277 PRO A CA 1
ATOM 2234 C C . PRO A 1 277 ? 4.156 14.125 27.547 1 94.31 277 PRO A C 1
ATOM 2236 O O . PRO A 1 277 ? 3.477 14.672 28.422 1 94.31 277 PRO A O 1
ATOM 2239 N N . ILE A 1 278 ? 3.627 13.445 26.578 1 95 278 ILE A N 1
ATOM 2240 C CA . ILE A 1 278 ? 2.264 12.922 26.562 1 95 278 ILE A CA 1
ATOM 2241 C C . ILE A 1 278 ? 2.293 11.398 26.609 1 95 278 ILE A C 1
ATOM 2243 O O . ILE A 1 278 ? 2.834 10.758 25.703 1 95 278 ILE A O 1
ATOM 2247 N N . LEU A 1 279 ? 1.747 10.828 27.641 1 94.38 279 LEU A N 1
ATOM 2248 C CA . LEU A 1 279 ? 1.752 9.383 27.844 1 94.38 279 LEU A CA 1
ATOM 2249 C C . LEU A 1 279 ? 0.332 8.852 28.016 1 94.38 279 LEU A C 1
ATOM 2251 O O . LEU A 1 279 ? -0.476 9.445 28.734 1 94.38 279 LEU A O 1
ATOM 2255 N N . LEU A 1 280 ? 0.081 7.801 27.328 1 93 280 LEU A N 1
ATOM 2256 C CA . LEU A 1 280 ? -1.183 7.102 27.531 1 93 280 LEU A CA 1
ATOM 2257 C C . LEU A 1 280 ? -1.056 6.07 28.641 1 93 280 LEU A C 1
ATOM 2259 O O . LEU A 1 280 ? -0.103 5.289 28.672 1 93 280 LEU A O 1
ATOM 2263 N N . SER A 1 281 ? -1.987 6.129 29.531 1 89.94 281 SER A N 1
ATOM 2264 C CA . SER A 1 281 ? -2.01 5.117 30.578 1 89.94 281 SER A CA 1
ATOM 2265 C C . SER A 1 281 ? -2.455 3.766 30.047 1 89.94 281 SER A C 1
ATOM 2267 O O . SER A 1 281 ? -3.037 3.686 28.953 1 89.94 281 SER A O 1
ATOM 2269 N N . ALA A 1 282 ? -2.152 2.738 30.781 1 88.25 282 ALA A N 1
ATOM 2270 C CA . ALA A 1 282 ? -2.574 1.389 30.406 1 88.25 282 ALA A CA 1
ATOM 2271 C C . ALA A 1 282 ? -4.094 1.297 30.328 1 88.25 282 ALA A C 1
ATOM 2273 O O . ALA A 1 282 ? -4.629 0.605 29.453 1 88.25 282 ALA A O 1
ATOM 2274 N N . GLU A 1 283 ? -4.68 2.027 31.188 1 88.5 283 GLU A N 1
ATOM 2275 C CA . GLU A 1 283 ? -6.141 2.041 31.203 1 88.5 283 GLU A CA 1
ATOM 2276 C C . GLU A 1 283 ? -6.703 2.67 29.938 1 88.5 283 GLU A C 1
ATOM 2278 O O . GLU A 1 283 ? -7.633 2.135 29.328 1 88.5 283 GLU A O 1
ATOM 2283 N N . CYS A 1 284 ? -6.113 3.764 29.562 1 88.19 284 CYS A N 1
ATOM 2284 C CA . CYS A 1 284 ? -6.551 4.445 28.344 1 88.19 284 CYS A CA 1
ATOM 2285 C C . CYS A 1 284 ? -6.336 3.562 27.109 1 88.19 284 CYS A C 1
ATOM 2287 O O . CYS A 1 284 ? -7.207 3.48 26.25 1 88.19 284 CYS A O 1
ATOM 2289 N N . LEU A 1 285 ? -5.266 2.908 27.141 1 86.88 285 LEU A N 1
ATOM 2290 C CA . LEU A 1 285 ? -4.938 2.021 26.031 1 86.88 285 LEU A CA 1
ATOM 2291 C C . LEU A 1 285 ? -5.957 0.893 25.922 1 86.88 285 LEU A C 1
ATOM 2293 O O . LEU A 1 285 ? -6.402 0.557 24.812 1 86.88 285 LEU A O 1
ATOM 2297 N N . SER A 1 286 ? -6.324 0.376 27.016 1 88.25 286 SER A N 1
ATOM 2298 C CA . SER A 1 286 ? -7.281 -0.727 27.031 1 88.25 286 SER A CA 1
ATOM 2299 C C . SER A 1 286 ? -8.664 -0.271 26.578 1 88.25 286 SER A C 1
ATOM 2301 O O . SER A 1 286 ? -9.438 -1.065 26.047 1 88.25 286 SER A O 1
ATOM 2303 N N . GLN A 1 287 ? -8.93 1.021 26.781 1 89.56 287 GLN A N 1
ATOM 2304 C CA . GLN A 1 287 ? -10.219 1.576 26.375 1 89.56 287 GLN A CA 1
ATOM 2305 C C . GLN A 1 287 ? -10.203 2.029 24.922 1 89.56 287 GLN A C 1
ATOM 2307 O O . GLN A 1 287 ? -11.203 2.541 24.422 1 89.56 287 GLN A O 1
ATOM 2312 N N . GLY A 1 288 ? -9.086 1.918 24.281 1 88.5 288 GLY A N 1
ATOM 2313 C CA . GLY A 1 288 ? -9 2.217 22.859 1 88.5 288 GLY A CA 1
ATOM 2314 C C . GLY A 1 288 ? -8.711 3.678 22.562 1 88.5 288 GLY A C 1
ATOM 2315 O O . GLY A 1 288 ? -8.93 4.156 21.453 1 88.5 288 GLY A O 1
ATOM 2316 N N . VAL A 1 289 ? -8.242 4.32 23.641 1 92.44 289 VAL A N 1
ATOM 2317 C CA . VAL A 1 289 ? -7.891 5.723 23.453 1 92.44 289 VAL A CA 1
ATOM 2318 C C . VAL A 1 289 ? -6.641 5.832 22.594 1 92.44 289 VAL A C 1
ATOM 2320 O O . VAL A 1 289 ? -5.672 5.094 22.781 1 92.44 289 VAL A O 1
ATOM 2323 N N . GLU A 1 290 ? -6.703 6.684 21.594 1 95.12 290 GLU A N 1
ATOM 2324 C CA . GLU A 1 290 ? -5.562 6.93 20.719 1 95.12 290 GLU A CA 1
ATOM 2325 C C . GLU A 1 290 ? -4.746 8.125 21.203 1 95.12 290 GLU A C 1
ATOM 2327 O O . GLU A 1 290 ? -5.309 9.141 21.625 1 95.12 290 GLU A O 1
ATOM 2332 N N . ILE A 1 291 ? -3.48 8.07 21.125 1 96.19 291 ILE A N 1
ATOM 2333 C CA . ILE A 1 291 ? -2.592 9.125 21.594 1 96.19 291 ILE A CA 1
ATOM 2334 C C . ILE A 1 291 ? -2.844 10.406 20.797 1 96.19 291 ILE A C 1
ATOM 2336 O O . ILE A 1 291 ? -2.643 11.508 21.312 1 96.19 291 ILE A O 1
ATOM 2340 N N . GLU A 1 292 ? -3.285 10.258 19.562 1 97.19 292 GLU A N 1
ATOM 2341 C CA . GLU A 1 292 ? -3.594 11.398 18.703 1 97.19 292 GLU A CA 1
ATOM 2342 C C . GLU A 1 292 ? -4.672 12.281 19.328 1 97.19 292 GLU A C 1
ATOM 2344 O O . GLU A 1 292 ? -4.664 13.5 19.141 1 97.19 292 GLU A O 1
ATOM 2349 N N . GLU A 1 293 ? -5.586 11.672 20.062 1 96.56 293 GLU A N 1
ATOM 2350 C CA . GLU A 1 293 ? -6.609 12.461 20.734 1 96.56 293 GLU A CA 1
ATOM 2351 C C . GLU A 1 293 ? -5.984 13.469 21.688 1 96.56 293 GLU A C 1
ATOM 2353 O O . GLU A 1 293 ? -6.359 14.641 21.703 1 96.56 293 GLU A O 1
ATOM 2358 N N . LEU A 1 294 ? -5.023 12.984 22.422 1 96.06 294 LEU A N 1
ATOM 2359 C CA . LEU A 1 294 ? -4.363 13.844 23.406 1 96.06 294 LEU A CA 1
ATOM 2360 C C . LEU A 1 294 ? -3.469 14.867 22.719 1 96.06 294 LEU A C 1
ATOM 2362 O O . LEU A 1 294 ? -3.406 16.016 23.141 1 96.06 294 LEU A O 1
ATOM 2366 N N . ILE A 1 295 ? -2.77 14.438 21.703 1 97.12 295 ILE A N 1
ATOM 2367 C CA . ILE A 1 295 ? -1.884 15.32 20.953 1 97.12 295 ILE A CA 1
ATOM 2368 C C . ILE A 1 295 ? -2.684 16.5 20.375 1 97.12 295 ILE A C 1
ATOM 2370 O O . ILE A 1 295 ? -2.316 17.656 20.578 1 97.12 295 ILE A O 1
ATOM 2374 N N . ILE A 1 296 ? -3.805 16.203 19.75 1 98.19 296 ILE A N 1
ATOM 2375 C CA . ILE A 1 296 ? -4.582 17.219 19.062 1 98.19 296 ILE A CA 1
ATOM 2376 C C . ILE A 1 296 ? -5.211 18.172 20.078 1 98.19 296 ILE A C 1
ATOM 2378 O O . ILE A 1 296 ? -5.266 19.375 19.844 1 98.19 296 ILE A O 1
ATOM 2382 N N . LYS A 1 297 ? -5.68 17.609 21.188 1 97.06 297 LYS A N 1
ATOM 2383 C CA . LYS A 1 297 ? -6.211 18.469 22.25 1 97.06 297 LYS A CA 1
ATOM 2384 C C . LYS A 1 297 ? -5.184 19.5 22.688 1 97.06 297 LYS A C 1
ATOM 2386 O O . LYS A 1 297 ? -5.504 20.688 22.844 1 97.06 297 LYS A O 1
ATOM 2391 N N . GLU A 1 298 ? -3.992 19.078 22.859 1 96.5 298 GLU A N 1
ATOM 2392 C CA . GLU A 1 298 ? -2.916 19.969 23.281 1 96.5 298 GLU A CA 1
ATOM 2393 C C . GLU A 1 298 ? -2.605 21 22.188 1 96.5 298 GLU A C 1
ATOM 2395 O O . GLU A 1 298 ? -2.402 22.172 22.469 1 96.5 298 GLU A O 1
ATOM 2400 N N . LEU A 1 299 ? -2.531 20.562 20.953 1 97.38 299 LEU A N 1
ATOM 2401 C CA . LEU A 1 299 ? -2.193 21.453 19.844 1 97.38 299 LEU A CA 1
ATOM 2402 C C . LEU A 1 299 ? -3.266 22.516 19.656 1 97.38 299 LEU A C 1
ATOM 2404 O O . LEU A 1 299 ? -2.951 23.672 19.359 1 97.38 299 LEU A O 1
ATOM 2408 N N . ILE A 1 300 ? -4.508 22.125 19.828 1 97.56 300 ILE A N 1
ATOM 2409 C CA . ILE A 1 300 ? -5.609 23.078 19.703 1 97.56 300 ILE A CA 1
ATOM 2410 C C . ILE A 1 300 ? -5.512 24.141 20.797 1 97.56 300 ILE A C 1
ATOM 2412 O O . ILE A 1 300 ? -5.723 25.328 20.531 1 97.56 300 ILE A O 1
ATOM 2416 N N . THR A 1 301 ? -5.184 23.703 22 1 96.25 301 THR A N 1
ATOM 2417 C CA . THR A 1 301 ? -4.996 24.641 23.109 1 96.25 301 THR A CA 1
ATOM 2418 C C . THR A 1 301 ? -3.895 25.641 22.781 1 96.25 301 THR A C 1
ATOM 2420 O O . THR A 1 301 ? -4.07 26.844 22.969 1 96.25 301 THR A O 1
ATOM 2423 N N . ILE A 1 302 ? -2.805 25.156 22.297 1 94.94 302 ILE A N 1
ATOM 2424 C CA . ILE A 1 302 ? -1.673 26.016 21.953 1 94.94 302 ILE A CA 1
ATOM 2425 C C . ILE A 1 302 ? -2.072 26.969 20.828 1 94.94 302 ILE A C 1
ATOM 2427 O O . ILE A 1 302 ? -1.79 28.172 20.891 1 94.94 302 ILE A O 1
ATOM 2431 N N . HIS A 1 303 ? -2.748 26.453 19.812 1 96.25 303 HIS A N 1
ATOM 2432 C CA . HIS A 1 303 ? -3.162 27.266 18.672 1 96.25 303 HIS A CA 1
ATOM 2433 C C . HIS A 1 303 ? -4.113 28.375 19.094 1 96.25 303 HIS A C 1
ATOM 2435 O O . HIS A 1 303 ? -3.957 29.531 18.688 1 96.25 303 HIS A O 1
ATOM 2441 N N . ASN A 1 304 ? -5.039 28.016 19.938 1 95.56 304 ASN A N 1
ATOM 2442 C CA . ASN A 1 304 ? -5.984 29.016 20.438 1 95.56 304 ASN A CA 1
ATOM 2443 C C . ASN A 1 304 ? -5.277 30.094 21.234 1 95.56 304 ASN A C 1
ATOM 2445 O O . ASN A 1 304 ? -5.652 31.266 21.156 1 95.56 304 ASN A O 1
ATOM 2449 N N . HIS A 1 305 ? -4.348 29.688 22.016 1 93.56 305 HIS A N 1
ATOM 2450 C CA . HIS A 1 305 ? -3.568 30.672 22.75 1 93.56 305 HIS A CA 1
ATOM 2451 C C . HIS A 1 305 ? -2.84 31.625 21.812 1 93.56 305 HIS A C 1
ATOM 2453 O O . HIS A 1 305 ? -2.783 32.844 22.078 1 93.56 305 HIS A O 1
ATOM 2459 N N . MET A 1 306 ? -2.281 31.094 20.734 1 91.56 306 MET A N 1
ATOM 2460 C CA . MET A 1 306 ? -1.596 31.906 19.734 1 91.56 306 MET A CA 1
ATOM 2461 C C . MET A 1 306 ? -2.551 32.906 19.109 1 91.56 306 MET A C 1
ATOM 2463 O O . MET A 1 306 ? -2.172 34.062 18.828 1 91.56 306 MET A O 1
ATOM 2467 N N . LEU A 1 307 ? -3.775 32.5 18.906 1 92.31 307 LEU A N 1
ATOM 2468 C CA . LEU A 1 307 ? -4.789 33.312 18.25 1 92.31 307 LEU A CA 1
ATOM 2469 C C . LEU A 1 307 ? -5.25 34.438 19.188 1 92.31 307 LEU A C 1
ATOM 2471 O O . LEU A 1 307 ? -5.574 35.531 18.719 1 92.31 307 LEU A O 1
ATOM 2475 N N . ASN A 1 308 ? -5.254 34.156 20.438 1 90.94 308 ASN A N 1
ATOM 2476 C CA . ASN A 1 308 ? -5.723 35.125 21.422 1 90.94 308 ASN A CA 1
ATOM 2477 C C . ASN A 1 308 ? -4.637 36.156 21.75 1 90.94 308 ASN A C 1
ATOM 2479 O O . ASN A 1 308 ? -4.934 37.219 22.266 1 90.94 308 ASN A O 1
ATOM 2483 N N . GLN A 1 309 ? -3.447 35.781 21.609 1 83.38 309 GLN A N 1
ATOM 2484 C CA . GLN A 1 309 ? -2.363 36.719 21.859 1 83.38 309 GLN A CA 1
ATOM 2485 C C . GLN A 1 309 ? -2.195 37.719 20.703 1 83.38 309 GLN A C 1
ATOM 2487 O O . GLN A 1 309 ? -1.508 38.719 20.828 1 83.38 309 GLN A O 1
ATOM 2492 N N . LYS A 1 310 ? -2.992 37.688 19.719 1 64.5 310 LYS A N 1
ATOM 2493 C CA . LYS A 1 310 ? -2.973 38.656 18.609 1 64.5 310 LYS A CA 1
ATOM 2494 C C . LYS A 1 310 ? -3.908 39.812 18.891 1 64.5 310 LYS A C 1
ATOM 2496 O O . LYS A 1 310 ? -4.984 39.656 19.469 1 64.5 310 LYS A O 1
ATOM 2501 N N . MET B 1 1 ? 24.531 -32.531 0.374 1 37.28 1 MET B N 1
ATOM 2502 C CA . MET B 1 1 ? 25.141 -31.203 0.393 1 37.28 1 MET B CA 1
ATOM 2503 C C . MET B 1 1 ? 24.062 -30.125 0.378 1 37.28 1 MET B C 1
ATOM 2505 O O . MET B 1 1 ? 23.172 -30.141 -0.476 1 37.28 1 MET B O 1
ATOM 2509 N N . GLU B 1 2 ? 23.906 -29.5 1.455 1 49.5 2 GLU B N 1
ATOM 2510 C CA . GLU B 1 2 ? 22.859 -28.469 1.546 1 49.5 2 GLU B CA 1
ATOM 2511 C C . GLU B 1 2 ? 22.969 -27.484 0.393 1 49.5 2 GLU B C 1
ATOM 2513 O O . GLU B 1 2 ? 24.047 -26.969 0.099 1 49.5 2 GLU B O 1
ATOM 2518 N N . SER B 1 3 ? 22.031 -27.5 -0.503 1 59.09 3 SER B N 1
ATOM 2519 C CA . SER B 1 3 ? 22.062 -26.672 -1.701 1 59.09 3 SER B CA 1
ATOM 2520 C C . SER B 1 3 ? 22.25 -25.203 -1.35 1 59.09 3 SER B C 1
ATOM 2522 O O . SER B 1 3 ? 21.969 -24.781 -0.224 1 59.09 3 SER B O 1
ATOM 2524 N N . ASP B 1 4 ? 23.141 -24.516 -2.061 1 65.69 4 ASP B N 1
ATOM 2525 C CA . ASP B 1 4 ? 23.406 -23.078 -1.945 1 65.69 4 ASP B CA 1
ATOM 2526 C C . ASP B 1 4 ? 22.125 -22.312 -1.647 1 65.69 4 ASP B C 1
ATOM 2528 O O . ASP B 1 4 ? 22.125 -21.359 -0.858 1 65.69 4 ASP B O 1
ATOM 2532 N N . SER B 1 5 ? 21.109 -22.953 -2.029 1 70.38 5 SER B N 1
ATOM 2533 C CA . SER B 1 5 ? 19.828 -22.312 -1.81 1 70.38 5 SER B CA 1
ATOM 2534 C C . SER B 1 5 ? 19.359 -22.469 -0.363 1 70.38 5 SER B C 1
ATOM 2536 O O . SER B 1 5 ? 18.812 -21.531 0.223 1 70.38 5 SER B O 1
ATOM 2538 N N . SER B 1 6 ? 19.641 -23.641 0.182 1 71.31 6 SER B N 1
ATOM 2539 C CA . SER B 1 6 ? 19.266 -23.891 1.568 1 71.31 6 SER B CA 1
ATOM 2540 C C . SER B 1 6 ? 20.062 -23.016 2.527 1 71.31 6 SER B C 1
ATOM 2542 O O . SER B 1 6 ? 19.531 -22.516 3.514 1 71.31 6 SER B O 1
ATOM 2544 N N . LYS B 1 7 ? 21.312 -22.891 2.141 1 76 7 LYS B N 1
ATOM 2545 C CA . LYS B 1 7 ? 22.172 -22.047 2.965 1 76 7 LYS B CA 1
ATOM 2546 C C . LYS B 1 7 ? 21.719 -20.594 2.924 1 76 7 LYS B C 1
ATOM 2548 O O . LYS B 1 7 ? 21.703 -19.922 3.951 1 76 7 LYS B O 1
ATOM 2553 N N . PHE B 1 8 ? 21.328 -20.234 1.771 1 79.88 8 PHE B N 1
ATOM 2554 C CA . PHE B 1 8 ? 20.859 -18.875 1.587 1 79.88 8 PHE B CA 1
ATOM 2555 C C . PHE B 1 8 ? 19.609 -18.609 2.404 1 79.88 8 PHE B C 1
ATOM 2557 O O . PHE B 1 8 ? 19.516 -17.609 3.105 1 79.88 8 PHE B O 1
ATOM 2564 N N . LEU B 1 9 ? 18.75 -19.531 2.395 1 81.25 9 LEU B N 1
ATOM 2565 C CA . LEU B 1 9 ? 17.469 -19.359 3.088 1 81.25 9 LEU B CA 1
ATOM 2566 C C . LEU B 1 9 ? 17.672 -19.297 4.598 1 81.25 9 LEU B C 1
ATOM 2568 O O . LEU B 1 9 ? 16.953 -18.578 5.301 1 81.25 9 LEU B O 1
ATOM 2572 N N . LYS B 1 10 ? 18.641 -20.016 5 1 78.25 10 LYS B N 1
ATOM 2573 C CA . LYS B 1 10 ? 18.938 -20.062 6.43 1 78.25 10 LYS B CA 1
ATOM 2574 C C . LYS B 1 10 ? 19.484 -18.734 6.922 1 78.25 10 LYS B C 1
ATOM 2576 O O . LYS B 1 10 ? 19.438 -18.422 8.117 1 78.25 10 LYS B O 1
ATOM 2581 N N . GLU B 1 11 ? 20.016 -17.984 6 1 78.38 11 GLU B N 1
ATOM 2582 C CA . GLU B 1 11 ? 20.578 -16.688 6.34 1 78.38 11 GLU B CA 1
ATOM 2583 C C . GLU B 1 11 ? 19.5 -15.609 6.406 1 78.38 11 GLU B C 1
ATOM 2585 O O . GLU B 1 11 ? 19.734 -14.523 6.926 1 78.38 11 GLU B O 1
ATOM 2590 N N . LEU B 1 12 ? 18.359 -15.977 5.941 1 81.62 12 LEU B N 1
ATOM 2591 C CA . LEU B 1 12 ? 17.281 -15 5.891 1 81.62 12 LEU B CA 1
ATOM 2592 C C . LEU B 1 12 ? 16.438 -15.047 7.164 1 81.62 12 LEU B C 1
ATOM 2594 O O . LEU B 1 12 ? 16.312 -16.094 7.797 1 81.62 12 LEU B O 1
ATOM 2598 N N . PRO B 1 13 ? 15.945 -13.914 7.633 1 78.19 13 PRO B N 1
ATOM 2599 C CA . PRO B 1 13 ? 15.047 -13.914 8.789 1 78.19 13 PRO B CA 1
ATOM 2600 C C . PRO B 1 13 ? 13.797 -14.766 8.562 1 78.19 13 PRO B C 1
ATOM 2602 O O . PRO B 1 13 ? 13.227 -14.75 7.465 1 78.19 13 PRO B O 1
ATOM 2605 N N . VAL B 1 14 ? 13.461 -15.523 9.609 1 78.06 14 VAL B N 1
ATOM 2606 C CA . VAL B 1 14 ? 12.266 -16.344 9.531 1 78.06 14 VAL B CA 1
ATOM 2607 C C . VAL B 1 14 ? 11.023 -15.461 9.641 1 78.06 14 VAL B C 1
ATOM 2609 O O . VAL B 1 14 ? 10.945 -14.586 10.508 1 78.06 14 VAL B O 1
ATOM 2612 N N . PRO B 1 15 ? 10.125 -15.695 8.734 1 82.75 15 PRO B N 1
ATOM 2613 C CA . PRO B 1 15 ? 8.914 -14.875 8.734 1 82.75 15 PRO B CA 1
ATOM 2614 C C . PRO B 1 15 ? 8.117 -15 10.031 1 82.75 15 PRO B C 1
ATOM 2616 O O . PRO B 1 15 ? 8.219 -16.016 10.727 1 82.75 15 PRO B O 1
ATOM 2619 N N . GLU B 1 16 ? 7.383 -13.922 10.383 1 82.38 16 GLU B N 1
ATOM 2620 C CA . GLU B 1 16 ? 6.434 -13.961 11.492 1 82.38 16 GLU B CA 1
ATOM 2621 C C . GLU B 1 16 ? 5.328 -14.984 11.234 1 82.38 16 GLU B C 1
ATOM 2623 O O . GLU B 1 16 ? 4.867 -15.125 10.102 1 82.38 16 GLU B O 1
ATOM 2628 N N . ARG B 1 17 ? 4.852 -15.797 12.258 1 90.12 17 ARG B N 1
ATOM 2629 C CA . ARG B 1 17 ? 3.764 -16.766 12.18 1 90.12 17 ARG B CA 1
ATOM 2630 C C . ARG B 1 17 ? 4.035 -17.812 11.102 1 90.12 17 ARG B C 1
ATOM 2632 O O . ARG B 1 17 ? 3.121 -18.234 10.398 1 90.12 17 ARG B O 1
ATOM 2639 N N . PHE B 1 18 ? 5.301 -18.141 10.844 1 92.25 18 PHE B N 1
ATOM 2640 C CA . PHE B 1 18 ? 5.738 -19.047 9.789 1 92.25 18 PHE B CA 1
ATOM 2641 C C . PHE B 1 18 ? 5.09 -20.406 9.945 1 92.25 18 PHE B C 1
ATOM 2643 O O . PHE B 1 18 ? 4.559 -20.969 8.984 1 92.25 18 PHE B O 1
ATOM 2650 N N . GLU B 1 19 ? 5.051 -20.891 11.102 1 93.81 19 GLU B N 1
ATOM 2651 C CA . GLU B 1 19 ? 4.516 -22.219 11.352 1 93.81 19 GLU B CA 1
ATOM 2652 C C . GLU B 1 19 ? 3.021 -22.281 11.047 1 93.81 19 GLU B C 1
ATOM 2654 O O . GLU B 1 19 ? 2.543 -23.266 10.453 1 93.81 19 GLU B O 1
ATOM 2659 N N . GLU B 1 20 ? 2.371 -21.328 11.422 1 96.5 20 GLU B N 1
ATOM 2660 C CA . GLU B 1 20 ? 0.938 -21.266 11.148 1 96.5 20 GLU B CA 1
ATOM 2661 C C . GLU B 1 20 ? 0.656 -21.25 9.648 1 96.5 20 GLU B C 1
ATOM 2663 O O . GLU B 1 20 ? -0.23 -21.969 9.18 1 96.5 20 GLU B O 1
ATOM 2668 N N . LYS B 1 21 ? 1.401 -20.469 8.914 1 96.44 21 LYS B N 1
ATOM 2669 C CA . LYS B 1 21 ? 1.233 -20.391 7.469 1 96.44 21 LYS B CA 1
ATOM 2670 C C . LYS B 1 21 ? 1.579 -21.719 6.801 1 96.44 21 LYS B C 1
ATOM 2672 O O . LYS B 1 21 ? 0.892 -22.156 5.875 1 96.44 21 LYS B O 1
ATOM 2677 N N . GLN B 1 22 ? 2.584 -22.344 7.359 1 96.5 22 GLN B N 1
ATOM 2678 C CA . GLN B 1 22 ? 2.992 -23.641 6.836 1 96.5 22 GLN B CA 1
ATOM 2679 C C . GLN B 1 22 ? 1.882 -24.672 7.004 1 96.5 22 GLN B C 1
ATOM 2681 O O . GLN B 1 22 ? 1.567 -25.406 6.07 1 96.5 22 GLN B O 1
ATOM 2686 N N . ILE B 1 23 ? 1.285 -24.656 8.133 1 97.75 23 ILE B N 1
ATOM 2687 C CA . ILE B 1 23 ? 0.231 -25.625 8.438 1 97.75 23 ILE B CA 1
ATOM 2688 C C . ILE B 1 23 ? -0.98 -25.359 7.547 1 97.75 23 ILE B C 1
ATOM 2690 O O . ILE B 1 23 ? -1.583 -26.297 7.016 1 97.75 23 ILE B O 1
ATOM 2694 N N . ARG B 1 24 ? -1.29 -24.141 7.336 1 97.88 24 ARG B N 1
ATOM 2695 C CA . ARG B 1 24 ? -2.426 -23.781 6.496 1 97.88 24 ARG B CA 1
ATOM 2696 C C . ARG B 1 24 ? -2.219 -24.25 5.062 1 97.88 24 ARG B C 1
ATOM 2698 O O . ARG B 1 24 ? -3.141 -24.766 4.434 1 97.88 24 ARG B O 1
ATOM 2705 N N . ILE B 1 25 ? -1.011 -24.078 4.594 1 98.31 25 ILE B N 1
ATOM 2706 C CA . ILE B 1 25 ? -0.694 -24.469 3.223 1 98.31 25 ILE B CA 1
ATOM 2707 C C . ILE B 1 25 ? -0.757 -25.984 3.092 1 98.31 25 ILE B C 1
ATOM 2709 O O . ILE B 1 25 ? -1.374 -26.5 2.16 1 98.31 25 ILE B O 1
ATOM 2713 N N . GLN B 1 26 ? -0.203 -26.656 4.035 1 98.06 26 GLN B N 1
ATOM 2714 C CA . GLN B 1 26 ? -0.184 -28.109 4 1 98.06 26 GLN B CA 1
ATOM 2715 C C . GLN B 1 26 ? -1.598 -28.688 4.066 1 98.06 26 GLN B C 1
ATOM 2717 O O . GLN B 1 26 ? -1.945 -29.578 3.303 1 98.06 26 GLN B O 1
ATOM 2722 N N . ASN B 1 27 ? -2.375 -28.141 4.965 1 98.38 27 ASN B N 1
ATOM 2723 C CA . ASN B 1 27 ? -3.75 -28.609 5.109 1 98.38 27 ASN B CA 1
ATOM 2724 C C . ASN B 1 27 ? -4.559 -28.359 3.838 1 98.38 27 ASN B C 1
ATOM 2726 O O . ASN B 1 27 ? -5.363 -29.203 3.438 1 98.38 27 ASN B O 1
ATOM 2730 N N . PHE B 1 28 ? -4.371 -27.297 3.268 1 98.56 28 PHE B N 1
ATOM 2731 C CA . PHE B 1 28 ? -5.082 -26.969 2.041 1 98.56 28 PHE B CA 1
ATOM 2732 C C . PHE B 1 28 ? -4.73 -27.938 0.925 1 98.56 28 PHE B C 1
ATOM 2734 O O . PHE B 1 28 ? -5.621 -28.469 0.257 1 98.56 28 PHE B O 1
ATOM 2741 N N . VAL B 1 29 ? -3.432 -28.156 0.746 1 98.44 29 VAL B N 1
ATOM 2742 C CA . VAL B 1 29 ? -2.963 -29.031 -0.323 1 98.44 29 VAL B CA 1
ATOM 2743 C C . VAL B 1 29 ? -3.467 -30.453 -0.086 1 98.44 29 VAL B C 1
ATOM 2745 O O . VAL B 1 29 ? -3.926 -31.109 -1.017 1 98.44 29 VAL B O 1
ATOM 2748 N N . GLU B 1 30 ? -3.402 -30.875 1.121 1 97.88 30 GLU B N 1
ATOM 2749 C CA . GLU B 1 30 ? -3.877 -32.219 1.455 1 97.88 30 GLU B CA 1
ATOM 2750 C C . GLU B 1 30 ? -5.363 -32.344 1.153 1 97.88 30 GLU B C 1
ATOM 2752 O O . GLU B 1 30 ? -5.793 -33.375 0.615 1 97.88 30 GLU B O 1
ATOM 2757 N N . ARG B 1 31 ? -6.066 -31.422 1.49 1 97.62 31 ARG B N 1
ATOM 2758 C CA . ARG B 1 31 ? -7.5 -31.453 1.229 1 97.62 31 ARG B CA 1
ATOM 2759 C C . ARG B 1 31 ? -7.785 -31.5 -0.268 1 97.62 31 ARG B C 1
ATOM 2761 O O . ARG B 1 31 ? -8.594 -32.312 -0.721 1 97.62 31 ARG B O 1
ATOM 2768 N N . GLN B 1 32 ? -7.164 -30.625 -0.987 1 97.88 32 GLN B N 1
ATOM 2769 C CA . GLN B 1 32 ? -7.391 -30.609 -2.428 1 97.88 32 GLN B CA 1
ATOM 2770 C C . GLN B 1 32 ? -6.941 -31.906 -3.076 1 97.88 32 GLN B C 1
ATOM 2772 O O . GLN B 1 32 ? -7.562 -32.375 -4.031 1 97.88 32 GLN B O 1
ATOM 2777 N N . HIS B 1 33 ? -5.852 -32.469 -2.568 1 96.75 33 HIS B N 1
ATOM 2778 C CA . HIS B 1 33 ? -5.379 -33.75 -3.057 1 96.75 33 HIS B CA 1
ATOM 2779 C C . HIS B 1 33 ? -6.434 -34.844 -2.857 1 96.75 33 HIS B C 1
ATOM 2781 O O . HIS B 1 33 ? -6.668 -35.656 -3.754 1 96.75 33 HIS B O 1
ATOM 2787 N N . SER B 1 34 ? -7.008 -34.812 -1.706 1 97.19 34 SER B N 1
ATOM 2788 C CA . SER B 1 34 ? -8.031 -35.812 -1.387 1 97.19 34 SER B CA 1
ATOM 2789 C C . SER B 1 34 ? -9.242 -35.656 -2.301 1 97.19 34 SER B C 1
ATOM 2791 O O . SER B 1 34 ? -9.914 -36.656 -2.604 1 97.19 34 SER B O 1
ATOM 2793 N N . LEU B 1 35 ? -9.516 -34.531 -2.762 1 96.44 35 LEU B N 1
ATOM 2794 C CA . LEU B 1 35 ? -10.656 -34.25 -3.629 1 96.44 35 LEU B CA 1
ATOM 2795 C C . LEU B 1 35 ? -10.273 -34.375 -5.098 1 96.44 35 LEU B C 1
ATOM 2797 O O . LEU B 1 35 ? -11.109 -34.219 -5.984 1 96.44 35 LEU B O 1
ATOM 2801 N N . ARG B 1 36 ? -8.938 -34.656 -5.387 1 95.75 36 ARG B N 1
ATOM 2802 C CA . ARG B 1 36 ? -8.391 -34.844 -6.727 1 95.75 36 ARG B CA 1
ATOM 2803 C C . ARG B 1 36 ? -8.539 -33.594 -7.555 1 95.75 36 ARG B C 1
ATOM 2805 O O . ARG B 1 36 ? -8.867 -33.625 -8.742 1 95.75 36 ARG B O 1
ATOM 2812 N N . ASN B 1 37 ? -8.391 -32.469 -6.844 1 97.31 37 ASN B N 1
ATOM 2813 C CA . ASN B 1 37 ? -8.406 -31.172 -7.52 1 97.31 37 ASN B CA 1
ATOM 2814 C C . ASN B 1 37 ? -7.016 -30.781 -8.016 1 97.31 37 ASN B C 1
ATOM 2816 O O . ASN B 1 37 ? -6.012 -31.078 -7.359 1 97.31 37 ASN B O 1
ATOM 2820 N N . LYS B 1 38 ? -6.969 -30.188 -9.203 1 98.12 38 LYS B N 1
ATOM 2821 C CA . LYS B 1 38 ? -5.734 -29.516 -9.602 1 98.12 38 LYS B CA 1
ATOM 2822 C C . LYS B 1 38 ? -5.5 -28.25 -8.766 1 98.12 38 LYS B C 1
ATOM 2824 O O . LYS B 1 38 ? -6.449 -27.547 -8.422 1 98.12 38 LYS B O 1
ATOM 2829 N N . VAL B 1 39 ? -4.25 -28.031 -8.414 1 98.56 39 VAL B N 1
ATOM 2830 C CA . VAL B 1 39 ? -3.928 -26.891 -7.547 1 98.56 39 VAL B CA 1
ATOM 2831 C C . VAL B 1 39 ? -2.887 -26 -8.227 1 98.56 39 VAL B C 1
ATOM 2833 O O . VAL B 1 39 ? -1.925 -26.5 -8.812 1 98.56 39 VAL B O 1
ATOM 2836 N N . VAL B 1 40 ? -3.133 -24.719 -8.203 1 98.75 40 VAL B N 1
ATOM 2837 C CA . VAL B 1 40 ? -2.15 -23.781 -8.727 1 98.75 40 VAL B CA 1
ATOM 2838 C C . VAL B 1 40 ? -1.704 -22.828 -7.613 1 98.75 40 VAL B C 1
ATOM 2840 O O . VAL B 1 40 ? -2.529 -22.344 -6.836 1 98.75 40 VAL B O 1
ATOM 2843 N N . LEU B 1 41 ? -0.411 -22.672 -7.453 1 98.75 41 LEU B N 1
ATOM 2844 C CA . LEU B 1 41 ? 0.17 -21.594 -6.668 1 98.75 41 LEU B CA 1
ATOM 2845 C C . LEU B 1 41 ? 0.325 -20.328 -7.516 1 98.75 41 LEU B C 1
ATOM 2847 O O . LEU B 1 41 ? 1.018 -20.344 -8.531 1 98.75 41 LEU B O 1
ATOM 2851 N N . VAL B 1 42 ? -0.354 -19.281 -7.133 1 98.81 42 VAL B N 1
ATOM 2852 C CA . VAL B 1 42 ? -0.208 -17.984 -7.789 1 98.81 42 VAL B CA 1
ATOM 2853 C C . VAL B 1 42 ? 0.514 -17.016 -6.863 1 98.81 42 VAL B C 1
ATOM 2855 O O . VAL B 1 42 ? -0.003 -16.656 -5.797 1 98.81 42 VAL B O 1
ATOM 2858 N N . THR B 1 43 ? 1.719 -16.656 -7.227 1 98.44 43 THR B N 1
ATOM 2859 C CA . THR B 1 43 ? 2.375 -15.602 -6.461 1 98.44 43 THR B CA 1
ATOM 2860 C C . THR B 1 43 ? 2.072 -14.227 -7.059 1 98.44 43 THR B C 1
ATOM 2862 O O . THR B 1 43 ? 1.935 -14.094 -8.273 1 98.44 43 THR B O 1
ATOM 2865 N N . SER B 1 44 ? 1.914 -13.234 -6.195 1 98.44 44 SER B N 1
ATOM 2866 C CA . SER B 1 44 ? 1.438 -11.945 -6.668 1 98.44 44 SER B CA 1
ATOM 2867 C C . SER B 1 44 ? 1.953 -10.805 -5.789 1 98.44 44 SER B C 1
ATOM 2869 O O . SER B 1 44 ? 2.186 -11 -4.594 1 98.44 44 SER B O 1
ATOM 2871 N N . GLY B 1 45 ? 2.096 -9.633 -6.441 1 96.88 45 GLY B N 1
ATOM 2872 C CA . GLY B 1 45 ? 2.59 -8.484 -5.703 1 96.88 45 GLY B CA 1
ATOM 2873 C C . GLY B 1 45 ? 4.102 -8.367 -5.715 1 96.88 45 GLY B C 1
ATOM 2874 O O . GLY B 1 45 ? 4.785 -9.156 -6.375 1 96.88 45 GLY B O 1
ATOM 2875 N N . GLY B 1 46 ? 4.594 -7.402 -5 1 95.44 46 GLY B N 1
ATOM 2876 C CA . GLY B 1 46 ? 6.031 -7.18 -4.945 1 95.44 46 GLY B CA 1
ATOM 2877 C C . GLY B 1 46 ? 6.656 -7.613 -3.635 1 95.44 46 GLY B C 1
ATOM 2878 O O . GLY B 1 46 ? 5.945 -7.953 -2.688 1 95.44 46 GLY B O 1
ATOM 2879 N N . THR B 1 47 ? 7.977 -7.668 -3.607 1 95.38 47 THR B N 1
ATOM 2880 C CA . THR B 1 47 ? 8.711 -7.961 -2.379 1 95.38 47 THR B CA 1
ATOM 2881 C C . THR B 1 47 ? 9.531 -6.75 -1.944 1 95.38 47 THR B C 1
ATOM 2883 O O . THR B 1 47 ? 10.086 -6.035 -2.781 1 95.38 47 THR B O 1
ATOM 2886 N N . ILE B 1 48 ? 9.57 -6.57 -0.696 1 93.88 48 ILE B N 1
ATOM 2887 C CA . ILE B 1 48 ? 10.391 -5.473 -0.193 1 93.88 48 ILE B CA 1
ATOM 2888 C C . ILE B 1 48 ? 11.695 -6.02 0.372 1 93.88 48 ILE B C 1
ATOM 2890 O O . ILE B 1 48 ? 11.766 -7.18 0.784 1 93.88 48 ILE B O 1
ATOM 2894 N N . VAL B 1 49 ? 12.695 -5.199 0.337 1 91.69 49 VAL B N 1
ATOM 2895 C CA . VAL B 1 49 ? 13.984 -5.457 0.964 1 91.69 49 VAL B CA 1
ATOM 2896 C C . VAL B 1 49 ? 14.297 -4.359 1.979 1 91.69 49 VAL B C 1
ATOM 2898 O O . VAL B 1 49 ? 14.602 -3.225 1.602 1 91.69 49 VAL B O 1
ATOM 2901 N N . PRO B 1 50 ? 14.227 -4.723 3.23 1 89.31 50 PRO B N 1
ATOM 2902 C CA . PRO B 1 50 ? 14.531 -3.717 4.25 1 89.31 50 PRO B CA 1
ATOM 2903 C C . PRO B 1 50 ? 15.961 -3.184 4.145 1 89.31 50 PRO B C 1
ATOM 2905 O O . PRO B 1 50 ? 16.875 -3.939 3.828 1 89.31 50 PRO B O 1
ATOM 2908 N N . LEU B 1 51 ? 16.094 -1.914 4.414 1 88.31 51 LEU B N 1
ATOM 2909 C CA . LEU B 1 51 ? 17.422 -1.304 4.422 1 88.31 51 LEU B CA 1
ATOM 2910 C C . LEU B 1 51 ? 18 -1.289 5.832 1 88.31 51 LEU B C 1
ATOM 2912 O O . LEU B 1 51 ? 19.203 -1.073 6.012 1 88.31 51 LEU B O 1
ATOM 2916 N N . GLU B 1 52 ? 17.109 -1.415 6.82 1 85.94 52 GLU B N 1
ATOM 2917 C CA . GLU B 1 52 ? 17.469 -1.51 8.234 1 85.94 52 GLU B CA 1
ATOM 2918 C C . GLU B 1 52 ? 16.703 -2.645 8.914 1 85.94 52 GLU B C 1
ATOM 2920 O O . GLU B 1 52 ? 15.648 -3.061 8.453 1 85.94 52 GLU B O 1
ATOM 2925 N N . SER B 1 53 ? 17.375 -3.09 10.008 1 78.75 53 SER B N 1
ATOM 2926 C CA . SER B 1 53 ? 16.688 -4.152 10.742 1 78.75 53 SER B CA 1
ATOM 2927 C C . SER B 1 53 ? 15.367 -3.658 11.328 1 78.75 53 SER B C 1
ATOM 2929 O O . SER B 1 53 ? 14.344 -4.34 11.234 1 78.75 53 SER B O 1
ATOM 2931 N N . ARG B 1 54 ? 15.461 -2.504 11.992 1 78.88 54 ARG B N 1
ATOM 2932 C CA . ARG B 1 54 ? 14.234 -1.81 12.375 1 78.88 54 ARG B CA 1
ATOM 2933 C C . ARG B 1 54 ? 13.727 -0.926 11.242 1 78.88 54 ARG B C 1
ATOM 2935 O O . ARG B 1 54 ? 14.102 0.246 11.148 1 78.88 54 ARG B O 1
ATOM 2942 N N . THR B 1 55 ? 12.906 -1.57 10.438 1 76.25 55 THR B N 1
ATOM 2943 C CA . THR B 1 55 ? 12.695 -1.097 9.078 1 76.25 55 THR B CA 1
ATOM 2944 C C . THR B 1 55 ? 11.922 0.219 9.07 1 76.25 55 THR B C 1
ATOM 2946 O O . THR B 1 55 ? 10.75 0.255 9.43 1 76.25 55 THR B O 1
ATOM 2949 N N . VAL B 1 56 ? 12.625 1.175 8.703 1 84.56 56 VAL B N 1
ATOM 2950 C CA . VAL B 1 56 ? 12.039 2.482 8.414 1 84.56 56 VAL B CA 1
ATOM 2951 C C . VAL B 1 56 ? 12.055 2.738 6.91 1 84.56 56 VAL B C 1
ATOM 2953 O O . VAL B 1 56 ? 11.109 3.301 6.359 1 84.56 56 VAL B O 1
ATOM 2956 N N . ARG B 1 57 ? 13.094 2.199 6.348 1 89.12 57 ARG B N 1
ATOM 2957 C CA . ARG B 1 57 ? 13.234 2.334 4.902 1 89.12 57 ARG B CA 1
ATOM 2958 C C . ARG B 1 57 ? 13.406 0.971 4.242 1 89.12 57 ARG B C 1
ATOM 2960 O O . ARG B 1 57 ? 13.977 0.053 4.836 1 89.12 57 ARG B O 1
ATOM 2967 N N . PHE B 1 58 ? 12.945 0.905 2.984 1 92.12 58 PHE B N 1
ATOM 2968 C CA . PHE B 1 58 ? 13.117 -0.341 2.246 1 92.12 58 PHE B CA 1
ATOM 2969 C C . PHE B 1 58 ? 13.078 -0.089 0.743 1 92.12 58 PHE B C 1
ATOM 2971 O O . PHE B 1 58 ? 12.602 0.953 0.293 1 92.12 58 PHE B O 1
ATOM 2978 N N . ILE B 1 59 ? 13.602 -1.011 0.012 1 91.5 59 ILE B N 1
ATOM 2979 C CA . ILE B 1 59 ? 13.461 -1.043 -1.439 1 91.5 59 ILE B CA 1
ATOM 2980 C C . ILE B 1 59 ? 12.281 -1.936 -1.824 1 91.5 59 ILE B C 1
ATOM 2982 O O . ILE B 1 59 ? 12.117 -3.027 -1.274 1 91.5 59 ILE B O 1
ATOM 2986 N N . ASP B 1 60 ? 11.516 -1.421 -2.662 1 93 60 ASP B N 1
ATOM 2987 C CA . ASP B 1 60 ? 10.32 -2.148 -3.066 1 93 60 ASP B CA 1
ATOM 2988 C C . ASP B 1 60 ? 10.305 -2.381 -4.578 1 93 60 ASP B C 1
ATOM 2990 O O . ASP B 1 60 ? 10.75 -1.529 -5.348 1 93 60 ASP B O 1
ATOM 2994 N N . ASN B 1 61 ? 9.93 -3.533 -4.961 1 91.19 61 ASN B N 1
ATOM 2995 C CA . ASN B 1 61 ? 9.578 -3.832 -6.344 1 91.19 61 ASN B CA 1
ATOM 2996 C C . ASN B 1 61 ? 8.094 -3.605 -6.609 1 91.19 61 ASN B C 1
ATOM 2998 O O . ASN B 1 61 ? 7.25 -4.367 -6.133 1 91.19 61 ASN B O 1
ATOM 3002 N N . PHE B 1 62 ? 7.926 -2.688 -7.426 1 86.69 62 PHE B N 1
ATOM 3003 C CA . PHE B 1 62 ? 6.547 -2.246 -7.602 1 86.69 62 PHE B CA 1
ATOM 3004 C C . PHE B 1 62 ? 5.723 -3.312 -8.32 1 86.69 62 PHE B C 1
ATOM 3006 O O . PHE B 1 62 ? 6.098 -3.771 -9.398 1 86.69 62 PHE B O 1
ATOM 3013 N N . SER B 1 63 ? 4.582 -3.611 -7.684 1 93.25 63 SER B N 1
ATOM 3014 C CA . SER B 1 63 ? 3.539 -4.438 -8.281 1 93.25 63 SER B CA 1
ATOM 3015 C C . SER B 1 63 ? 2.207 -4.254 -7.562 1 93.25 63 SER B C 1
ATOM 3017 O O . SER B 1 63 ? 2.111 -4.492 -6.355 1 93.25 63 SER B O 1
ATOM 3019 N N . GLN B 1 64 ? 1.27 -3.879 -8.281 1 92 64 GLN B N 1
ATOM 3020 C CA . GLN B 1 64 ? -0.057 -3.754 -7.688 1 92 64 GLN B CA 1
ATOM 3021 C C . GLN B 1 64 ? -0.7 -5.121 -7.48 1 92 64 GLN B C 1
ATOM 3023 O O . GLN B 1 64 ? -1.671 -5.25 -6.734 1 92 64 GLN B O 1
ATOM 3028 N N . GLY B 1 65 ? -0.171 -6.105 -8.164 1 95.69 65 GLY B N 1
ATOM 3029 C CA . GLY B 1 65 ? -0.73 -7.441 -8.047 1 95.69 65 GLY B CA 1
ATOM 3030 C C . GLY B 1 65 ? -1.911 -7.68 -8.969 1 95.69 65 GLY B C 1
ATOM 3031 O O . GLY B 1 65 ? -2.734 -8.562 -8.719 1 95.69 65 GLY B O 1
ATOM 3032 N N . THR B 1 66 ? -1.983 -6.891 -10.047 1 95.19 66 THR B N 1
ATOM 3033 C CA . THR B 1 66 ? -3.105 -7.004 -10.969 1 95.19 66 THR B CA 1
ATOM 3034 C C . THR B 1 66 ? -3.061 -8.336 -11.711 1 95.19 66 THR B C 1
ATOM 3036 O O . THR B 1 66 ? -4.043 -9.078 -11.727 1 95.19 66 THR B O 1
ATOM 3039 N N . ARG B 1 67 ? -1.952 -8.656 -12.234 1 96.56 67 ARG B N 1
ATOM 3040 C CA . ARG B 1 67 ? -1.804 -9.898 -12.992 1 96.56 67 ARG B CA 1
ATOM 3041 C C . ARG B 1 67 ? -2.074 -11.117 -12.102 1 96.56 67 ARG B C 1
ATOM 3043 O O . ARG B 1 67 ? -2.824 -12.016 -12.484 1 96.56 67 ARG B O 1
ATOM 3050 N N . GLY B 1 68 ? -1.494 -11.141 -10.977 1 98.12 68 GLY B N 1
ATOM 3051 C CA . GLY B 1 68 ? -1.673 -12.273 -10.078 1 98.12 68 GLY B CA 1
ATOM 3052 C C . GLY B 1 68 ? -3.104 -12.43 -9.602 1 98.12 68 GLY B C 1
ATOM 3053 O O . GLY B 1 68 ? -3.656 -13.531 -9.641 1 98.12 68 GLY B O 1
ATOM 3054 N N . SER B 1 69 ? -3.762 -11.344 -9.203 1 97.94 69 SER B N 1
ATOM 3055 C CA . SER B 1 69 ? -5.109 -11.406 -8.648 1 97.94 69 SER B CA 1
ATOM 3056 C C . SER B 1 69 ? -6.129 -11.789 -9.711 1 97.94 69 SER B C 1
ATOM 3058 O O . SER B 1 69 ? -6.996 -12.633 -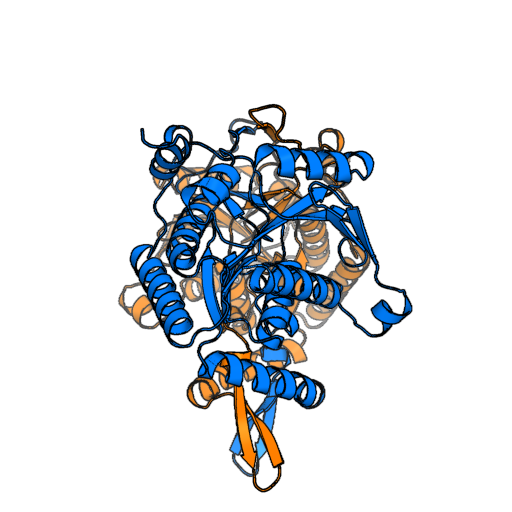9.477 1 97.94 69 SER B O 1
ATOM 3060 N N . ALA B 1 70 ? -5.988 -11.234 -10.883 1 97.69 70 ALA B N 1
ATOM 3061 C CA . ALA B 1 70 ? -6.891 -11.57 -11.984 1 97.69 70 ALA B CA 1
ATOM 3062 C C . ALA B 1 70 ? -6.723 -13.023 -12.406 1 97.69 70 ALA B C 1
ATOM 3064 O O . ALA B 1 70 ? -7.711 -13.742 -12.602 1 97.69 70 ALA B O 1
ATOM 3065 N N . SER B 1 71 ? -5.5 -13.445 -12.508 1 98.62 71 SER B N 1
ATOM 3066 C CA . SER B 1 71 ? -5.227 -14.82 -12.914 1 98.62 71 SER B CA 1
ATOM 3067 C C . SER B 1 71 ? -5.805 -15.82 -11.922 1 98.62 71 SER B C 1
ATOM 3069 O O . SER B 1 71 ? -6.348 -16.859 -12.32 1 98.62 71 SER B O 1
ATOM 3071 N N . ALA B 1 72 ? -5.68 -15.477 -10.648 1 98.62 72 ALA B N 1
ATOM 3072 C CA . ALA B 1 72 ? -6.246 -16.344 -9.625 1 98.62 72 ALA B CA 1
ATOM 3073 C C . ALA B 1 72 ? -7.746 -16.547 -9.836 1 98.62 72 ALA B C 1
ATOM 3075 O O . ALA B 1 72 ? -8.258 -17.656 -9.711 1 98.62 72 ALA B O 1
ATOM 3076 N N . GLU B 1 73 ? -8.438 -15.5 -10.219 1 98.19 73 GLU B N 1
ATOM 3077 C CA . GLU B 1 73 ? -9.867 -15.586 -10.477 1 98.19 73 GLU B CA 1
ATOM 3078 C C . GLU B 1 73 ? -10.164 -16.516 -11.656 1 98.19 73 GLU B C 1
ATOM 3080 O O . GLU B 1 73 ? -11.07 -17.344 -11.586 1 98.19 73 GLU B O 1
ATOM 3085 N N . TYR B 1 74 ? -9.406 -16.344 -12.664 1 98 74 TYR B N 1
ATOM 3086 C CA . TYR B 1 74 ? -9.664 -17.141 -13.859 1 98 74 TYR B CA 1
ATOM 3087 C C . TYR B 1 74 ? -9.312 -18.609 -13.625 1 98 74 TYR B C 1
ATOM 3089 O O . TYR B 1 74 ? -9.969 -19.5 -14.172 1 98 74 TYR B O 1
ATOM 3097 N N . PHE B 1 75 ? -8.266 -18.906 -12.844 1 98.56 75 PHE B N 1
ATOM 3098 C CA . PHE B 1 75 ? -7.973 -20.281 -12.461 1 98.56 75 PHE B CA 1
ATOM 3099 C C . PHE B 1 75 ? -9.125 -20.875 -11.656 1 98.56 75 PHE B C 1
ATOM 3101 O O . PHE B 1 75 ? -9.57 -22 -11.93 1 98.56 75 PHE B O 1
ATOM 3108 N N . LEU B 1 76 ? -9.609 -20.078 -10.695 1 98.06 76 LEU B N 1
ATOM 3109 C CA . LEU B 1 76 ? -10.719 -20.531 -9.875 1 98.06 76 LEU B CA 1
ATOM 3110 C C . LEU B 1 76 ? -11.953 -20.797 -10.727 1 98.06 76 LEU B C 1
ATOM 3112 O O . LEU B 1 76 ? -12.625 -21.828 -10.547 1 98.06 76 LEU B O 1
ATOM 3116 N N . ASN B 1 77 ? -12.188 -19.938 -11.625 1 96.31 77 ASN B N 1
ATOM 3117 C CA . ASN B 1 77 ? -13.328 -20.094 -12.531 1 96.31 77 ASN B CA 1
ATOM 3118 C C . ASN B 1 77 ? -13.188 -21.344 -13.391 1 96.31 77 ASN B C 1
ATOM 3120 O O . ASN B 1 77 ? -14.18 -21.875 -13.891 1 96.31 77 ASN B O 1
ATOM 3124 N N . SER B 1 78 ? -12.008 -21.781 -13.547 1 96.88 78 SER B N 1
ATOM 3125 C CA . SER B 1 78 ? -11.742 -22.938 -14.391 1 96.88 78 SER B CA 1
ATOM 3126 C C . SER B 1 78 ? -11.633 -24.219 -13.562 1 96.88 78 SER B C 1
ATOM 3128 O O . SER B 1 78 ? -11.219 -25.266 -14.07 1 96.88 78 SER B O 1
ATOM 3130 N N . GLY B 1 79 ? -11.852 -24.141 -12.273 1 96.12 79 GLY B N 1
ATOM 3131 C CA . GLY B 1 79 ? -11.969 -25.312 -11.438 1 96.12 79 GLY B CA 1
ATOM 3132 C C . GLY B 1 79 ? -10.688 -25.656 -10.695 1 96.12 79 GLY B C 1
ATOM 3133 O O . GLY B 1 79 ? -10.602 -26.688 -10.023 1 96.12 79 GLY B O 1
ATOM 3134 N N . TYR B 1 80 ? -9.688 -24.828 -10.836 1 98.31 80 TYR B N 1
ATOM 3135 C CA . TYR B 1 80 ? -8.469 -25.047 -10.07 1 98.31 80 TYR B CA 1
ATOM 3136 C C . TYR B 1 80 ? -8.625 -24.516 -8.641 1 98.31 80 TYR B C 1
ATOM 3138 O O . TYR B 1 80 ? -9.227 -23.469 -8.422 1 98.31 80 TYR B O 1
ATOM 3146 N N . ALA B 1 81 ? -8.117 -25.25 -7.691 1 98.62 81 ALA B N 1
ATOM 3147 C CA . ALA B 1 81 ? -7.883 -24.656 -6.383 1 98.62 81 ALA B CA 1
ATOM 3148 C C . ALA B 1 81 ? -6.645 -23.75 -6.402 1 98.62 81 ALA B C 1
ATOM 3150 O O . ALA B 1 81 ? -5.688 -24.031 -7.125 1 98.62 81 ALA B O 1
ATOM 3151 N N . VAL B 1 82 ? -6.707 -22.672 -5.605 1 98.81 82 VAL B N 1
ATOM 3152 C CA . VAL B 1 82 ? -5.648 -21.672 -5.742 1 98.81 82 VAL B CA 1
ATOM 3153 C C . VAL B 1 82 ? -5.035 -21.391 -4.375 1 98.81 82 VAL B C 1
ATOM 3155 O O . VAL B 1 82 ? -5.75 -21.078 -3.42 1 98.81 82 VAL B O 1
ATOM 3158 N N . ILE B 1 83 ? -3.744 -21.578 -4.281 1 98.81 83 ILE B N 1
ATOM 3159 C CA . ILE B 1 83 ? -2.973 -20.922 -3.234 1 98.81 83 ILE B CA 1
ATOM 3160 C C . ILE B 1 83 ? -2.5 -19.562 -3.725 1 98.81 83 ILE B C 1
ATOM 3162 O O . ILE B 1 83 ? -1.659 -19.469 -4.621 1 98.81 83 ILE B O 1
ATOM 3166 N N . PHE B 1 84 ? -3.059 -18.547 -3.164 1 98.62 84 PHE B N 1
ATOM 3167 C CA . PHE B 1 84 ? -2.715 -17.172 -3.545 1 98.62 84 PHE B CA 1
ATOM 3168 C C . PHE B 1 84 ? -1.694 -16.578 -2.58 1 98.62 84 PHE B C 1
ATOM 3170 O O . PHE B 1 84 ? -2.061 -16.062 -1.522 1 98.62 84 PHE B O 1
ATOM 3177 N N . LEU B 1 85 ? -0.446 -16.688 -2.916 1 98.56 85 LEU B N 1
ATOM 3178 C CA . LEU B 1 85 ? 0.668 -16.141 -2.16 1 98.56 85 LEU B CA 1
ATOM 3179 C C . LEU B 1 85 ? 0.955 -14.703 -2.594 1 98.56 85 LEU B C 1
ATOM 3181 O O . LEU B 1 85 ? 1.478 -14.469 -3.688 1 98.56 85 LEU B O 1
ATOM 3185 N N . HIS B 1 86 ? 0.638 -13.734 -1.686 1 97.94 86 HIS B N 1
ATOM 3186 C CA . HIS B 1 86 ? 0.598 -12.375 -2.211 1 97.94 86 HIS B CA 1
ATOM 3187 C C . HIS B 1 86 ? 1.183 -11.383 -1.214 1 97.94 86 HIS B C 1
ATOM 3189 O O . HIS B 1 86 ? 1.181 -11.633 -0.007 1 97.94 86 HIS B O 1
ATOM 3195 N N . ARG B 1 87 ? 1.683 -10.266 -1.78 1 96.88 87 ARG B N 1
ATOM 3196 C CA . ARG B 1 87 ? 2.162 -9.148 -0.969 1 96.88 87 ARG B CA 1
ATOM 3197 C C . ARG B 1 87 ? 1.034 -8.555 -0.133 1 96.88 87 ARG B C 1
ATOM 3199 O O . ARG B 1 87 ? -0.047 -8.273 -0.653 1 96.88 87 ARG B O 1
ATOM 3206 N N . ASN B 1 88 ? 1.354 -8.414 1.088 1 93.06 88 ASN B N 1
ATOM 3207 C CA . ASN B 1 88 ? 0.397 -7.723 1.945 1 93.06 88 ASN B CA 1
ATOM 3208 C C . ASN B 1 88 ? 0.022 -6.355 1.381 1 93.06 88 ASN B C 1
ATOM 3210 O O . ASN B 1 88 ? 0.896 -5.578 0.997 1 93.06 88 ASN B O 1
ATOM 3214 N N . GLY B 1 89 ? -1.269 -6.141 1.254 1 88.56 89 GLY B N 1
ATOM 3215 C CA . GLY B 1 89 ? -1.758 -4.859 0.773 1 88.56 89 GLY B CA 1
ATOM 3216 C C . GLY B 1 89 ? -1.924 -4.812 -0.734 1 88.56 89 GLY B C 1
ATOM 3217 O O . GLY B 1 89 ? -2.414 -3.818 -1.278 1 88.56 89 GLY B O 1
ATOM 3218 N N . SER B 1 90 ? -1.449 -5.824 -1.473 1 93.44 90 SER B N 1
ATOM 3219 C CA . SER B 1 90 ? -1.646 -5.855 -2.918 1 93.44 90 SER B CA 1
ATOM 3220 C C . SER B 1 90 ? -3.053 -6.324 -3.275 1 93.44 90 SER B C 1
ATOM 3222 O O . SER B 1 90 ? -3.826 -6.707 -2.396 1 93.44 90 SER B O 1
ATOM 3224 N N . LEU B 1 91 ? -3.346 -6.266 -4.52 1 94.62 91 LEU B N 1
ATOM 3225 C CA . LEU B 1 91 ? -4.676 -6.648 -4.984 1 94.62 91 LEU B CA 1
ATOM 3226 C C . LEU B 1 91 ? -4.926 -8.133 -4.75 1 94.62 91 LEU B C 1
ATOM 3228 O O . LEU B 1 91 ? -4.023 -8.953 -4.922 1 94.62 91 LEU B O 1
ATOM 3232 N N . GLU B 1 92 ? -6.137 -8.438 -4.363 1 95.38 92 GLU B N 1
ATOM 3233 C CA . GLU B 1 92 ? -6.562 -9.812 -4.148 1 95.38 92 GLU B CA 1
ATOM 3234 C C . GLU B 1 92 ? -7.723 -10.188 -5.066 1 95.38 92 GLU B C 1
ATOM 3236 O O . GLU B 1 92 ? -8.461 -9.312 -5.527 1 95.38 92 GLU B O 1
ATOM 3241 N N . PRO B 1 93 ? -7.82 -11.461 -5.34 1 96.75 93 PRO B N 1
ATOM 3242 C CA . PRO B 1 93 ? -8.945 -11.859 -6.184 1 96.75 93 PRO B CA 1
ATOM 3243 C C . PRO B 1 93 ? -10.289 -11.367 -5.648 1 96.75 93 PRO B C 1
ATOM 3245 O O . PRO B 1 93 ? -10.5 -11.336 -4.434 1 96.75 93 PRO B O 1
ATOM 3248 N N . TYR B 1 94 ? -11.18 -10.914 -6.574 1 94.56 94 TYR B N 1
ATOM 3249 C CA . TYR B 1 94 ? -12.547 -10.453 -6.348 1 94.56 94 TYR B CA 1
ATOM 3250 C C . TYR B 1 94 ? -12.555 -9.078 -5.707 1 94.56 94 TYR B C 1
ATOM 3252 O O . TYR B 1 94 ? -13.195 -8.148 -6.215 1 94.56 94 TYR B O 1
ATOM 3260 N N . SER B 1 95 ? -11.688 -8.938 -4.719 1 91.12 95 SER B N 1
ATOM 3261 C CA . SER B 1 95 ? -11.68 -7.637 -4.055 1 91.12 95 SER B CA 1
ATOM 3262 C C . SER B 1 95 ? -10.961 -6.59 -4.898 1 91.12 95 SER B C 1
ATOM 3264 O O . SER B 1 95 ? -11.117 -5.387 -4.668 1 91.12 95 SER B O 1
ATOM 3266 N N . ARG B 1 96 ? -10.211 -7.02 -5.91 1 92.38 96 ARG B N 1
ATOM 3267 C CA . ARG B 1 96 ? -9.469 -6.113 -6.777 1 92.38 96 ARG B CA 1
ATOM 3268 C C . ARG B 1 96 ? -10.406 -5.168 -7.516 1 92.38 96 ARG B C 1
ATOM 3270 O O . ARG B 1 96 ? -9.984 -4.105 -7.984 1 92.38 96 ARG B O 1
ATOM 3277 N N . ASN B 1 97 ? -11.664 -5.527 -7.566 1 86.69 97 ASN B N 1
ATOM 3278 C CA . ASN B 1 97 ? -12.656 -4.734 -8.289 1 86.69 97 ASN B CA 1
ATOM 3279 C C . ASN B 1 97 ? -13.062 -3.496 -7.496 1 86.69 97 ASN B C 1
ATOM 3281 O O . ASN B 1 97 ? -13.688 -2.582 -8.047 1 86.69 97 ASN B O 1
ATOM 3285 N N . PHE B 1 98 ? -12.664 -3.441 -6.328 1 84.5 98 PHE B N 1
ATOM 3286 C CA . PHE B 1 98 ? -13.07 -2.352 -5.445 1 84.5 98 PHE B CA 1
ATOM 3287 C C . PHE B 1 98 ? -11.852 -1.725 -4.77 1 84.5 98 PHE B C 1
ATOM 3289 O O . PHE B 1 98 ? -11.992 -0.987 -3.793 1 84.5 98 PHE B O 1
ATOM 3296 N N . SER B 1 99 ? -10.758 -2.102 -5.473 1 75.06 99 SER B N 1
ATOM 3297 C CA . SER B 1 99 ? -9.508 -1.687 -4.844 1 75.06 99 SER B CA 1
ATOM 3298 C C . SER B 1 99 ? -9.367 -0.168 -4.844 1 75.06 99 SER B C 1
ATOM 3300 O O . SER B 1 99 ? -9.883 0.509 -5.734 1 75.06 99 SER B O 1
ATOM 3302 N N . ARG B 1 100 ? -9.023 0.558 -3.795 1 69.56 100 ARG B N 1
ATOM 3303 C CA . ARG B 1 100 ? -8.68 1.968 -3.646 1 69.56 100 ARG B CA 1
ATOM 3304 C C . ARG B 1 100 ? -9.93 2.814 -3.412 1 69.56 100 ARG B C 1
ATOM 3306 O O . ARG B 1 100 ? -9.891 4.039 -3.549 1 69.56 100 ARG B O 1
ATOM 3313 N N . LYS B 1 101 ? -11.062 2.1 -3.326 1 77.31 101 LYS B N 1
ATOM 3314 C CA . LYS B 1 101 ? -12.266 2.859 -3.014 1 77.31 101 LYS B CA 1
ATOM 3315 C C . LYS B 1 101 ? -12.57 2.814 -1.52 1 77.31 101 LYS B C 1
ATOM 3317 O O . LYS B 1 101 ? -12.281 1.822 -0.85 1 77.31 101 LYS B O 1
ATOM 3322 N N . ASN B 1 102 ? -13.023 3.842 -1.142 1 83.88 102 ASN B N 1
ATOM 3323 C CA . ASN B 1 102 ? -13.453 3.936 0.25 1 83.88 102 ASN B CA 1
ATOM 3324 C C . ASN B 1 102 ? -14.75 3.168 0.489 1 83.88 102 ASN B C 1
ATOM 3326 O O . ASN B 1 102 ? -15.766 3.439 -0.156 1 83.88 102 ASN B O 1
ATOM 3330 N N . LEU B 1 103 ? -14.703 2.203 1.354 1 86.31 103 LEU B N 1
ATOM 3331 C CA . LEU B 1 103 ? -15.867 1.391 1.692 1 86.31 103 LEU B CA 1
ATOM 3332 C C . LEU B 1 103 ? -17.078 2.268 1.956 1 86.31 103 LEU B C 1
ATOM 3334 O O . LEU B 1 103 ? -18.203 1.933 1.544 1 86.31 103 LEU B O 1
ATOM 3338 N N . LEU B 1 104 ? -16.812 3.385 2.576 1 90.31 104 LEU B N 1
ATOM 3339 C CA . LEU B 1 104 ? -17.906 4.266 3 1 90.31 104 LEU B CA 1
ATOM 3340 C C . LEU B 1 104 ? -18.594 4.883 1.796 1 90.31 104 LEU B C 1
ATOM 3342 O O . LEU B 1 104 ? -19.766 5.27 1.882 1 90.31 104 LEU B O 1
ATOM 3346 N N . ASP B 1 105 ? -17.938 4.883 0.735 1 89.69 105 ASP B N 1
ATOM 3347 C CA . ASP B 1 105 ? -18.484 5.469 -0.48 1 89.69 105 ASP B CA 1
ATOM 3348 C C . ASP B 1 105 ? -19.453 4.5 -1.162 1 89.69 105 ASP B C 1
ATOM 3350 O O . ASP B 1 105 ? -20.219 4.895 -2.045 1 89.69 105 ASP B O 1
ATOM 3354 N N . PHE B 1 106 ? -19.406 3.258 -0.725 1 90.62 106 PHE B N 1
ATOM 3355 C CA . PHE B 1 106 ? -20.281 2.25 -1.321 1 90.62 106 PHE B CA 1
ATOM 3356 C C . PHE B 1 106 ? -21.594 2.148 -0.557 1 90.62 106 PHE B C 1
ATOM 3358 O O . PHE B 1 106 ? -22.547 1.536 -1.036 1 90.62 106 PHE B O 1
ATOM 3365 N N . LEU B 1 107 ? -21.641 2.814 0.596 1 92.88 107 LEU B N 1
ATOM 3366 C CA . LEU B 1 107 ? -22.734 2.539 1.514 1 92.88 107 LEU B CA 1
ATOM 3367 C C . LEU B 1 107 ? -23.672 3.74 1.62 1 92.88 107 LEU B C 1
ATOM 3369 O O . LEU B 1 107 ? -23.266 4.867 1.316 1 92.88 107 LEU B O 1
ATOM 3373 N N . GLU B 1 108 ? -24.828 3.479 1.97 1 93.19 108 GLU B N 1
ATOM 3374 C CA . GLU B 1 108 ? -25.828 4.5 2.252 1 93.19 108 GLU B CA 1
ATOM 3375 C C . GLU B 1 108 ? -26.797 4.031 3.33 1 93.19 108 GLU B C 1
ATOM 3377 O O . GLU B 1 108 ? -26.938 2.832 3.582 1 93.19 108 GLU B O 1
ATOM 3382 N N . PHE B 1 109 ? -27.391 5.055 4.016 1 92.19 109 PHE B N 1
ATOM 3383 C CA . PHE B 1 109 ? -28.453 4.746 4.961 1 92.19 109 PHE B CA 1
ATOM 3384 C C . PHE B 1 109 ? -29.766 4.492 4.23 1 92.19 109 PHE B C 1
ATOM 3386 O O . PHE B 1 109 ? -30.125 5.227 3.309 1 92.19 109 PHE B O 1
ATOM 3393 N N . ARG B 1 110 ? -30.359 3.379 4.547 1 86.81 110 ARG B N 1
ATOM 3394 C CA . ARG B 1 110 ? -31.703 3.082 4.027 1 86.81 110 ARG B CA 1
ATOM 3395 C C . ARG B 1 110 ? -32.75 3.125 5.141 1 86.81 110 ARG B C 1
ATOM 3397 O O . ARG B 1 110 ? -32.531 2.58 6.227 1 86.81 110 ARG B O 1
ATOM 3404 N N . GLU B 1 111 ? -33.719 3.877 4.859 1 82.88 111 GLU B N 1
ATOM 3405 C CA . GLU B 1 111 ? -34.812 4.004 5.836 1 82.88 111 GLU B CA 1
ATOM 3406 C C . GLU B 1 111 ? -35.906 2.977 5.586 1 82.88 111 GLU B C 1
ATOM 3408 O O . GLU B 1 111 ? -36.406 2.855 4.465 1 82.88 111 GLU B O 1
ATOM 3413 N N . ASP B 1 112 ? -36 2.033 6.398 1 73.25 112 ASP B N 1
ATOM 3414 C CA . ASP B 1 112 ? -37.156 1.116 6.359 1 73.25 112 ASP B CA 1
ATOM 3415 C C . ASP B 1 112 ? -38.062 1.326 7.562 1 73.25 112 ASP B C 1
ATOM 3417 O O . ASP B 1 112 ? -37.906 0.665 8.594 1 73.25 112 ASP B O 1
ATOM 3421 N N . GLY B 1 113 ? -39.156 2.088 7.332 1 67.81 113 GLY B N 1
ATOM 3422 C CA . GLY B 1 113 ? -40.031 2.447 8.438 1 67.81 113 GLY B CA 1
ATOM 3423 C C . GLY B 1 113 ? -39.312 3.234 9.523 1 67.81 113 GLY B C 1
ATOM 3424 O O . GLY B 1 113 ? -38.781 4.301 9.266 1 67.81 113 GLY B O 1
ATOM 3425 N N . GLN B 1 114 ? -39.281 2.723 10.773 1 69.38 114 GLN B N 1
ATOM 3426 C CA . GLN B 1 114 ? -38.688 3.416 11.914 1 69.38 114 GLN B CA 1
ATOM 3427 C C . GLN B 1 114 ? -37.25 3.004 12.125 1 69.38 114 GLN B C 1
ATOM 3429 O O . GLN B 1 114 ? -36.562 3.566 12.977 1 69.38 114 GLN B O 1
ATOM 3434 N N . GLU B 1 115 ? -36.781 2.039 11.18 1 77.38 115 GLU B N 1
ATOM 3435 C CA . GLU B 1 115 ? -35.438 1.554 11.406 1 77.38 115 GLU B CA 1
ATOM 3436 C C . GLU B 1 115 ? -34.5 1.941 10.258 1 77.38 115 GLU B C 1
ATOM 3438 O O . GLU B 1 115 ? -34.906 1.968 9.102 1 77.38 115 GLU B O 1
ATOM 3443 N N . GLN B 1 116 ? -33.375 2.479 10.617 1 84.31 116 GLN B N 1
ATOM 3444 C CA . GLN B 1 116 ? -32.344 2.803 9.633 1 84.31 116 GLN B CA 1
ATOM 3445 C C . GLN B 1 116 ? -31.328 1.67 9.508 1 84.31 116 GLN B C 1
ATOM 3447 O O . GLN B 1 116 ? -30.922 1.074 10.508 1 84.31 116 GLN B O 1
ATOM 3452 N N . SER B 1 117 ? -31.234 1.224 8.281 1 85.12 117 SER B N 1
ATOM 3453 C CA . SER B 1 117 ? -30.25 0.174 8.031 1 85.12 117 SER B CA 1
ATOM 3454 C C . SER B 1 117 ? -29.203 0.626 7.02 1 85.12 117 SER B C 1
ATOM 3456 O O . SER B 1 117 ? -29.391 1.636 6.336 1 85.12 117 SER B O 1
ATOM 3458 N N . LEU B 1 118 ? -28.078 -0.063 7.023 1 91.31 118 LEU B N 1
ATOM 3459 C CA . LEU B 1 118 ? -27.016 0.231 6.07 1 91.31 118 LEU B CA 1
ATOM 3460 C C . LEU B 1 118 ? -27.125 -0.669 4.844 1 91.31 118 LEU B C 1
ATOM 3462 O O . LEU B 1 118 ? -27.281 -1.886 4.973 1 91.31 118 LEU B O 1
ATOM 3466 N N . ALA B 1 119 ? -27.094 -0.026 3.686 1 90.94 119 ALA B N 1
ATOM 3467 C CA . ALA B 1 119 ? -27.188 -0.766 2.43 1 90.94 119 ALA B CA 1
ATOM 3468 C C . ALA B 1 119 ? -26.125 -0.295 1.435 1 90.94 119 ALA B C 1
ATOM 3470 O O . ALA B 1 119 ? -25.516 0.76 1.62 1 90.94 119 ALA B O 1
ATOM 3471 N N . VAL B 1 120 ? -25.891 -1.163 0.469 1 92.69 120 VAL B N 1
ATOM 3472 C CA . VAL B 1 120 ? -25.031 -0.764 -0.636 1 92.69 120 VAL B CA 1
ATOM 3473 C C . VAL B 1 120 ? -25.797 0.151 -1.588 1 92.69 120 VAL B C 1
ATOM 3475 O O . VAL B 1 120 ? -26.969 -0.096 -1.892 1 92.69 120 VAL B O 1
ATOM 3478 N N . GLN B 1 121 ? -25.094 1.191 -2.008 1 92 121 GLN B N 1
ATOM 3479 C CA . GLN B 1 121 ? -25.719 2.119 -2.947 1 92 121 GLN B CA 1
ATOM 3480 C C . GLN B 1 121 ? -26.188 1.396 -4.207 1 92 121 GLN B C 1
ATOM 3482 O O . GLN B 1 121 ? -25.5 0.5 -4.703 1 92 121 GLN B O 1
ATOM 3487 N N . GLY B 1 122 ? -27.281 1.817 -4.758 1 89.25 122 GLY B N 1
ATOM 3488 C CA . GLY B 1 122 ? -27.938 1.167 -5.883 1 89.25 122 GLY B CA 1
ATOM 3489 C C . GLY B 1 122 ? -27.031 1.03 -7.098 1 89.25 122 GLY B C 1
ATOM 3490 O O . GLY B 1 122 ? -27.031 -0.009 -7.762 1 89.25 122 GLY B O 1
ATOM 3491 N N . LYS B 1 123 ? -26.266 2.035 -7.312 1 91.44 123 LYS B N 1
ATOM 3492 C CA . LYS B 1 123 ? -25.438 2.055 -8.516 1 91.44 123 LYS B CA 1
ATOM 3493 C C . LYS B 1 123 ? -24.359 0.982 -8.461 1 91.44 123 LYS B C 1
ATOM 3495 O O . LYS B 1 123 ? -23.797 0.604 -9.492 1 91.44 123 LYS B O 1
ATOM 3500 N N . TYR B 1 124 ? -24.078 0.466 -7.273 1 91.5 124 TYR B N 1
ATOM 3501 C CA . TYR B 1 124 ? -23.016 -0.522 -7.121 1 91.5 124 TYR B CA 1
ATOM 3502 C C . TYR B 1 124 ? -23.594 -1.906 -6.852 1 91.5 124 TYR B C 1
ATOM 3504 O O . TYR B 1 124 ? -22.875 -2.906 -6.891 1 91.5 124 TYR B O 1
ATOM 3512 N N . GLU B 1 125 ? -24.812 -2.025 -6.586 1 91.56 125 GLU B N 1
ATOM 3513 C CA . GLU B 1 125 ? -25.422 -3.232 -6.043 1 91.56 125 GLU B CA 1
ATOM 3514 C C . GLU B 1 125 ? -25.297 -4.402 -7.016 1 91.56 125 GLU B C 1
ATOM 3516 O O . GLU B 1 125 ? -24.938 -5.512 -6.613 1 91.56 125 GLU B O 1
ATOM 3521 N N . GLU B 1 126 ? -25.609 -4.207 -8.25 1 91.75 126 GLU B N 1
ATOM 3522 C CA . GLU B 1 126 ? -25.578 -5.289 -9.227 1 91.75 126 GLU B CA 1
ATOM 3523 C C . GLU B 1 126 ? -24.172 -5.875 -9.344 1 91.75 126 GLU B C 1
ATOM 3525 O O . GLU B 1 126 ? -23.984 -7.09 -9.242 1 91.75 126 GLU B O 1
ATOM 3530 N N . LYS B 1 127 ? -23.234 -5.059 -9.531 1 91.38 127 LYS B N 1
ATOM 3531 C CA . LYS B 1 127 ? -21.844 -5.492 -9.703 1 91.38 127 LYS B CA 1
ATOM 3532 C C . LYS B 1 127 ? -21.344 -6.207 -8.453 1 91.38 127 LYS B C 1
ATOM 3534 O O . LYS B 1 127 ? -20.766 -7.289 -8.539 1 91.38 127 LYS B O 1
ATOM 3539 N N . ILE B 1 128 ? -21.625 -5.609 -7.312 1 93.38 128 ILE B N 1
ATOM 3540 C CA . ILE B 1 128 ? -21.125 -6.172 -6.062 1 93.38 128 ILE B CA 1
ATOM 3541 C C . ILE B 1 128 ? -21.828 -7.496 -5.773 1 93.38 128 ILE B C 1
ATOM 3543 O O . ILE B 1 128 ? -21.203 -8.438 -5.273 1 93.38 128 ILE B O 1
ATOM 3547 N N . SER B 1 129 ? -23.047 -7.57 -6.137 1 94 129 SER B N 1
ATOM 3548 C CA . SER B 1 129 ? -23.797 -8.805 -5.914 1 94 129 SER B CA 1
ATOM 3549 C C . SER B 1 129 ? -23.203 -9.961 -6.707 1 94 129 SER B C 1
ATOM 3551 O O . SER B 1 129 ? -23.062 -11.07 -6.184 1 94 129 SER B O 1
ATOM 3553 N N . LYS B 1 130 ? -22.938 -9.703 -7.938 1 94 130 LYS B N 1
ATOM 3554 C CA . LYS B 1 130 ? -22.359 -10.727 -8.797 1 94 130 LYS B CA 1
ATOM 3555 C C . LYS B 1 130 ? -21.016 -11.219 -8.242 1 94 130 LYS B C 1
ATOM 3557 O O . LYS B 1 130 ? -20.781 -12.43 -8.156 1 94 130 LYS B O 1
ATOM 3562 N N . ILE B 1 131 ? -20.203 -10.367 -7.82 1 94 131 ILE B N 1
ATOM 3563 C CA . ILE B 1 131 ? -18.875 -10.703 -7.32 1 94 131 ILE B CA 1
ATOM 3564 C C . ILE B 1 131 ? -19 -11.414 -5.977 1 94 131 ILE B C 1
ATOM 3566 O O . ILE B 1 131 ? -18.297 -12.398 -5.723 1 94 131 ILE B O 1
ATOM 3570 N N . LEU B 1 132 ? -19.875 -10.93 -5.16 1 94.5 132 LEU B N 1
ATOM 3571 C CA . LEU B 1 132 ? -20.062 -11.5 -3.83 1 94.5 132 LEU B CA 1
ATOM 3572 C C . LEU B 1 132 ? -20.516 -12.953 -3.924 1 94.5 132 LEU B C 1
ATOM 3574 O O . LEU B 1 132 ? -20.062 -13.805 -3.154 1 94.5 132 LEU B O 1
ATOM 3578 N N . ARG B 1 133 ? -21.375 -13.266 -4.836 1 94.69 133 ARG B N 1
ATOM 3579 C CA . ARG B 1 133 ? -21.891 -14.617 -5.02 1 94.69 133 ARG B CA 1
ATOM 3580 C C . ARG B 1 133 ? -20.75 -15.586 -5.352 1 94.69 133 ARG B C 1
ATOM 3582 O O . ARG B 1 133 ? -20.656 -16.672 -4.77 1 94.69 133 ARG B O 1
ATOM 3589 N N . ILE B 1 134 ? -19.938 -15.18 -6.25 1 94.62 134 ILE B N 1
ATOM 3590 C CA . ILE B 1 134 ? -18.812 -16.016 -6.66 1 94.62 134 ILE B CA 1
ATOM 3591 C C . ILE B 1 134 ? -17.828 -16.156 -5.512 1 94.62 134 ILE B C 1
ATOM 3593 O O . ILE B 1 134 ? -17.344 -17.25 -5.223 1 94.62 134 ILE B O 1
ATOM 3597 N N . TYR B 1 135 ? -17.562 -15.07 -4.859 1 94.12 135 TYR B N 1
ATOM 3598 C CA . TYR B 1 135 ? -16.625 -15.047 -3.742 1 94.12 135 TYR B CA 1
ATOM 3599 C C . TYR B 1 135 ? -17.078 -15.992 -2.633 1 94.12 135 TYR B C 1
ATOM 3601 O O . TYR B 1 135 ? -16.281 -16.766 -2.094 1 94.12 135 TYR B O 1
ATOM 3609 N N . GLN B 1 136 ? -18.281 -15.969 -2.346 1 93.44 136 GLN B N 1
ATOM 3610 C CA . GLN B 1 136 ? -18.812 -16.812 -1.288 1 93.44 136 GLN B CA 1
ATOM 3611 C C . GLN B 1 136 ? -18.734 -18.297 -1.676 1 93.44 136 GLN B C 1
ATOM 3613 O O . GLN B 1 136 ? -18.438 -19.141 -0.84 1 93.44 136 GLN B O 1
ATOM 3618 N N . LYS B 1 137 ? -19.031 -18.562 -2.891 1 94.44 137 LYS B N 1
ATOM 3619 C CA . LYS B 1 137 ? -18.938 -19.953 -3.367 1 94.44 137 LYS B CA 1
ATOM 3620 C C . LYS B 1 137 ? -17.516 -20.484 -3.246 1 94.44 137 LYS B C 1
ATOM 3622 O O . LYS B 1 137 ? -17.312 -21.594 -2.742 1 94.44 137 LYS B O 1
ATOM 3627 N N . VAL B 1 138 ? -16.562 -19.688 -3.648 1 94.5 138 VAL B N 1
ATOM 3628 C CA . VAL B 1 138 ? -15.156 -20.078 -3.635 1 94.5 138 VAL B CA 1
ATOM 3629 C C . VAL B 1 138 ? -14.68 -20.25 -2.193 1 94.5 138 VAL B C 1
ATOM 3631 O O . VAL B 1 138 ? -13.945 -21.188 -1.884 1 94.5 138 VAL B O 1
ATOM 3634 N N . THR B 1 139 ? -15.133 -19.375 -1.359 1 91.12 139 THR B N 1
ATOM 3635 C CA . THR B 1 139 ? -14.734 -19.406 0.042 1 91.12 139 THR B CA 1
ATOM 3636 C C . THR B 1 139 ? -15.367 -20.594 0.757 1 91.12 139 THR B C 1
ATOM 3638 O O . THR B 1 139 ? -14.703 -21.281 1.538 1 91.12 139 THR B O 1
ATOM 3641 N N . HIS B 1 140 ? -16.594 -20.859 0.469 1 92.62 140 HIS B N 1
ATOM 3642 C CA . HIS B 1 140 ? -17.297 -21.969 1.112 1 92.62 140 HIS B CA 1
ATOM 3643 C C . HIS B 1 140 ? -16.734 -23.312 0.681 1 92.62 140 HIS B C 1
ATOM 3645 O O . HIS B 1 140 ? -16.656 -24.25 1.485 1 92.62 140 HIS B O 1
ATOM 3651 N N . SER B 1 141 ? -16.344 -23.391 -0.543 1 95.06 141 SER B N 1
ATOM 3652 C CA . SER B 1 141 ? -15.812 -24.641 -1.06 1 95.06 141 SER B CA 1
ATOM 3653 C C . SER B 1 141 ? -14.328 -24.781 -0.748 1 95.06 141 SER B C 1
ATOM 3655 O O . SER B 1 141 ? -13.695 -25.766 -1.124 1 95.06 141 SER B O 1
ATOM 3657 N N . GLU B 1 142 ? -13.719 -23.797 -0.134 1 96.38 142 GLU B N 1
ATOM 3658 C CA . GLU B 1 142 ? -12.32 -23.781 0.293 1 96.38 142 GLU B CA 1
ATOM 3659 C C . GLU B 1 142 ? -11.383 -24 -0.887 1 96.38 142 GLU B C 1
ATOM 3661 O O . GLU B 1 142 ? -10.461 -24.828 -0.808 1 96.38 142 GLU B O 1
ATOM 3666 N N . MET B 1 143 ? -11.711 -23.344 -1.967 1 97.88 143 MET B N 1
ATOM 3667 C CA . MET B 1 143 ? -10.922 -23.484 -3.188 1 97.88 143 MET B CA 1
A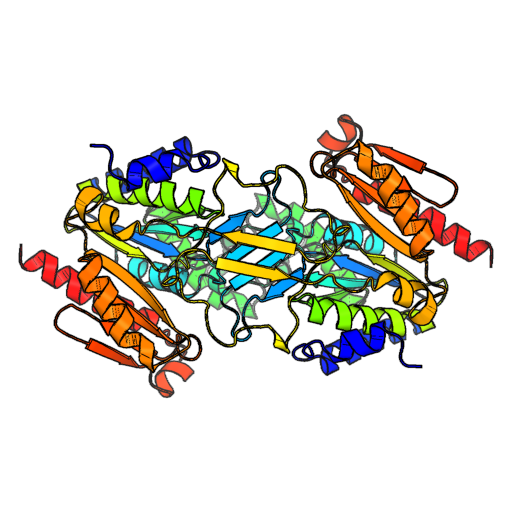TOM 3668 C C . MET B 1 143 ? -9.836 -22.422 -3.256 1 97.88 143 MET B C 1
ATOM 3670 O O . MET B 1 143 ? -8.984 -22.453 -4.145 1 97.88 143 MET B O 1
ATOM 3674 N N . LEU B 1 144 ? -9.883 -21.484 -2.312 1 97.94 144 LEU B N 1
ATOM 3675 C CA . LEU B 1 144 ? -8.922 -20.391 -2.301 1 97.94 144 LEU B CA 1
ATOM 3676 C C . LEU B 1 144 ? -8.258 -20.266 -0.936 1 97.94 144 LEU B C 1
ATOM 3678 O O . LEU B 1 144 ? -8.938 -20.156 0.086 1 97.94 144 LEU B O 1
ATOM 3682 N N . LEU B 1 145 ? -6.98 -20.344 -0.903 1 98.25 145 LEU B N 1
ATOM 3683 C CA . LEU B 1 145 ? -6.184 -20.062 0.286 1 98.25 145 LEU B CA 1
ATOM 3684 C C . LEU B 1 145 ? -5.281 -18.859 0.06 1 98.25 145 LEU B C 1
ATOM 3686 O O . LEU B 1 145 ? -4.414 -18.875 -0.817 1 98.25 145 LEU B O 1
ATOM 3690 N N . SER B 1 146 ? -5.508 -17.828 0.805 1 97.06 146 SER B N 1
ATOM 3691 C CA . SER B 1 146 ? -4.676 -16.625 0.709 1 97.06 146 SER B CA 1
ATOM 3692 C C . SER B 1 146 ? -3.604 -16.609 1.795 1 97.06 146 SER B C 1
ATOM 3694 O O . SER B 1 146 ? -3.91 -16.766 2.979 1 97.06 146 SER B O 1
ATOM 3696 N N . VAL B 1 147 ? -2.381 -16.5 1.412 1 97.75 147 VAL B N 1
ATOM 3697 C CA . VAL B 1 147 ? -1.245 -16.391 2.32 1 97.75 147 VAL B CA 1
ATOM 3698 C C . VAL B 1 147 ? -0.416 -15.156 1.965 1 97.75 147 VAL B C 1
ATOM 3700 O O . VAL B 1 147 ? 0.033 -15.016 0.826 1 97.75 147 VAL B O 1
ATOM 3703 N N . ASP B 1 148 ? -0.213 -14.289 2.895 1 96.31 148 ASP B N 1
ATOM 3704 C CA . ASP B 1 148 ? 0.45 -13.031 2.564 1 96.31 148 ASP B CA 1
ATOM 3705 C C . ASP B 1 148 ? 1.927 -13.07 2.951 1 96.31 148 ASP B C 1
ATOM 3707 O O . ASP B 1 148 ? 2.326 -13.859 3.814 1 96.31 148 ASP B O 1
ATOM 3711 N N . PHE B 1 149 ? 2.744 -12.32 2.252 1 96.31 149 PHE B N 1
ATOM 3712 C CA . PHE B 1 149 ? 4.133 -12.008 2.572 1 96.31 149 PHE B CA 1
ATOM 3713 C C . PHE B 1 149 ? 4.391 -10.508 2.438 1 96.31 149 PHE B C 1
ATOM 3715 O O . PHE B 1 149 ? 3.564 -9.773 1.892 1 96.31 149 PHE B O 1
ATOM 3722 N N . THR B 1 150 ? 5.488 -10.055 2.992 1 94.06 150 THR B N 1
ATOM 3723 C CA . THR B 1 150 ? 5.875 -8.656 2.816 1 94.06 150 THR B CA 1
ATOM 3724 C C . THR B 1 150 ? 7.297 -8.555 2.266 1 94.06 150 THR B C 1
ATOM 3726 O O . THR B 1 150 ? 7.527 -7.918 1.238 1 94.06 150 THR B O 1
ATOM 3729 N N . THR B 1 151 ? 8.156 -9.258 2.871 1 93.31 151 THR B N 1
ATOM 3730 C CA . THR B 1 151 ? 9.562 -9.125 2.52 1 93.31 151 THR B CA 1
ATOM 3731 C C . THR B 1 151 ? 9.984 -10.203 1.528 1 93.31 151 THR B C 1
ATOM 3733 O O . THR B 1 151 ? 9.297 -11.227 1.392 1 93.31 151 THR B O 1
ATOM 3736 N N . LEU B 1 152 ? 11.109 -9.961 0.919 1 92.88 152 LEU B N 1
ATOM 3737 C CA . LEU B 1 152 ? 11.727 -10.961 0.059 1 92.88 152 LEU B CA 1
ATOM 3738 C C . LEU B 1 152 ? 11.938 -12.273 0.813 1 92.88 152 LEU B C 1
ATOM 3740 O O . LEU B 1 152 ? 11.625 -13.344 0.301 1 92.88 152 LEU B O 1
ATOM 3744 N N . SER B 1 153 ? 12.414 -12.18 2.004 1 90.31 153 SER B N 1
ATOM 3745 C CA . SER B 1 153 ? 12.68 -13.359 2.816 1 90.31 153 SER B CA 1
ATOM 3746 C C . SER B 1 153 ? 11.398 -14.156 3.062 1 90.31 153 SER B C 1
ATOM 3748 O O . SER B 1 153 ? 11.375 -15.375 2.891 1 90.31 153 SER B O 1
ATOM 3750 N N . GLU B 1 154 ? 10.391 -13.484 3.441 1 93.38 154 GLU B N 1
ATOM 3751 C CA . GLU B 1 154 ? 9.109 -14.141 3.689 1 93.38 154 GLU B CA 1
ATOM 3752 C C . GLU B 1 154 ? 8.586 -14.828 2.432 1 93.38 154 GLU B C 1
ATOM 3754 O O . GLU B 1 154 ? 8.117 -15.969 2.492 1 93.38 154 GLU B O 1
ATOM 3759 N N . TYR B 1 155 ? 8.688 -14.117 1.406 1 95.44 155 TYR B N 1
ATOM 3760 C CA . TYR B 1 155 ? 8.25 -14.672 0.128 1 95.44 155 TYR B CA 1
ATOM 3761 C C . TYR B 1 155 ? 8.977 -15.977 -0.169 1 95.44 155 TYR B C 1
ATOM 3763 O O . TYR B 1 155 ? 8.344 -16.984 -0.519 1 95.44 155 TYR B O 1
ATOM 3771 N N . LEU B 1 156 ? 10.258 -15.984 -0.039 1 93.25 156 LEU B N 1
ATOM 3772 C CA . LEU B 1 156 ? 11.07 -17.141 -0.402 1 93.25 156 LEU B CA 1
ATOM 3773 C C . LEU B 1 156 ? 10.766 -18.328 0.508 1 93.25 156 LEU B C 1
ATOM 3775 O O . LEU B 1 156 ? 10.656 -19.469 0.041 1 93.25 156 LEU B O 1
ATOM 3779 N N . TYR B 1 157 ? 10.609 -18.078 1.76 1 93.31 157 TYR B N 1
ATOM 3780 C CA . TYR B 1 157 ? 10.258 -19.141 2.701 1 93.31 157 TYR B CA 1
ATOM 3781 C C . TYR B 1 157 ? 8.914 -19.766 2.352 1 93.31 157 TYR B C 1
ATOM 3783 O O . TYR B 1 157 ? 8.781 -20.984 2.301 1 93.31 157 TYR B O 1
ATOM 3791 N N . LEU B 1 158 ? 7.992 -18.922 2.125 1 95.94 158 LEU B N 1
ATOM 3792 C CA . LEU B 1 158 ? 6.641 -19.406 1.869 1 95.94 158 LEU B CA 1
ATOM 3793 C C . LEU B 1 158 ? 6.555 -20.094 0.512 1 95.94 158 LEU B C 1
ATOM 3795 O O . LEU B 1 158 ? 5.809 -21.062 0.349 1 95.94 158 LEU B O 1
ATOM 3799 N N . LEU B 1 159 ? 7.27 -19.547 -0.446 1 95.75 159 LEU B N 1
ATOM 3800 C CA . LEU B 1 159 ? 7.344 -20.203 -1.749 1 95.75 159 LEU B CA 1
ATOM 3801 C C . LEU B 1 159 ? 7.863 -21.625 -1.613 1 95.75 159 LEU B C 1
ATOM 3803 O O . LEU B 1 159 ? 7.301 -22.547 -2.197 1 95.75 159 LEU B O 1
ATOM 3807 N N . ARG B 1 160 ? 8.883 -21.797 -0.833 1 93.56 160 ARG B N 1
ATOM 3808 C CA . ARG B 1 160 ? 9.461 -23.125 -0.63 1 93.56 160 ARG B CA 1
ATOM 3809 C C . ARG B 1 160 ? 8.453 -24.078 0.007 1 93.56 160 ARG B C 1
ATOM 3811 O O . ARG B 1 160 ? 8.266 -25.203 -0.469 1 93.56 160 ARG B O 1
ATOM 3818 N N . ILE B 1 161 ? 7.82 -23.578 1.011 1 94.75 161 ILE B N 1
ATOM 3819 C CA . ILE B 1 161 ? 6.871 -24.406 1.737 1 94.75 161 ILE B CA 1
ATOM 3820 C C . ILE B 1 161 ? 5.711 -24.797 0.818 1 94.75 161 ILE B C 1
ATOM 3822 O O . ILE B 1 161 ? 5.254 -25.938 0.831 1 94.75 161 ILE B O 1
ATOM 3826 N N . ALA B 1 162 ? 5.234 -23.875 0.077 1 97.38 162 ALA B N 1
ATOM 3827 C CA . ALA B 1 162 ? 4.133 -24.141 -0.843 1 97.38 162 ALA B CA 1
ATOM 3828 C C . ALA B 1 162 ? 4.555 -25.125 -1.931 1 97.38 162 ALA B C 1
ATOM 3830 O O . ALA B 1 162 ? 3.82 -26.062 -2.252 1 97.38 162 ALA B O 1
ATOM 3831 N N . ALA B 1 163 ? 5.738 -24.922 -2.494 1 96.19 163 ALA B N 1
ATOM 3832 C CA . ALA B 1 163 ? 6.25 -25.797 -3.541 1 96.19 163 ALA B CA 1
ATOM 3833 C C . ALA B 1 163 ? 6.422 -27.219 -3.025 1 96.19 163 ALA B C 1
ATOM 3835 O O . ALA B 1 163 ? 6.039 -28.188 -3.697 1 96.19 163 ALA B O 1
ATOM 3836 N N . LEU B 1 164 ? 6.969 -27.344 -1.845 1 95.38 164 LEU B N 1
ATOM 3837 C CA . LEU B 1 164 ? 7.176 -28.672 -1.254 1 95.38 164 LEU B CA 1
ATOM 3838 C C . LEU B 1 164 ? 5.84 -29.359 -0.993 1 95.38 164 LEU B C 1
ATOM 3840 O O . LEU B 1 164 ? 5.715 -30.562 -1.188 1 95.38 164 LEU B O 1
ATOM 3844 N N . ALA B 1 165 ? 4.926 -28.594 -0.532 1 97.19 165 ALA B N 1
ATOM 3845 C CA . ALA B 1 165 ? 3.596 -29.156 -0.317 1 97.19 165 ALA B CA 1
ATOM 3846 C C . ALA B 1 165 ? 2.979 -29.625 -1.632 1 97.19 165 ALA B C 1
ATOM 3848 O O . ALA B 1 165 ? 2.365 -30.688 -1.692 1 97.19 165 ALA B O 1
ATOM 3849 N N . LEU B 1 166 ? 3.17 -28.859 -2.666 1 97.44 166 LEU B N 1
ATOM 3850 C CA . LEU B 1 166 ? 2.562 -29.141 -3.963 1 97.44 166 LEU B CA 1
ATOM 3851 C C . LEU B 1 166 ? 3.26 -30.312 -4.652 1 97.44 166 LEU B C 1
ATOM 3853 O O . LEU B 1 166 ? 2.719 -30.891 -5.598 1 97.44 166 LEU B O 1
ATOM 3857 N N . LYS B 1 167 ? 4.441 -30.578 -4.211 1 95.88 167 LYS B N 1
ATOM 3858 C CA . LYS B 1 167 ? 5.195 -31.688 -4.773 1 95.88 167 LYS B CA 1
ATOM 3859 C C . LYS B 1 167 ? 4.379 -32.969 -4.734 1 95.88 167 LYS B C 1
ATOM 3861 O O . LYS B 1 167 ? 4.473 -33.812 -5.641 1 9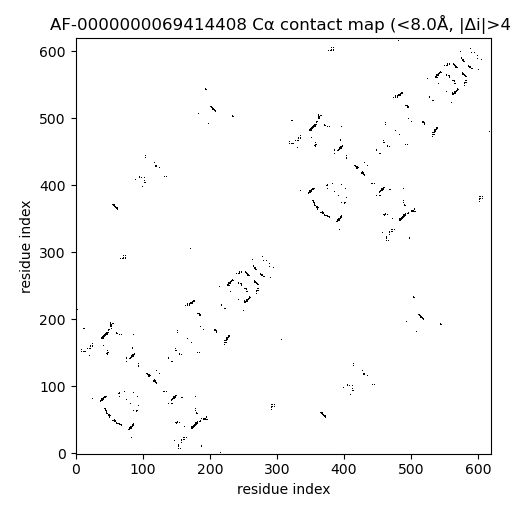5.88 167 LYS B O 1
ATOM 3866 N N . THR B 1 168 ? 3.58 -33.125 -3.758 1 94.38 168 THR B N 1
ATOM 3867 C CA . THR B 1 168 ? 2.789 -34.312 -3.561 1 94.38 168 THR B CA 1
ATOM 3868 C C . THR B 1 168 ? 1.742 -34.469 -4.66 1 94.38 168 THR B C 1
ATOM 3870 O O . THR B 1 168 ? 1.229 -35.562 -4.895 1 94.38 168 THR B O 1
ATOM 3873 N N . LEU B 1 169 ? 1.438 -33.438 -5.363 1 96.06 169 LEU B N 1
ATOM 3874 C CA . LEU B 1 169 ? 0.395 -33.438 -6.383 1 96.06 169 LEU B CA 1
ATOM 3875 C C . LEU B 1 169 ? 0.987 -33.75 -7.758 1 96.06 169 LEU B C 1
ATOM 3877 O O . LEU B 1 169 ? 0.252 -34 -8.711 1 96.06 169 LEU B O 1
ATOM 3881 N N . GLN B 1 170 ? 2.277 -33.594 -7.863 1 94 170 GLN B N 1
ATOM 3882 C CA . GLN B 1 170 ? 2.998 -33.875 -9.102 1 94 170 GLN B CA 1
ATOM 3883 C C . GLN B 1 170 ? 2.424 -33.062 -10.258 1 94 170 GLN B C 1
ATOM 3885 O O . GLN B 1 170 ? 2.352 -31.844 -10.188 1 94 170 GLN B O 1
ATOM 3890 N N . LEU B 1 171 ? 1.864 -33.781 -11.266 1 94.38 171 LEU B N 1
ATOM 3891 C CA . LEU B 1 171 ? 1.452 -33.125 -12.492 1 94.38 171 LEU B CA 1
ATOM 3892 C C . LEU B 1 171 ? 0.162 -32.344 -12.273 1 94.38 171 LEU B C 1
ATOM 3894 O O . LEU B 1 171 ? -0.208 -31.5 -13.109 1 94.38 171 LEU B O 1
ATOM 3898 N N . ASP B 1 172 ? -0.508 -32.562 -11.172 1 96.62 172 ASP B N 1
ATOM 3899 C CA . ASP B 1 172 ? -1.741 -31.859 -10.875 1 96.62 172 ASP B CA 1
ATOM 3900 C C . ASP B 1 172 ? -1.442 -30.484 -10.281 1 96.62 172 ASP B C 1
ATOM 3902 O O . ASP B 1 172 ? -2.355 -29.688 -10.055 1 96.62 172 ASP B O 1
ATOM 3906 N N . ALA B 1 173 ? -0.14 -30.234 -10.125 1 97.56 173 ALA B N 1
ATOM 3907 C CA . ALA B 1 173 ? 0.279 -28.969 -9.531 1 97.56 173 ALA B CA 1
ATOM 3908 C C . ALA B 1 173 ? 0.811 -28.016 -10.594 1 97.56 173 ALA B C 1
ATOM 3910 O O . ALA B 1 173 ? 1.502 -28.438 -11.523 1 97.56 173 ALA B O 1
ATOM 3911 N N . MET B 1 174 ? 0.464 -26.781 -10.43 1 97.94 174 MET B N 1
ATOM 3912 C CA . MET B 1 174 ? 0.968 -25.688 -11.258 1 97.94 174 MET B CA 1
ATOM 3913 C C . MET B 1 174 ? 1.54 -24.562 -10.391 1 97.94 174 MET B C 1
ATOM 3915 O O . MET B 1 174 ? 1.003 -24.266 -9.32 1 97.94 174 MET B O 1
ATOM 3919 N N . LEU B 1 175 ? 2.66 -24.031 -10.766 1 97.81 175 LEU B N 1
ATOM 3920 C CA . LEU B 1 175 ? 3.23 -22.844 -10.133 1 97.81 175 LEU B CA 1
ATOM 3921 C C . LEU B 1 175 ? 3.248 -21.656 -11.102 1 97.81 175 LEU B C 1
ATOM 3923 O O . LEU B 1 175 ? 3.961 -21.688 -12.102 1 97.81 175 LEU B O 1
ATOM 3927 N N . TYR B 1 176 ? 2.389 -20.719 -10.844 1 98.19 176 TYR B N 1
ATOM 3928 C CA . TYR B 1 176 ? 2.252 -19.469 -11.586 1 98.19 176 TYR B CA 1
ATOM 3929 C C . TYR B 1 176 ? 2.928 -18.328 -10.852 1 98.19 176 TYR B C 1
ATOM 3931 O O . TYR B 1 176 ? 2.312 -17.672 -10.008 1 98.19 176 TYR B O 1
ATOM 3939 N N . LEU B 1 177 ? 4.199 -18.016 -11.188 1 96.81 177 LEU B N 1
ATOM 3940 C CA . LEU B 1 177 ? 5.059 -17.156 -10.391 1 96.81 177 LEU B CA 1
ATOM 3941 C C . LEU B 1 177 ? 5.031 -15.727 -10.914 1 96.81 177 LEU B C 1
ATOM 3943 O O . LEU B 1 177 ? 6.016 -15.25 -11.484 1 96.81 177 LEU B O 1
ATOM 3947 N N . ALA B 1 178 ? 3.988 -14.961 -10.531 1 96.88 178 ALA B N 1
ATOM 3948 C CA . ALA B 1 178 ? 3.736 -13.648 -11.117 1 96.88 178 ALA B CA 1
ATOM 3949 C C . ALA B 1 178 ? 4.188 -12.531 -10.188 1 96.88 178 ALA B C 1
ATOM 3951 O O . ALA B 1 178 ? 4.066 -11.352 -10.516 1 96.88 178 ALA B O 1
ATOM 3952 N N . ALA B 1 179 ? 4.734 -12.836 -9.039 1 96.25 179 ALA B N 1
ATOM 3953 C CA . ALA B 1 179 ? 5.184 -11.805 -8.109 1 96.25 179 ALA B CA 1
ATOM 3954 C C . ALA B 1 179 ? 6.414 -11.078 -8.648 1 96.25 179 ALA B C 1
ATOM 3956 O O . ALA B 1 179 ? 7.258 -11.688 -9.312 1 96.25 179 ALA B O 1
ATOM 3957 N N . ALA B 1 180 ? 6.477 -9.812 -8.367 1 94.56 180 ALA B N 1
ATOM 3958 C CA . ALA B 1 180 ? 7.691 -9.039 -8.625 1 94.56 180 ALA B CA 1
ATOM 3959 C C . ALA B 1 180 ? 8.711 -9.227 -7.504 1 94.56 180 ALA B C 1
ATOM 3961 O O . ALA B 1 180 ? 8.625 -8.555 -6.469 1 94.56 180 ALA B O 1
ATOM 3962 N N . VAL B 1 181 ? 9.656 -10.062 -7.766 1 92.75 181 VAL B N 1
ATOM 3963 C CA . VAL B 1 181 ? 10.609 -10.461 -6.73 1 92.75 181 VAL B CA 1
ATOM 3964 C C . VAL B 1 181 ? 11.914 -9.688 -6.902 1 92.75 181 VAL B C 1
ATOM 3966 O O . VAL B 1 181 ? 12.445 -9.602 -8.008 1 92.75 181 VAL B O 1
ATOM 3969 N N . SER B 1 182 ? 12.359 -9.195 -5.777 1 90.75 182 SER B N 1
ATOM 3970 C CA . SER B 1 182 ? 13.625 -8.469 -5.832 1 90.75 182 SER B CA 1
ATOM 3971 C C . SER B 1 182 ? 14.773 -9.375 -6.262 1 90.75 182 SER B C 1
ATOM 3973 O O . SER B 1 182 ? 14.875 -10.516 -5.801 1 90.75 182 SER B O 1
ATOM 3975 N N . ASP B 1 183 ? 15.594 -8.773 -7.145 1 86.12 183 ASP B N 1
ATOM 3976 C CA . ASP B 1 183 ? 16.797 -9.492 -7.57 1 86.12 183 ASP B CA 1
ATOM 3977 C C . ASP B 1 183 ? 17.969 -9.211 -6.625 1 86.12 183 ASP B C 1
ATOM 3979 O O . ASP B 1 183 ? 19.016 -9.852 -6.727 1 86.12 183 ASP B O 1
ATOM 3983 N N . PHE B 1 184 ? 17.719 -8.234 -5.676 1 86.06 184 PHE B N 1
ATOM 3984 C CA . PHE B 1 184 ? 18.781 -7.824 -4.777 1 86.06 184 PHE B CA 1
ATOM 3985 C C . PHE B 1 184 ? 18.328 -7.879 -3.326 1 86.06 184 PHE B C 1
ATOM 3987 O O . PHE B 1 184 ? 17.141 -7.781 -3.041 1 86.06 184 PHE B O 1
ATOM 3994 N N . TYR B 1 185 ? 19.266 -8.078 -2.49 1 84.81 185 TYR B N 1
ATOM 3995 C CA . TYR B 1 185 ? 18.969 -8.039 -1.06 1 84.81 185 TYR B CA 1
ATOM 3996 C C . TYR B 1 185 ? 20.188 -7.566 -0.272 1 84.81 185 TYR B C 1
ATOM 3998 O O . TYR B 1 185 ? 21.281 -7.445 -0.823 1 84.81 185 TYR B O 1
ATOM 4006 N N . ILE B 1 186 ? 19.984 -7.176 0.945 1 82.81 186 ILE B N 1
ATOM 4007 C CA . ILE B 1 186 ? 21.047 -6.84 1.873 1 82.81 186 ILE B CA 1
ATOM 4008 C C . ILE B 1 186 ? 21.219 -7.961 2.895 1 82.81 186 ILE B C 1
ATOM 4010 O O . ILE B 1 186 ? 20.297 -8.273 3.643 1 82.81 186 ILE B O 1
ATOM 4014 N N . PRO B 1 187 ? 22.438 -8.484 2.879 1 79.25 187 PRO B N 1
ATOM 4015 C CA . PRO B 1 187 ? 22.688 -9.523 3.883 1 79.25 187 PRO B CA 1
ATOM 4016 C C . PRO B 1 187 ? 22.469 -9.023 5.312 1 79.25 187 PRO B C 1
ATOM 4018 O O . PRO B 1 187 ? 22.781 -7.871 5.617 1 79.25 187 PRO B O 1
ATOM 4021 N N . LYS B 1 188 ? 21.969 -9.922 6.137 1 76.62 188 LYS B N 1
ATOM 4022 C CA . LYS B 1 188 ? 21.625 -9.578 7.516 1 76.62 188 LYS B CA 1
ATOM 4023 C C . LYS B 1 188 ? 22.812 -8.953 8.234 1 76.62 188 LYS B C 1
ATOM 4025 O O . LYS B 1 188 ? 22.656 -8.008 9.008 1 76.62 188 LYS B O 1
ATOM 4030 N N . ASP B 1 189 ? 23.938 -9.445 7.973 1 77.5 189 ASP B N 1
ATOM 4031 C CA . ASP B 1 189 ? 25.141 -9.008 8.688 1 77.5 189 ASP B CA 1
ATOM 4032 C C . ASP B 1 189 ? 25.609 -7.645 8.172 1 77.5 189 ASP B C 1
ATOM 4034 O O . ASP B 1 189 ? 26.453 -7.004 8.797 1 77.5 189 ASP B O 1
ATOM 4038 N N . GLN B 1 190 ? 25.062 -7.188 7.098 1 78.19 190 GLN B N 1
ATOM 4039 C CA . GLN B 1 190 ? 25.438 -5.895 6.535 1 78.19 190 GLN B CA 1
ATOM 4040 C C . GLN B 1 190 ? 24.344 -4.859 6.742 1 78.19 190 GLN B C 1
ATOM 4042 O O . GLN B 1 190 ? 24.484 -3.703 6.344 1 78.19 190 GLN B O 1
ATOM 4047 N N . MET B 1 191 ? 23.328 -5.254 7.41 1 77.81 191 MET B N 1
ATOM 4048 C CA . MET B 1 191 ? 22.188 -4.363 7.59 1 77.81 191 MET B CA 1
ATOM 4049 C C . MET B 1 191 ? 22.344 -3.52 8.852 1 77.81 191 MET B C 1
ATOM 4051 O O . MET B 1 191 ? 22.562 -4.059 9.938 1 77.81 191 MET B O 1
ATOM 4055 N N . PRO B 1 192 ? 22.312 -2.18 8.68 1 75.69 192 PRO B N 1
ATOM 4056 C CA . PRO B 1 192 ? 22.312 -1.368 9.898 1 75.69 192 PRO B CA 1
ATOM 4057 C C . PRO B 1 192 ? 21.109 -1.65 10.789 1 75.69 192 PRO B C 1
ATOM 4059 O O . PRO B 1 192 ? 20.031 -2 10.289 1 75.69 192 PRO B O 1
ATOM 4062 N N . GLU B 1 193 ? 21.344 -1.537 12.055 1 74.94 193 GLU B N 1
ATOM 4063 C CA . GLU B 1 193 ? 20.266 -1.825 13.008 1 74.94 193 GLU B CA 1
ATOM 4064 C C . GLU B 1 193 ? 19.266 -0.677 13.07 1 74.94 193 GLU B C 1
ATOM 4066 O O . GLU B 1 193 ? 18.062 -0.905 13.148 1 74.94 193 GLU B O 1
ATOM 4071 N N . HIS B 1 194 ? 19.891 0.48 13.156 1 76 194 HIS B N 1
ATOM 4072 C CA . HIS B 1 194 ? 19.047 1.651 13.352 1 76 194 HIS B CA 1
ATOM 4073 C C . HIS B 1 194 ? 18.891 2.443 12.062 1 76 194 HIS B C 1
ATOM 4075 O O . HIS B 1 194 ? 19.594 2.189 11.086 1 76 194 HIS B O 1
ATOM 4081 N N . LYS B 1 195 ? 17.938 3.379 12.117 1 75.06 195 LYS B N 1
ATOM 4082 C CA . LYS B 1 195 ? 17.625 4.223 10.969 1 75.06 195 LYS B CA 1
ATOM 4083 C C . LYS B 1 195 ? 18.875 4.934 10.461 1 75.06 195 LYS B C 1
ATOM 4085 O O . LYS B 1 195 ? 19.656 5.473 11.25 1 75.06 195 LYS B O 1
ATOM 4090 N N . ILE B 1 196 ? 19.094 4.836 9.148 1 76.06 196 ILE B N 1
ATOM 4091 C CA . ILE B 1 196 ? 20.219 5.504 8.516 1 76.06 196 ILE B CA 1
ATOM 4092 C C . ILE B 1 196 ? 20.094 7.016 8.688 1 76.06 196 ILE B C 1
ATOM 4094 O O . ILE B 1 196 ? 19.031 7.586 8.422 1 76.06 196 ILE B O 1
ATOM 4098 N N . GLN B 1 197 ? 21.156 7.613 9.227 1 75 197 GLN B N 1
ATOM 4099 C CA . GLN B 1 197 ? 21.125 9.039 9.523 1 75 197 GLN B CA 1
ATOM 4100 C C . GLN B 1 197 ? 21.516 9.867 8.305 1 75 197 GLN B C 1
ATOM 4102 O O . GLN B 1 197 ? 22.391 9.477 7.527 1 75 197 GLN B O 1
ATOM 4107 N N . SER B 1 198 ? 20.922 10.945 8.07 1 70.69 198 SER B N 1
ATOM 4108 C CA . SER B 1 198 ? 21.156 11.805 6.918 1 70.69 198 SER B CA 1
ATOM 4109 C C . SER B 1 198 ? 22.312 12.766 7.18 1 70.69 198 SER B C 1
ATOM 4111 O O . SER B 1 198 ? 22.703 13.531 6.293 1 70.69 198 SER B O 1
ATOM 4113 N N . SER B 1 199 ? 22.828 12.789 8.25 1 64.12 199 SER B N 1
ATOM 4114 C CA . SER B 1 199 ? 23.828 13.781 8.602 1 64.12 199 SER B CA 1
ATOM 4115 C C . SER B 1 199 ? 25.109 13.594 7.773 1 64.12 199 SER B C 1
ATOM 4117 O O . SER B 1 199 ? 25.922 14.508 7.656 1 64.12 199 SER B O 1
ATOM 4119 N N . ASN B 1 200 ? 25.203 12.484 7.156 1 63.59 200 ASN B N 1
ATOM 4120 C CA . ASN B 1 200 ? 26.5 12.188 6.543 1 63.59 200 ASN B CA 1
ATOM 4121 C C . ASN B 1 200 ? 26.484 12.508 5.051 1 63.59 200 ASN B C 1
ATOM 4123 O O . ASN B 1 200 ? 27.438 12.188 4.336 1 63.59 200 ASN B O 1
ATOM 4127 N N . GLY B 1 201 ? 25.609 13.266 4.578 1 69.81 201 GLY B N 1
ATOM 4128 C CA . GLY B 1 201 ? 25.578 13.633 3.17 1 69.81 201 GLY B CA 1
ATOM 4129 C C . GLY B 1 201 ? 24.891 12.602 2.297 1 69.81 201 GLY B C 1
ATOM 4130 O O . GLY B 1 201 ? 23.828 12.078 2.66 1 69.81 201 GLY B O 1
ATOM 4131 N N . SER B 1 202 ? 25.656 11.953 1.421 1 77.25 202 SER B N 1
ATOM 4132 C CA . SER B 1 202 ? 25.094 11.031 0.439 1 77.25 202 SER B CA 1
ATOM 4133 C C . SER B 1 202 ? 24.969 9.625 1.015 1 77.25 202 SER B C 1
ATOM 4135 O O . SER B 1 202 ? 25.719 9.242 1.913 1 77.25 202 SER B O 1
ATOM 4137 N N . LEU B 1 203 ? 23.938 8.945 0.771 1 80.5 203 LEU B N 1
ATOM 4138 C CA . LEU B 1 203 ? 23.719 7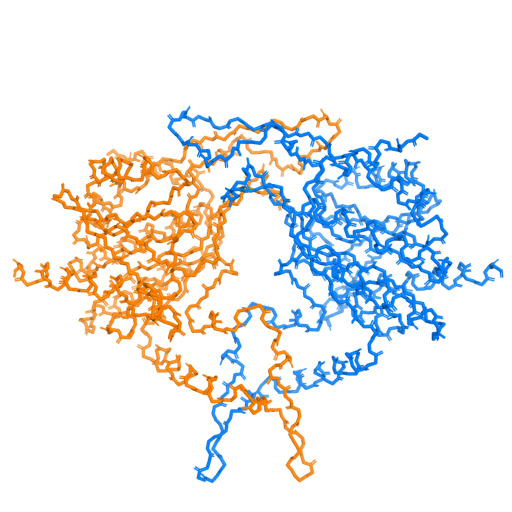.57 1.198 1 80.5 203 LEU B CA 1
ATOM 4139 C C . LEU B 1 203 ? 24.172 6.586 0.128 1 80.5 203 LEU B C 1
ATOM 4141 O O . LEU B 1 203 ? 23.766 6.684 -1.029 1 80.5 203 LEU B O 1
ATOM 4145 N N . GLN B 1 204 ? 25.172 5.762 0.569 1 81.44 204 GLN B N 1
ATOM 4146 C CA . GLN B 1 204 ? 25.641 4.703 -0.315 1 81.44 204 GLN B CA 1
ATOM 4147 C C . GLN B 1 204 ? 25.109 3.34 0.118 1 81.44 204 GLN B C 1
ATOM 4149 O O . GLN B 1 204 ? 25.328 2.92 1.258 1 81.44 204 GLN B O 1
ATOM 4154 N N . LEU B 1 205 ? 24.375 2.73 -0.8 1 83.19 205 LEU B N 1
ATOM 4155 C CA . LEU B 1 205 ? 23.812 1.411 -0.514 1 83.19 205 LEU B CA 1
ATOM 4156 C C . LEU B 1 205 ? 24.422 0.358 -1.437 1 83.19 205 LEU B C 1
ATOM 4158 O O . LEU B 1 205 ? 24.641 0.616 -2.623 1 83.19 205 LEU B O 1
ATOM 4162 N N . SER B 1 206 ? 24.812 -0.75 -0.796 1 82.62 206 SER B N 1
ATOM 4163 C CA . SER B 1 206 ? 25.312 -1.902 -1.548 1 82.62 206 SER B CA 1
ATOM 4164 C C . SER B 1 206 ? 24.406 -3.115 -1.35 1 82.62 206 SER B C 1
ATOM 4166 O O . SER B 1 206 ? 24.234 -3.594 -0.226 1 82.62 206 SER B O 1
ATOM 4168 N N . LEU B 1 207 ? 23.812 -3.531 -2.426 1 84.88 207 LEU B N 1
ATOM 4169 C CA . LEU B 1 207 ? 22.922 -4.691 -2.381 1 84.88 207 LEU B CA 1
ATOM 4170 C C . LEU B 1 207 ? 23.547 -5.871 -3.123 1 84.88 207 LEU B C 1
ATOM 4172 O O . LEU B 1 207 ? 24.281 -5.688 -4.09 1 84.88 207 LEU B O 1
ATOM 4176 N N . GLN B 1 208 ? 23.219 -7.055 -2.656 1 84.44 208 GLN B N 1
ATOM 4177 C CA . GLN B 1 208 ? 23.719 -8.281 -3.268 1 84.44 208 GLN B CA 1
ATOM 4178 C C . GLN B 1 208 ? 22.641 -8.969 -4.094 1 84.44 208 GLN B C 1
ATOM 4180 O O . GLN B 1 208 ? 21.438 -8.742 -3.865 1 84.44 208 GLN B O 1
ATOM 4185 N N . LEU B 1 209 ? 23.078 -9.789 -4.992 1 84.62 209 LEU B N 1
ATOM 4186 C CA . LEU B 1 209 ? 22.141 -10.523 -5.836 1 84.62 209 LEU B CA 1
ATOM 4187 C C . LEU B 1 209 ? 21.469 -11.648 -5.055 1 84.62 209 LEU B C 1
ATOM 4189 O O . LEU B 1 209 ? 22.125 -12.328 -4.258 1 84.62 209 LEU B O 1
ATOM 4193 N N . VAL B 1 210 ? 20.172 -11.75 -5.191 1 83.06 210 VAL B N 1
ATOM 4194 C CA . VAL B 1 210 ? 19.453 -12.891 -4.629 1 83.06 210 VAL B CA 1
ATOM 4195 C C . VAL B 1 210 ? 19.766 -14.141 -5.441 1 83.06 210 VAL B C 1
ATOM 4197 O O . VAL B 1 210 ? 19.672 -14.133 -6.672 1 83.06 210 VAL B O 1
ATOM 4200 N N . PRO B 1 211 ? 20.156 -15.133 -4.629 1 75.44 211 PRO B N 1
ATOM 4201 C CA . PRO B 1 211 ? 20.391 -16.359 -5.391 1 75.44 211 PRO B CA 1
ATOM 4202 C C . PRO B 1 211 ? 19.156 -16.828 -6.156 1 75.44 211 PRO B C 1
ATOM 4204 O O . PRO B 1 211 ? 18.031 -16.672 -5.668 1 75.44 211 PRO B O 1
ATOM 4207 N N . LYS B 1 212 ? 19.344 -17.109 -7.328 1 67.62 212 LYS B N 1
ATOM 4208 C CA . LYS B 1 212 ? 18.219 -17.516 -8.188 1 67.62 212 LYS B CA 1
ATOM 4209 C C . LYS B 1 212 ? 17.531 -18.766 -7.645 1 67.62 212 LYS B C 1
ATOM 4211 O O . LYS B 1 212 ? 18.109 -19.844 -7.648 1 67.62 212 LYS B O 1
ATOM 4216 N N . LEU B 1 213 ? 16.438 -18.594 -7.164 1 74.12 213 LEU B N 1
ATOM 4217 C CA . LEU B 1 213 ? 15.742 -19.672 -6.461 1 74.12 213 LEU B CA 1
ATOM 4218 C C . LEU B 1 213 ? 14.844 -20.453 -7.414 1 74.12 213 LEU B C 1
ATOM 4220 O O . LEU B 1 213 ? 14.211 -21.438 -7.012 1 74.12 213 LEU B O 1
ATOM 4224 N N . LEU B 1 214 ? 14.891 -20.078 -8.617 1 75.19 214 LEU B N 1
ATOM 4225 C CA . LEU B 1 214 ? 14.094 -20.844 -9.57 1 75.19 214 LEU B CA 1
ATOM 4226 C C . LEU B 1 214 ? 14.711 -22.203 -9.828 1 75.19 214 LEU B C 1
ATOM 4228 O O . LEU B 1 214 ? 13.992 -23.188 -10.031 1 75.19 214 LEU B O 1
ATOM 4232 N N . GLU B 1 215 ? 15.953 -22.25 -9.672 1 78.5 215 GLU B N 1
ATOM 4233 C CA . GLU B 1 215 ? 16.625 -23.516 -9.961 1 78.5 215 GLU B CA 1
ATOM 4234 C C . GLU B 1 215 ? 16.25 -24.578 -8.938 1 78.5 215 GLU B C 1
ATOM 4236 O O . GLU B 1 215 ? 15.789 -25.672 -9.305 1 78.5 215 GLU B O 1
ATOM 4241 N N . PRO B 1 216 ? 16.438 -24.297 -7.73 1 80.69 216 PRO B N 1
ATOM 4242 C CA . PRO B 1 216 ? 16.016 -25.312 -6.77 1 80.69 216 PRO B CA 1
ATOM 4243 C C . PRO B 1 216 ? 14.516 -25.562 -6.801 1 80.69 216 PRO B C 1
ATOM 4245 O O . PRO B 1 216 ? 14.062 -26.688 -6.539 1 80.69 216 PRO B O 1
ATOM 4248 N N . LEU B 1 217 ? 13.758 -24.609 -7.113 1 83.88 217 LEU B N 1
ATOM 4249 C CA . LEU B 1 217 ? 12.312 -24.781 -7.223 1 83.88 217 LEU B CA 1
ATOM 4250 C C . LEU B 1 217 ? 11.969 -25.844 -8.258 1 83.88 217 LEU B C 1
ATOM 4252 O O . LEU B 1 217 ? 11.188 -26.75 -7.98 1 83.88 217 LEU B O 1
ATOM 4256 N N . VAL B 1 218 ? 12.594 -25.797 -9.367 1 82.56 218 VAL B N 1
ATOM 4257 C CA . VAL B 1 218 ? 12.305 -26.672 -10.5 1 82.56 218 VAL B CA 1
ATOM 4258 C C . VAL B 1 218 ? 12.914 -28.047 -10.258 1 82.56 218 VAL B C 1
ATOM 4260 O O . VAL B 1 218 ? 12.289 -29.062 -10.547 1 82.56 218 VAL B O 1
ATOM 4263 N N . LYS B 1 219 ? 14.078 -28.016 -9.648 1 82.19 219 LYS B N 1
ATOM 4264 C CA . LYS B 1 219 ? 14.828 -29.266 -9.57 1 82.19 219 LYS B CA 1
ATOM 4265 C C . LYS B 1 219 ? 14.492 -30.047 -8.305 1 82.19 219 LYS B C 1
ATOM 4267 O O . LYS B 1 219 ? 14.398 -31.281 -8.328 1 82.19 219 LYS B O 1
ATOM 4272 N N . ASP B 1 220 ? 14.234 -29.297 -7.277 1 85.25 220 ASP B N 1
ATOM 4273 C CA . ASP B 1 220 ? 14.18 -29.969 -5.984 1 85.25 220 ASP B CA 1
ATOM 4274 C C . ASP B 1 220 ? 12.805 -29.828 -5.34 1 85.25 220 ASP B C 1
ATOM 4276 O O . ASP B 1 220 ? 12.281 -30.766 -4.762 1 85.25 220 ASP B O 1
ATOM 4280 N N . TRP B 1 221 ? 12.219 -28.734 -5.438 1 88.19 221 TRP B N 1
ATOM 4281 C CA . TRP B 1 221 ? 11.023 -28.469 -4.648 1 88.19 221 TRP B CA 1
ATOM 4282 C C . TRP B 1 221 ? 9.773 -29 -5.352 1 88.19 221 TRP B C 1
ATOM 4284 O O . TRP B 1 221 ? 8.93 -29.641 -4.727 1 88.19 221 TRP B O 1
ATOM 4294 N N . ALA B 1 222 ? 9.641 -28.766 -6.664 1 89.06 222 ALA B N 1
ATOM 4295 C CA . ALA B 1 222 ? 8.477 -29.203 -7.422 1 89.06 222 ALA B CA 1
ATOM 4296 C C . ALA B 1 222 ? 8.859 -29.594 -8.844 1 89.06 222 ALA B C 1
ATOM 4298 O O . ALA B 1 222 ? 8.352 -29.016 -9.812 1 89.06 222 ALA B O 1
ATOM 4299 N N . PRO B 1 223 ? 9.609 -30.656 -8.984 1 88.81 223 PRO B N 1
ATOM 4300 C CA . PRO B 1 223 ? 10.172 -30.984 -10.289 1 88.81 223 PRO B CA 1
ATOM 4301 C C . PRO B 1 223 ? 9.109 -31.422 -11.297 1 88.81 223 PRO B C 1
ATOM 4303 O O . PRO B 1 223 ? 9.297 -31.281 -12.508 1 88.81 223 PRO B O 1
ATOM 4306 N N . ASP B 1 224 ? 7.957 -31.906 -10.844 1 91.5 224 ASP B N 1
ATOM 4307 C CA . ASP B 1 224 ? 6.965 -32.469 -11.758 1 91.5 224 ASP B CA 1
ATOM 4308 C C . ASP B 1 224 ? 5.875 -31.438 -12.078 1 91.5 224 ASP B C 1
ATOM 4310 O O . ASP B 1 224 ? 5.039 -31.656 -12.953 1 91.5 224 ASP B O 1
ATOM 4314 N N . ALA B 1 225 ? 5.895 -30.328 -11.375 1 93.38 225 ALA B N 1
ATOM 4315 C CA . ALA B 1 225 ? 4.836 -29.344 -11.523 1 93.38 225 ALA B CA 1
ATOM 4316 C C . ALA B 1 225 ? 5.004 -28.547 -12.812 1 93.38 225 ALA B C 1
ATOM 4318 O O . ALA B 1 225 ? 6.109 -28.453 -13.359 1 93.38 225 ALA B O 1
ATOM 4319 N N . PHE B 1 226 ? 3.877 -28.094 -13.344 1 95.75 226 PHE B N 1
ATOM 4320 C CA . PHE B 1 226 ? 3.896 -27.125 -14.438 1 95.75 226 PHE B CA 1
ATOM 4321 C C . PHE B 1 226 ? 4.273 -25.734 -13.922 1 95.75 226 PHE B C 1
ATOM 4323 O O . PHE B 1 226 ? 3.477 -25.078 -13.258 1 95.75 226 PHE B O 1
ATOM 4330 N N . ILE B 1 227 ? 5.48 -25.266 -14.273 1 95.31 227 ILE B N 1
ATOM 4331 C CA . ILE B 1 227 ? 6.016 -24.047 -13.68 1 95.31 227 ILE B CA 1
ATOM 4332 C C . ILE B 1 227 ? 6.059 -22.938 -14.727 1 95.31 227 ILE B C 1
ATOM 4334 O O . ILE B 1 227 ? 6.641 -23.109 -15.805 1 95.31 227 ILE B O 1
ATOM 4338 N N . ILE B 1 228 ? 5.41 -21.812 -14.391 1 96.12 228 ILE B N 1
ATOM 4339 C CA . ILE B 1 228 ? 5.34 -20.641 -15.25 1 96.12 228 ILE B CA 1
ATOM 4340 C C . ILE B 1 228 ? 5.984 -19.453 -14.555 1 96.12 228 ILE B C 1
ATOM 4342 O O . ILE B 1 228 ? 5.609 -19.094 -13.438 1 96.12 228 ILE B O 1
ATOM 4346 N N . SER B 1 229 ? 6.922 -18.844 -15.141 1 94.25 229 SER B N 1
ATOM 4347 C CA . SER B 1 229 ? 7.535 -17.625 -14.633 1 94.25 229 SER B CA 1
ATOM 4348 C C . SER B 1 229 ? 7.25 -16.438 -15.547 1 94.25 229 SER B C 1
ATOM 4350 O O . SER B 1 229 ? 6.656 -16.594 -16.609 1 94.25 229 SER B O 1
ATOM 4352 N N . PHE B 1 230 ? 7.574 -15.258 -15.055 1 93.25 230 PHE B N 1
ATOM 4353 C CA . PHE B 1 230 ? 7.332 -14.023 -15.797 1 93.25 230 PHE B CA 1
ATOM 4354 C C . PHE B 1 230 ? 8.617 -13.234 -15.969 1 93.25 230 PHE B C 1
ATOM 4356 O O . PHE B 1 230 ? 9.508 -13.281 -15.109 1 93.25 230 PHE B O 1
ATOM 4363 N N . LYS B 1 231 ? 8.711 -12.578 -17.109 1 89.75 231 LYS B N 1
ATOM 4364 C CA . LYS B 1 231 ? 9.805 -11.648 -17.359 1 89.75 231 LYS B CA 1
ATOM 4365 C C . LYS B 1 231 ? 9.281 -10.289 -17.812 1 89.75 231 LYS B C 1
ATOM 4367 O O . LYS B 1 231 ? 8.594 -10.195 -18.844 1 89.75 231 LYS B O 1
ATOM 4372 N N . LEU B 1 232 ? 9.508 -9.359 -17.016 1 88.69 232 LEU B N 1
ATOM 4373 C CA . LEU B 1 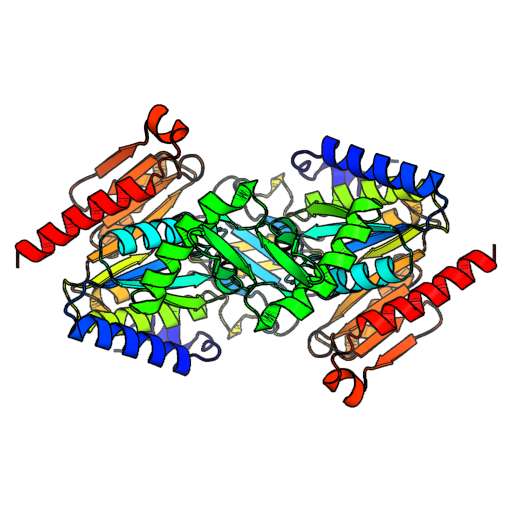232 ? 9.141 -7.984 -17.328 1 88.69 232 LEU B CA 1
ATOM 4374 C C . LEU B 1 232 ? 10.359 -7.18 -17.766 1 88.69 232 LEU B C 1
ATOM 4376 O O . LEU B 1 232 ? 11.391 -7.199 -17.094 1 88.69 232 LEU B O 1
ATOM 4380 N N . GLU B 1 233 ? 10.258 -6.551 -18.922 1 84.31 233 GLU B N 1
ATOM 4381 C CA . GLU B 1 233 ? 11.328 -5.695 -19.422 1 84.31 233 GLU B CA 1
ATOM 4382 C C . GLU B 1 233 ? 10.781 -4.348 -19.891 1 84.31 233 GLU B C 1
ATOM 4384 O O . GLU B 1 233 ? 9.586 -4.207 -20.141 1 84.31 233 GLU B O 1
ATOM 4389 N N . THR B 1 234 ? 11.609 -3.338 -19.766 1 84.5 234 THR B N 1
ATOM 4390 C CA . THR B 1 234 ? 11.25 -2.023 -20.297 1 84.5 234 THR B CA 1
ATOM 4391 C C . THR B 1 234 ? 11.836 -1.823 -21.688 1 84.5 234 THR B C 1
ATOM 4393 O O . THR B 1 234 ? 11.438 -0.905 -22.406 1 84.5 234 THR B O 1
ATOM 4396 N N . ASN B 1 235 ? 12.82 -2.674 -22 1 81.31 235 ASN B N 1
ATOM 4397 C CA . ASN B 1 235 ? 13.445 -2.67 -23.312 1 81.31 235 ASN B CA 1
ATOM 4398 C C . ASN B 1 235 ? 13.047 -3.895 -24.125 1 81.31 235 ASN B C 1
ATOM 4400 O O . ASN B 1 235 ? 13.438 -5.02 -23.797 1 81.31 235 ASN B O 1
ATOM 4404 N N . ARG B 1 236 ? 12.391 -3.691 -25.219 1 82.5 236 ARG B N 1
ATOM 4405 C CA . ARG B 1 236 ? 11.828 -4.746 -26.047 1 82.5 236 ARG B CA 1
ATOM 4406 C C . ARG B 1 236 ? 12.914 -5.676 -26.578 1 82.5 236 ARG B C 1
ATOM 4408 O O . ARG B 1 236 ? 12.695 -6.879 -26.719 1 82.5 236 ARG B O 1
ATOM 4415 N N . SER B 1 237 ? 13.984 -5.145 -26.828 1 84.5 237 SER B N 1
ATOM 4416 C CA . SER B 1 237 ? 15.055 -5.91 -27.453 1 84.5 237 SER B CA 1
ATOM 4417 C C . SER B 1 237 ? 15.586 -6.992 -26.516 1 84.5 237 SER B C 1
ATOM 4419 O O . SER B 1 237 ? 16.219 -7.949 -26.969 1 84.5 237 SER B O 1
ATOM 4421 N N . LEU B 1 238 ? 15.297 -6.836 -25.25 1 85.06 238 LEU B N 1
ATOM 4422 C CA . LEU B 1 238 ? 15.844 -7.77 -24.266 1 85.06 238 LEU B CA 1
ATOM 4423 C C . LEU B 1 238 ? 14.812 -8.828 -23.891 1 85.06 238 LEU B C 1
ATOM 4425 O O . LEU B 1 238 ? 15.148 -9.844 -23.281 1 85.06 238 LEU B O 1
ATOM 4429 N N . LEU B 1 239 ? 13.641 -8.648 -24.312 1 86.31 239 LEU B N 1
ATOM 4430 C CA . LEU B 1 239 ? 12.508 -9.398 -23.781 1 86.31 239 LEU B CA 1
ATOM 4431 C C . LEU B 1 239 ? 12.641 -10.883 -24.109 1 86.31 239 LEU B C 1
ATOM 4433 O O . LEU B 1 239 ? 12.672 -11.727 -23.203 1 86.31 239 LEU B O 1
ATOM 4437 N N . ILE B 1 240 ? 12.867 -11.211 -25.344 1 85.56 240 ILE B N 1
ATOM 4438 C CA . ILE B 1 240 ? 12.875 -12.602 -25.781 1 85.56 240 ILE B CA 1
ATOM 4439 C C . ILE B 1 240 ? 14.18 -13.273 -25.344 1 85.56 240 ILE B C 1
ATOM 4441 O O . ILE B 1 240 ? 14.164 -14.391 -24.828 1 85.56 240 ILE B O 1
ATOM 4445 N N . SER B 1 241 ? 15.211 -12.578 -25.516 1 85.19 241 SER B N 1
ATOM 4446 C CA . SER B 1 241 ? 16.5 -13.156 -25.172 1 85.19 241 SER B CA 1
ATOM 4447 C C . SER B 1 241 ? 16.578 -13.5 -23.688 1 85.19 241 SER B C 1
ATOM 4449 O O . SER B 1 241 ? 17.062 -14.578 -23.312 1 85.19 241 SER B O 1
ATOM 4451 N N . LYS B 1 242 ? 16.078 -12.68 -22.859 1 85.88 242 LYS B N 1
ATOM 4452 C CA . LYS B 1 242 ? 16.109 -12.914 -21.422 1 85.88 242 LYS B CA 1
ATOM 4453 C C . LYS B 1 242 ? 15.164 -14.047 -21.031 1 85.88 242 LYS B C 1
ATOM 4455 O O . LYS B 1 242 ? 15.461 -14.82 -20.109 1 85.88 242 LYS B O 1
ATOM 4460 N N . SER B 1 243 ? 14.125 -14.102 -21.734 1 87.94 243 SER B N 1
ATOM 4461 C CA . SER B 1 243 ? 13.172 -15.18 -21.453 1 87.94 243 SER B CA 1
ATOM 4462 C C . SER B 1 243 ? 13.766 -16.547 -21.797 1 87.94 243 SER B C 1
ATOM 4464 O O . SER B 1 243 ? 13.664 -17.484 -21.016 1 87.94 243 SER B O 1
ATOM 4466 N N . LYS B 1 244 ? 14.398 -16.594 -22.891 1 87.94 244 LYS B N 1
ATOM 4467 C CA . LYS B 1 244 ? 15.031 -17.828 -23.312 1 87.94 244 LYS B CA 1
ATOM 4468 C C . LYS B 1 244 ? 16.188 -18.219 -22.391 1 87.94 244 LYS B C 1
ATOM 4470 O O . LYS B 1 244 ? 16.359 -19.391 -22.078 1 87.94 244 LYS B O 1
ATOM 4475 N N . ALA B 1 245 ? 16.859 -17.203 -21.969 1 83.38 245 ALA B N 1
ATOM 4476 C CA . ALA B 1 245 ? 17.953 -17.438 -21.047 1 83.38 245 ALA B CA 1
ATOM 4477 C C . ALA B 1 245 ? 17.438 -18.031 -19.734 1 83.38 245 ALA B C 1
ATOM 4479 O O . ALA B 1 245 ? 18.078 -18.922 -19.156 1 83.38 245 ALA B O 1
ATOM 4480 N N . ALA B 1 246 ? 16.359 -17.547 -19.328 1 82.19 246 ALA B N 1
ATOM 4481 C CA . ALA B 1 246 ? 15.766 -18.062 -18.094 1 82.19 246 ALA B CA 1
ATOM 4482 C C . ALA B 1 246 ? 15.359 -19.531 -18.234 1 82.19 246 ALA B C 1
ATOM 4484 O O . ALA B 1 246 ? 15.602 -20.344 -17.344 1 82.19 246 ALA B O 1
ATOM 4485 N N . LEU B 1 247 ? 14.773 -19.844 -19.375 1 87.06 247 LEU B N 1
ATOM 4486 C CA . LEU B 1 247 ? 14.344 -21.219 -19.641 1 87.06 247 LEU B CA 1
ATOM 4487 C C . LEU B 1 247 ? 15.547 -22.156 -19.688 1 87.06 247 LEU B C 1
ATOM 4489 O O . LEU B 1 247 ? 15.477 -23.281 -19.188 1 87.06 247 LEU B O 1
ATOM 4493 N N . GLU B 1 248 ? 16.531 -21.641 -20.266 1 81.75 248 GLU B N 1
ATOM 4494 C CA . GLU B 1 248 ? 17.734 -22.453 -20.359 1 81.75 248 GLU B CA 1
ATOM 4495 C C . GLU B 1 248 ? 18.391 -22.641 -19 1 81.75 248 GLU B C 1
ATOM 4497 O O . GLU B 1 248 ? 18.844 -23.75 -18.672 1 81.75 248 GLU B O 1
ATOM 4502 N N . LYS B 1 249 ? 18.328 -21.641 -18.297 1 79.12 249 LYS B N 1
ATOM 4503 C CA . LYS B 1 249 ? 19.031 -21.656 -17.016 1 79.12 249 LYS B CA 1
ATOM 4504 C C . LYS B 1 249 ? 18.234 -22.438 -15.961 1 79.12 249 LYS B C 1
ATOM 4506 O O . LYS B 1 249 ? 18.812 -23.219 -15.203 1 79.12 249 LYS B O 1
ATOM 4511 N N . TYR B 1 250 ? 16.969 -22.281 -15.945 1 78.19 250 TYR B N 1
ATOM 4512 C CA . TYR B 1 250 ? 16.188 -22.781 -14.82 1 78.19 250 TYR B CA 1
ATOM 4513 C C . TYR B 1 250 ? 15.367 -24 -15.227 1 78.19 250 TYR B C 1
ATOM 4515 O O . TYR B 1 250 ? 14.82 -24.703 -14.375 1 78.19 250 TYR B O 1
ATOM 4523 N N . GLN B 1 251 ? 15.242 -24.266 -16.422 1 78 251 GLN B N 1
ATOM 4524 C CA . GLN B 1 251 ? 14.648 -25.469 -17 1 78 251 GLN B CA 1
ATOM 4525 C C . GLN B 1 251 ? 13.195 -25.625 -16.562 1 78 251 GLN B C 1
ATOM 4527 O O . GLN B 1 251 ? 12.781 -26.719 -16.156 1 78 251 GLN B O 1
ATOM 4532 N N . HIS B 1 252 ? 12.562 -24.453 -16.5 1 80.56 252 HIS B N 1
ATOM 4533 C CA . HIS B 1 252 ? 11.117 -24.547 -16.297 1 80.56 252 HIS B CA 1
ATOM 4534 C C . HIS B 1 252 ? 10.367 -24.469 -17.609 1 80.56 252 HIS B C 1
ATOM 4536 O O . HIS B 1 252 ? 10.984 -24.375 -18.672 1 80.56 252 HIS B O 1
ATOM 4542 N N . GLN B 1 253 ? 9.07 -24.656 -17.578 1 83.69 253 GLN B N 1
ATOM 4543 C CA . GLN B 1 253 ? 8.336 -25.016 -18.781 1 83.69 253 GLN B CA 1
ATOM 4544 C C . GLN B 1 253 ? 7.977 -23.766 -19.594 1 83.69 253 GLN B C 1
ATOM 4546 O O . GLN B 1 253 ? 7.895 -23.828 -20.828 1 83.69 253 GLN B O 1
ATOM 4551 N N . LEU B 1 254 ? 7.699 -22.703 -18.922 1 92.88 254 LEU B N 1
ATOM 4552 C CA . LEU B 1 254 ? 7.125 -21.609 -19.688 1 92.88 254 LEU B CA 1
ATOM 4553 C C . LEU B 1 254 ? 7.453 -20.266 -19.031 1 92.88 254 LEU B C 1
ATOM 4555 O O . LEU B 1 254 ? 7.402 -20.125 -17.812 1 92.88 254 LEU B O 1
ATOM 4559 N N . VAL B 1 255 ? 7.816 -19.266 -19.859 1 94.25 255 VAL B N 1
ATOM 4560 C CA . VAL B 1 255 ? 8.016 -17.891 -19.438 1 94.25 255 VAL B CA 1
ATOM 4561 C C . VAL B 1 255 ? 7.012 -16.984 -20.141 1 94.25 255 VAL B C 1
ATOM 4563 O O . VAL B 1 255 ? 6.832 -17.062 -21.359 1 94.25 255 VAL B O 1
ATOM 4566 N N . ILE B 1 256 ? 6.293 -16.25 -19.406 1 95.81 256 ILE B N 1
ATOM 4567 C CA . ILE B 1 256 ? 5.461 -15.195 -19.984 1 95.81 256 ILE B CA 1
ATOM 4568 C C . ILE B 1 256 ? 6.219 -13.867 -19.984 1 95.81 256 ILE B C 1
ATOM 4570 O O . ILE B 1 256 ? 6.539 -13.336 -18.906 1 95.81 256 ILE B O 1
ATOM 4574 N N . ALA B 1 257 ? 6.488 -13.352 -21.156 1 94 257 ALA B N 1
ATOM 4575 C CA . ALA B 1 257 ? 7.273 -12.133 -21.312 1 94 257 ALA B CA 1
ATOM 4576 C C . ALA B 1 257 ? 6.383 -10.953 -21.688 1 94 257 ALA B C 1
ATOM 4578 O O . ALA B 1 257 ? 5.5 -11.078 -22.531 1 94 257 ALA B O 1
ATOM 4579 N N . ASN B 1 258 ? 6.629 -9.828 -20.953 1 92.06 258 ASN B N 1
ATOM 4580 C CA . ASN B 1 258 ? 5.852 -8.648 -21.297 1 92.06 258 ASN B CA 1
ATOM 4581 C C . ASN B 1 258 ? 6.625 -7.363 -21.016 1 92.06 258 ASN B C 1
ATOM 4583 O O . ASN B 1 258 ? 7.547 -7.355 -20.203 1 92.06 258 ASN B O 1
ATOM 4587 N N . LEU B 1 259 ? 6.227 -6.375 -21.781 1 90 259 LEU B N 1
ATOM 4588 C CA . LEU B 1 259 ? 6.75 -5.035 -21.531 1 90 259 LEU B CA 1
ATOM 4589 C C . LEU B 1 259 ? 5.91 -4.297 -20.5 1 90 259 LEU B C 1
ATOM 4591 O O . LEU B 1 259 ? 4.711 -4.543 -20.375 1 90 259 LEU B O 1
ATOM 4595 N N . LEU B 1 260 ? 6.637 -3.402 -19.844 1 86.31 260 LEU B N 1
ATOM 4596 C CA . LEU B 1 260 ? 5.961 -2.639 -18.797 1 86.31 260 LEU B CA 1
ATOM 4597 C C . LEU B 1 260 ? 4.781 -1.862 -19.375 1 86.31 260 LEU B C 1
ATOM 4599 O O . LEU B 1 260 ? 3.684 -1.886 -18.797 1 86.31 260 LEU B O 1
ATOM 4603 N N . GLU B 1 261 ? 4.898 -1.302 -20.469 1 86.75 261 GLU B N 1
ATOM 4604 C CA . GLU B 1 261 ? 3.947 -0.337 -21.016 1 86.75 261 GLU B CA 1
ATOM 4605 C C . GLU B 1 261 ? 2.762 -1.04 -21.672 1 86.75 261 GLU B C 1
ATOM 4607 O O . GLU B 1 261 ? 1.654 -0.502 -21.703 1 86.75 261 GLU B O 1
ATOM 4612 N N . THR B 1 262 ? 2.994 -2.271 -22.141 1 89.19 262 THR B N 1
ATOM 4613 C CA . THR B 1 262 ? 1.945 -2.928 -22.922 1 89.19 262 THR B CA 1
ATOM 4614 C C . THR B 1 262 ? 1.499 -4.219 -22.234 1 89.19 262 THR B C 1
ATOM 4616 O O . THR B 1 262 ? 0.919 -5.098 -22.875 1 89.19 262 THR B O 1
ATOM 4619 N N . ARG B 1 263 ? 1.756 -4.32 -21.016 1 88.69 263 ARG B N 1
ATOM 4620 C CA . ARG B 1 263 ? 1.588 -5.578 -20.297 1 88.69 263 ARG B CA 1
ATOM 4621 C C . ARG B 1 263 ? 0.117 -5.973 -20.219 1 88.69 263 ARG B C 1
ATOM 4623 O O . ARG B 1 263 ? -0.207 -7.148 -20.031 1 88.69 263 ARG B O 1
ATOM 4630 N N . LYS B 1 264 ? -0.808 -5.074 -20.406 1 91.19 264 LYS B N 1
ATOM 4631 C CA . LYS B 1 264 ? -2.234 -5.379 -20.328 1 91.19 264 LYS B CA 1
ATOM 4632 C C . LYS B 1 264 ? -2.793 -5.75 -21.703 1 91.19 264 LYS B C 1
ATOM 4634 O O . LYS B 1 264 ? -3.902 -6.277 -21.797 1 91.19 264 LYS B O 1
ATOM 4639 N N . GLU B 1 265 ? -1.938 -5.578 -22.672 1 93.06 265 GLU B N 1
ATOM 4640 C CA . GLU B 1 265 ? -2.443 -5.746 -24.031 1 93.06 265 GLU B CA 1
ATOM 4641 C C . GLU B 1 265 ? -1.72 -6.875 -24.766 1 93.06 265 GLU B C 1
ATOM 4643 O O . GLU B 1 265 ? -2.277 -7.496 -25.672 1 93.06 265 GLU B O 1
ATOM 4648 N N . GLU B 1 266 ? -0.511 -7.004 -24.312 1 94.06 266 GLU B N 1
ATOM 4649 C CA . GLU B 1 266 ? 0.296 -7.965 -25.062 1 94.06 266 GLU B CA 1
ATOM 4650 C C . GLU B 1 266 ? 1.278 -8.688 -24.141 1 94.06 266 GLU B C 1
ATOM 4652 O O . GLU B 1 266 ? 1.952 -8.062 -23.328 1 94.06 266 GLU B O 1
ATOM 4657 N N . VAL B 1 267 ? 1.314 -10.062 -24.344 1 95.94 267 VAL B N 1
ATOM 4658 C CA . VAL B 1 267 ? 2.342 -10.883 -23.719 1 95.94 267 VAL B CA 1
ATOM 4659 C C . VAL B 1 267 ? 2.854 -11.922 -24.703 1 95.94 267 VAL B C 1
ATOM 4661 O O . VAL B 1 267 ? 2.229 -12.156 -25.75 1 95.94 267 VAL B O 1
ATOM 4664 N N . ILE B 1 268 ? 4.008 -12.461 -24.438 1 95.44 268 ILE B N 1
ATOM 4665 C CA . ILE B 1 268 ? 4.57 -13.531 -25.25 1 95.44 268 ILE B CA 1
ATOM 4666 C C . ILE B 1 268 ? 4.816 -14.766 -24.375 1 95.44 268 ILE B C 1
ATOM 4668 O O . ILE B 1 268 ? 5.531 -14.688 -23.375 1 95.44 268 ILE B O 1
ATOM 4672 N N . LEU B 1 269 ? 4.152 -15.852 -24.781 1 95.88 269 LEU B N 1
ATOM 4673 C CA . LEU B 1 269 ? 4.469 -17.125 -24.156 1 95.88 269 LEU B CA 1
ATOM 4674 C C . LEU B 1 269 ? 5.711 -17.75 -24.781 1 95.88 269 LEU B C 1
ATOM 4676 O O . LEU B 1 269 ? 5.727 -18.047 -25.969 1 95.88 269 LEU B O 1
ATOM 4680 N N . VAL B 1 270 ? 6.707 -17.922 -23.953 1 94.38 270 VAL B N 1
ATOM 4681 C CA . VAL B 1 270 ? 7.98 -18.422 -24.453 1 94.38 270 VAL B CA 1
ATOM 4682 C C . VAL B 1 270 ? 8.258 -19.797 -23.875 1 94.38 270 VAL B C 1
ATOM 4684 O O . VAL B 1 270 ? 8.227 -19.984 -22.656 1 94.38 270 VAL B O 1
ATOM 4687 N N . THR B 1 271 ? 8.422 -20.797 -24.703 1 92.5 271 THR B N 1
ATOM 4688 C CA . THR B 1 271 ? 8.898 -22.125 -24.344 1 92.5 271 THR B CA 1
ATOM 4689 C C . THR B 1 271 ? 10.258 -22.406 -24.969 1 92.5 271 THR B C 1
ATOM 4691 O O . THR B 1 271 ? 10.805 -21.547 -25.688 1 92.5 271 THR B O 1
ATOM 4694 N N . LYS B 1 272 ? 10.812 -23.562 -24.672 1 86.62 272 LYS B N 1
ATOM 4695 C CA . LYS B 1 272 ? 12.117 -23.922 -25.234 1 86.62 272 LYS B CA 1
ATOM 4696 C C . LYS B 1 272 ? 12.062 -23.938 -26.75 1 86.62 272 LYS B C 1
ATOM 4698 O O . LYS B 1 272 ? 13.031 -23.531 -27.406 1 86.62 272 LYS B O 1
ATOM 4703 N N . ASP B 1 273 ? 10.875 -24.188 -27.25 1 87.06 273 ASP B N 1
ATOM 4704 C CA . ASP B 1 273 ? 10.828 -24.453 -28.672 1 87.06 273 ASP B CA 1
ATOM 4705 C C . ASP B 1 273 ? 9.953 -23.422 -29.391 1 87.06 273 ASP B C 1
ATOM 4707 O O . ASP B 1 273 ? 9.836 -23.453 -30.625 1 87.06 273 ASP B O 1
ATOM 4711 N N . SER B 1 274 ? 9.352 -22.578 -28.594 1 89.5 274 SER B N 1
ATOM 4712 C CA . SER B 1 274 ? 8.398 -21.719 -29.297 1 89.5 274 SER B CA 1
ATOM 4713 C C . SER B 1 274 ? 8.195 -20.391 -28.547 1 89.5 274 SER B C 1
ATOM 4715 O O . SER B 1 274 ? 8.516 -20.281 -27.375 1 89.5 274 SER B O 1
ATOM 4717 N N . SER B 1 275 ? 7.789 -19.406 -29.344 1 92.19 275 SER B N 1
ATOM 4718 C CA . SER B 1 275 ? 7.309 -18.125 -28.844 1 92.19 275 SER B CA 1
ATOM 4719 C C . SER B 1 275 ? 5.949 -17.766 -29.438 1 92.19 275 SER B C 1
ATOM 4721 O O . SER B 1 275 ? 5.82 -17.625 -30.656 1 92.19 275 SER B O 1
ATOM 4723 N N . LYS B 1 276 ? 4.98 -17.656 -28.578 1 93.94 276 LYS B N 1
ATOM 4724 C CA . LYS B 1 276 ? 3.619 -17.406 -29.047 1 93.94 276 LYS B CA 1
ATOM 4725 C C . LYS B 1 276 ? 3.084 -16.094 -28.453 1 93.94 276 LYS B C 1
ATOM 4727 O O . LYS B 1 276 ? 2.865 -16 -27.25 1 93.94 276 LYS B O 1
ATOM 4732 N N . PRO B 1 277 ? 2.791 -15.18 -29.312 1 94.44 277 PRO B N 1
ATOM 4733 C CA . PRO B 1 277 ? 2.213 -13.93 -28.812 1 94.44 277 PRO B CA 1
ATOM 4734 C C . PRO B 1 277 ? 0.722 -14.047 -28.516 1 94.44 277 PRO B C 1
ATOM 4736 O O . PRO B 1 277 ? -0.004 -14.75 -29.219 1 94.44 277 PRO B O 1
ATOM 4739 N N . ILE B 1 278 ? 0.303 -13.469 -27.422 1 95.12 278 ILE B N 1
ATOM 4740 C CA . ILE B 1 278 ? -1.101 -13.25 -27.094 1 95.12 278 ILE B CA 1
ATOM 4741 C C . ILE B 1 278 ? -1.398 -11.75 -27.109 1 95.12 278 ILE B C 1
ATOM 4743 O O . ILE B 1 278 ? -0.813 -10.992 -26.328 1 95.12 278 ILE B O 1
ATOM 4747 N N . LEU B 1 279 ? -2.279 -11.344 -27.984 1 94.38 279 LEU B N 1
ATOM 4748 C CA . LEU B 1 279 ? -2.619 -9.93 -28.156 1 94.38 279 LEU B CA 1
ATOM 4749 C C . LEU B 1 279 ? -4.117 -9.711 -27.969 1 94.38 279 LEU B C 1
ATOM 4751 O O . LEU B 1 279 ? -4.93 -10.469 -28.5 1 94.38 279 LEU B O 1
ATOM 4755 N N . LEU B 1 280 ? -4.406 -8.711 -27.219 1 92.94 280 LEU B N 1
ATOM 4756 C CA . LEU B 1 280 ? -5.801 -8.289 -27.109 1 92.94 280 LEU B CA 1
ATOM 4757 C C . LEU B 1 280 ? -6.141 -7.27 -28.188 1 92.94 280 LEU B C 1
ATOM 4759 O O . LEU B 1 280 ? -5.402 -6.305 -28.406 1 92.94 280 LEU B O 1
ATOM 4763 N N . SER B 1 281 ? -7.223 -7.539 -28.844 1 89.88 281 SER B N 1
ATOM 4764 C CA . SER B 1 281 ? -7.684 -6.574 -29.828 1 89.88 281 SER B CA 1
ATOM 4765 C C . SER B 1 281 ? -8.266 -5.332 -29.172 1 89.88 281 SER B C 1
ATOM 4767 O O . SER B 1 281 ? -8.594 -5.352 -27.984 1 89.88 281 SER B O 1
ATOM 4769 N N . ALA B 1 282 ? -8.344 -4.27 -29.922 1 87.75 282 ALA B N 1
ATOM 4770 C CA . ALA B 1 282 ? -8.938 -3.031 -29.438 1 87.75 282 ALA B CA 1
ATOM 4771 C C . ALA B 1 282 ? -10.391 -3.248 -29.016 1 87.75 282 ALA B C 1
ATOM 4773 O O . ALA B 1 282 ? -10.852 -2.664 -28.031 1 87.75 282 ALA B O 1
ATOM 4774 N N . GLU B 1 283 ? -10.992 -4.102 -29.75 1 88.31 283 GLU B N 1
ATOM 4775 C CA . GLU B 1 283 ? -12.383 -4.414 -29.438 1 88.31 283 GLU B CA 1
ATOM 4776 C C . GLU B 1 283 ? -12.516 -5.121 -28.094 1 88.31 283 GLU B C 1
ATOM 4778 O O . GLU B 1 283 ? -13.375 -4.773 -27.281 1 88.31 283 GLU B O 1
ATOM 4783 N N . CYS B 1 284 ? -11.641 -6.059 -27.891 1 88.12 284 CYS B N 1
ATOM 4784 C CA . CYS B 1 284 ? -11.656 -6.793 -26.625 1 88.12 284 CYS B CA 1
ATOM 4785 C C . CYS B 1 284 ? -11.352 -5.867 -25.453 1 88.12 284 CYS B C 1
ATOM 4787 O O . CYS B 1 284 ? -12.008 -5.945 -24.422 1 88.12 284 CYS B O 1
ATOM 4789 N N . LEU B 1 285 ? -10.469 -5.008 -25.703 1 86.62 285 LEU B N 1
ATOM 4790 C CA . LEU B 1 285 ? -10.094 -4.059 -24.672 1 86.62 285 LEU B CA 1
ATOM 4791 C C . LEU B 1 285 ? -11.266 -3.158 -24.297 1 86.62 285 LEU B C 1
ATOM 4793 O O . LEU B 1 285 ? -11.508 -2.906 -23.125 1 86.62 285 LEU B O 1
ATOM 4797 N N . SER B 1 286 ? -11.961 -2.738 -25.266 1 88.12 286 SER B N 1
ATOM 4798 C CA . SER B 1 286 ? -13.102 -1.853 -25.047 1 88.12 286 SER B CA 1
ATOM 4799 C C . SER B 1 286 ? -14.227 -2.57 -24.297 1 88.12 286 SER B C 1
ATOM 4801 O O . SER B 1 286 ? -15.008 -1.941 -23.578 1 88.12 286 SER B O 1
ATOM 4803 N N . GLN B 1 287 ? -14.258 -3.9 -24.469 1 89.5 287 GLN B N 1
ATOM 4804 C CA . GLN B 1 287 ? -15.289 -4.699 -23.812 1 89.5 287 GLN B CA 1
ATOM 4805 C C . GLN B 1 287 ? -14.852 -5.113 -22.406 1 89.5 287 GLN B C 1
ATOM 4807 O O . GLN B 1 287 ? -15.586 -5.812 -21.703 1 89.5 287 GLN B O 1
ATOM 4812 N N . GLY B 1 288 ? -13.672 -4.77 -22.016 1 88.44 288 GLY B N 1
ATOM 4813 C CA . GLY B 1 288 ? -13.211 -5.02 -20.656 1 88.44 288 GLY B CA 1
ATOM 4814 C C . GLY B 1 288 ? -12.562 -6.383 -20.5 1 88.44 288 GLY B C 1
ATOM 4815 O O . GLY B 1 288 ? -12.43 -6.879 -19.375 1 88.44 288 GLY B O 1
ATOM 4816 N N . VAL B 1 289 ? -12.234 -6.926 -21.672 1 92.44 289 VAL B N 1
ATOM 4817 C CA . VAL B 1 289 ? -11.57 -8.227 -21.609 1 92.44 289 VAL B CA 1
ATOM 4818 C C . VAL B 1 289 ? -10.156 -8.062 -21.047 1 92.44 289 VAL B C 1
ATOM 4820 O O . VAL B 1 289 ? -9.438 -7.141 -21.438 1 92.44 289 VAL B O 1
ATOM 4823 N N . GLU B 1 290 ? -9.82 -8.883 -20.078 1 95.12 290 GLU B N 1
ATOM 4824 C CA . GLU B 1 290 ? -8.484 -8.875 -19.5 1 95.12 290 GLU B CA 1
ATOM 4825 C C . GLU B 1 290 ? -7.574 -9.891 -20.172 1 95.12 290 GLU B C 1
ATOM 4827 O O . GLU B 1 290 ? -8 -11 -20.5 1 95.12 290 GLU B O 1
ATOM 4832 N N . ILE B 1 291 ? -6.367 -9.57 -20.406 1 96.19 291 ILE B N 1
ATOM 4833 C CA . ILE B 1 291 ? -5.41 -10.43 -21.094 1 96.19 291 ILE B CA 1
ATOM 4834 C C . ILE B 1 291 ? -5.211 -11.719 -20.297 1 96.19 291 ILE B C 1
ATOM 4836 O O . ILE B 1 291 ? -4.902 -12.766 -20.859 1 96.19 291 ILE B O 1
ATOM 4840 N N . GLU B 1 292 ? -5.379 -11.641 -18.969 1 97.25 292 GLU B N 1
ATOM 4841 C CA . GLU B 1 292 ? -5.242 -12.797 -18.094 1 97.25 292 GLU B CA 1
ATOM 4842 C C . GLU B 1 292 ? -6.227 -13.898 -18.484 1 97.25 292 GLU B C 1
ATOM 4844 O O . GLU B 1 292 ? -5.926 -15.086 -18.344 1 97.25 292 GLU B O 1
ATOM 4849 N N . GLU B 1 293 ? -7.391 -13.508 -18.969 1 96.56 293 GLU B N 1
ATOM 4850 C CA . GLU B 1 293 ? -8.359 -14.5 -19.422 1 96.56 293 GLU B CA 1
ATOM 4851 C C . GLU B 1 293 ? -7.766 -15.383 -20.531 1 96.56 293 GLU B C 1
ATOM 4853 O O . GLU B 1 293 ? -7.887 -16.609 -20.484 1 96.56 293 GLU B O 1
ATOM 4858 N N . LEU B 1 294 ? -7.113 -14.727 -21.453 1 96.12 294 LEU B N 1
ATOM 4859 C CA . LEU B 1 294 ? -6.527 -15.453 -22.578 1 96.12 294 LEU B CA 1
ATOM 4860 C C . LEU B 1 294 ? -5.309 -16.25 -22.125 1 96.12 294 LEU B C 1
ATOM 4862 O O . LEU B 1 294 ? -5.102 -17.375 -22.578 1 96.12 294 LEU B O 1
ATOM 4866 N N . ILE B 1 295 ? -4.508 -15.672 -21.266 1 97.12 295 ILE B N 1
ATOM 4867 C CA . ILE B 1 295 ? -3.316 -16.344 -20.766 1 97.12 295 ILE B CA 1
ATOM 4868 C C . ILE B 1 295 ? -3.709 -17.641 -20.062 1 97.12 295 ILE B C 1
ATOM 4870 O O . ILE B 1 295 ? -3.162 -18.703 -20.359 1 97.12 295 ILE B O 1
ATOM 4874 N N . ILE B 1 296 ? -4.699 -17.562 -19.188 1 98.19 296 ILE B N 1
ATOM 4875 C CA . ILE B 1 296 ? -5.078 -18.703 -18.375 1 98.19 296 ILE B CA 1
ATOM 4876 C C . ILE B 1 296 ? -5.703 -19.781 -19.25 1 98.19 296 ILE B C 1
ATOM 4878 O O . ILE B 1 296 ? -5.453 -20.984 -19.047 1 98.19 296 ILE B O 1
ATOM 4882 N N . LYS B 1 297 ? -6.508 -19.375 -20.219 1 97.12 297 LYS B N 1
ATOM 4883 C CA . LYS B 1 297 ? -7.074 -20.328 -21.156 1 97.12 297 LYS B CA 1
ATOM 4884 C C . LYS B 1 297 ? -5.973 -21.141 -21.844 1 97.12 297 LYS B C 1
ATOM 4886 O O . LYS B 1 297 ? -6.07 -22.375 -21.938 1 97.12 297 LYS B O 1
ATOM 4891 N N . GLU B 1 298 ? -4.969 -20.469 -22.266 1 96.56 298 GLU B N 1
ATOM 4892 C CA . GLU B 1 298 ? -3.848 -21.141 -22.922 1 96.56 298 GLU B CA 1
ATOM 4893 C C . GLU B 1 298 ? -3.1 -22.047 -21.953 1 96.56 298 GLU B C 1
ATOM 4895 O O . GLU B 1 298 ? -2.725 -23.172 -22.297 1 96.56 298 GLU B O 1
ATOM 4900 N N . LEU B 1 299 ? -2.842 -21.594 -20.766 1 97.44 299 LEU B N 1
ATOM 4901 C CA . LEU B 1 299 ? -2.092 -22.375 -19.781 1 97.44 299 LEU B CA 1
ATOM 4902 C C . LEU B 1 299 ? -2.85 -23.625 -19.391 1 97.44 299 LEU B C 1
ATOM 4904 O O . LEU B 1 299 ? -2.244 -24.688 -19.188 1 97.44 299 LEU B O 1
ATOM 4908 N N . ILE B 1 300 ? -4.16 -23.516 -19.281 1 97.62 300 ILE B N 1
ATOM 4909 C CA . ILE B 1 300 ? -4.984 -24.672 -18.922 1 97.62 300 ILE B CA 1
ATOM 4910 C C . ILE B 1 300 ? -4.914 -25.719 -20.047 1 97.62 300 ILE B C 1
ATOM 4912 O O . ILE B 1 300 ? -4.812 -26.906 -19.781 1 97.62 300 ILE B O 1
ATOM 4916 N N . THR B 1 301 ? -4.953 -25.234 -21.281 1 96.31 301 THR B N 1
ATOM 4917 C CA . THR B 1 301 ? -4.828 -26.141 -22.422 1 96.31 301 THR B CA 1
ATOM 4918 C C . THR B 1 301 ? -3.5 -26.875 -22.375 1 96.31 301 THR B C 1
ATOM 4920 O O . THR B 1 301 ? -3.463 -28.109 -22.547 1 96.31 301 THR B O 1
ATOM 4923 N N . ILE B 1 302 ? -2.457 -26.172 -22.125 1 95.06 302 ILE B N 1
ATOM 4924 C CA . ILE B 1 302 ? -1.126 -26.766 -22.062 1 95.06 302 ILE B CA 1
ATOM 4925 C C . ILE B 1 302 ? -1.062 -27.766 -20.906 1 95.06 302 ILE B C 1
ATOM 4927 O O . ILE B 1 302 ? -0.559 -28.875 -21.062 1 95.06 302 ILE B O 1
ATOM 4931 N N . HIS B 1 303 ? -1.583 -27.391 -19.75 1 96.38 303 HIS B N 1
ATOM 4932 C CA . HIS B 1 303 ? -1.559 -28.234 -18.578 1 96.38 303 HIS B CA 1
ATOM 4933 C C . HIS B 1 303 ? -2.33 -29.531 -18.812 1 96.38 303 HIS B C 1
ATOM 4935 O O . HIS B 1 303 ? -1.853 -30.609 -18.469 1 96.38 303 HIS B O 1
ATOM 4941 N N . ASN B 1 304 ? -3.477 -29.391 -19.422 1 95.62 304 ASN B N 1
ATOM 4942 C CA . ASN B 1 304 ? -4.277 -30.562 -19.719 1 95.62 304 ASN B CA 1
ATOM 4943 C C . ASN B 1 304 ? -3.557 -31.5 -20.688 1 95.62 304 ASN B C 1
ATOM 4945 O O . ASN B 1 304 ? -3.654 -32.719 -20.562 1 95.62 304 ASN B O 1
ATOM 4949 N N . HIS B 1 305 ? -2.914 -30.922 -21.625 1 93.69 305 HIS B N 1
ATOM 4950 C CA . HIS B 1 305 ? -2.133 -31.734 -22.562 1 93.69 305 HIS B CA 1
ATOM 4951 C C . HIS B 1 305 ? -1.034 -32.5 -21.828 1 93.69 305 HIS B C 1
ATOM 4953 O O . HIS B 1 305 ? -0.791 -33.688 -22.109 1 93.69 305 HIS B O 1
ATOM 4959 N N . MET B 1 306 ? -0.375 -31.844 -20.875 1 91.69 306 MET B N 1
ATOM 4960 C CA . MET B 1 306 ? 0.668 -32.469 -20.078 1 91.69 306 MET B CA 1
ATOM 4961 C C . MET B 1 306 ? 0.103 -33.656 -19.281 1 91.69 306 MET B C 1
ATOM 4963 O O . MET B 1 306 ? 0.76 -34.688 -19.125 1 91.69 306 MET B O 1
ATOM 4967 N N . LEU B 1 307 ? -1.104 -33.469 -18.812 1 92.44 307 LEU B N 1
ATOM 4968 C CA . LEU B 1 307 ? -1.754 -34.5 -17.969 1 92.44 307 LEU B CA 1
ATOM 4969 C C . LEU B 1 307 ? -2.17 -35.688 -18.797 1 92.44 307 LEU B C 1
ATOM 4971 O O . LEU B 1 307 ? -2.15 -36.844 -18.312 1 92.44 307 LEU B O 1
ATOM 4975 N N . ASN B 1 308 ? -2.504 -35.438 -20.016 1 90.94 308 ASN B N 1
ATOM 4976 C CA . ASN B 1 308 ? -2.963 -36.5 -20.891 1 90.94 308 ASN B CA 1
ATOM 4977 C C . ASN B 1 308 ? -1.792 -37.281 -21.469 1 90.94 308 ASN B C 1
ATOM 4979 O O . ASN B 1 308 ? -1.968 -38.406 -21.953 1 90.94 308 ASN B O 1
ATOM 4983 N N . GLN B 1 309 ? -0.693 -36.688 -21.609 1 83.62 309 GLN B N 1
ATOM 4984 C CA . GLN B 1 309 ? 0.479 -37.375 -22.109 1 83.62 309 GLN B CA 1
ATOM 4985 C C . GLN B 1 309 ? 1.097 -38.281 -21.047 1 83.62 309 GLN B C 1
ATOM 4987 O O . GLN B 1 309 ? 1.928 -39.156 -21.344 1 83.62 309 GLN B O 1
ATOM 4992 N N . LYS B 1 310 ? 0.574 -38.406 -19.891 1 64.88 310 LYS B N 1
ATOM 4993 C CA . LYS B 1 310 ? 1.041 -39.312 -18.844 1 64.88 310 LYS B CA 1
ATOM 4994 C C . LYS B 1 310 ? 0.307 -40.656 -18.906 1 64.88 310 LYS B C 1
ATOM 4996 O O . LYS B 1 310 ? -0.886 -40.688 -19.219 1 64.88 310 LYS B O 1
#

InterPro domains:
  IPR007085 DNA/pantothenate metabolism flavoprotein, C-terminal [PF04127] (35-92)
  IPR007085 DNA/pantothenate metabolism flavoprotein, C-terminal [PF04127] (172-264)
  IPR035929 CoaB-like superfamily [G3DSA:3.40.50.10300] (21-310)
  IPR035929 CoaB-like superfamily [SSF102645] (23-305)

Radius of gyration: 26.1 Å; Cα contacts (8 Å, |Δi|>4): 1171; chains: 2; bounding box: 66×78×61 Å

Foldseek 3Di:
DCPPQNVLLVQFDDDDCNVVLLVLLLVLLVVCVVVVAQAEEFEFEWAWAAQAPPGPDIDIDGGLRPLRQVLCVLCVVVRHQYEYEYAPPHDHHLCNVCPPHDPVVQWDWDDDDPDIDIDGDPVCCVVNVVSVVSVVVCVVVSSYHYDHDHHLSNSLSSLLSNLQSCLVVQLSYAYHYEYHHDQWYDGPVRHHHDDDDCPVPDDDDDTHGDDDCLQCSCVPRRVRYQYEEEDEDQDPVCFQVVQLVCCVVRVHAWYWTDYPVCRFAKIWIDGNVDIDIQGDDPVCVVVVNTSSNVVSVVVVVVSVVSVVVD/DCPPQNVLLVQFDDDDCLVVLLVLLLVLLVVCVVVVAQAEEQEFEWAWAAQAPPGPDIDIDGGLRPLRQVLCVLCVVVRHQYEYEYAPPHDHHLCNVCPPHDPVVQWDWDDDDPDIDIDGDPVCCVVNVVSVVSVVVCVVVSSYHYDHDHHLSNSLSSLLSNLQSCLVVQLSYEYHYEYHHDQWYDGPVRHHHDDDDCPVPDDDDDIHGDDDCLQCSCVPRRVRYQYEEEDEDQDPVCFQVVQLVCCVVRVHAWYWTDYPVCRFAKIWIDGNVDIDIQGDDPVCVVVVNTSSNVVSVVVVVVSVVSVVVD

Secondary structure (DSSP, 8-state):
---HHHHHHHHSPPPTTHHHHHHHHHHHHHHHHHTT--EEEEEESB-EEESSSS-SEEEEE----HHHHHHHHHHHHTT-EEEEEEETTS--TTGGGGTT--GGGGEEEEEETTEEEEEE-HHHHHHHHHHHHHHHHHHHTT-EEEEEE-BHHHHHHHHHHHHHHHGGGGGGEEEEE-SB--SEE--GGGS-SSPPPGGGSSEEEEEEEPP-THHHIIIII-TTSEEEEEEEESSHHHHHHHHHHHHHHH--SEEEEEETTTTTTEEEEE-SS-EEEEE--HHHHHTT--HHHHHHHHHHHHHHHHHHT-/---HHHHHHHHSPPPTTHHHHHHHHHHHHHHHHHTT--EEEEEESB-EEESSSS-SEEEEE----HHHHHHHHHHHHTT-EEEEEEETTS--TTGGGGTT--GGGGEEEEEETTEEEEEE-HHHHHHHHHHHHHHHHHHHTT-EEEEEE-BHHHHHHHHHHHHHHHGGGGGGEEEEE-SB--SEE--GGGS-SSPPPGGGSSEEEEEEEPP-THHHIIIII-TTSEEEEEEEESSHHHHHHHHHHHHHHH--SEEEEEETTTTTTEEEEE-SS-EEEEE--HHHHHTT--HHHHHHHHHHHHHHHHHH--

Organism: NCBI:txid2607531

pLDDT: mean 89.39, std 8.94, range [36.88, 98.81]

Sequence (620 aa):
MESDSSKFLKELPVPERFEEKQIRIQNFVERQHSLRNKVVLVTSGGTIVPLESRTVRFIDNFSQGTRGSASAEYFLNSGYAVIFLHRNGSLEPYSRNFSRKNLLDFLEFREDGQEQSLAVQGKYEEKISKILRIYQKVTHSEMLLSVDFTTLSEYLYLLRIAALALKTLQLDAMLYLAAAVSDFYIPKDQMPEHKIQSSNGSLQLSLQLVPKLLEPLVKDWAPDAFIISFKLETNRSLLISKSKAALEKYQHQLVIANLLETRKEEVILVTKDSSKPILLSAECLSQGVEIEELIIKELITIHNHMLNQKMESDSSKFLKELPVPERFEEKQIRIQNFVERQHSLRNKVVLVTSGGTIVPLESRTVRFIDNFSQGTRGSASAEYFLNSGYAVIFLHRNGSLEPYSRNFSRKNLLDFLEFREDGQEQSLAVQGKYEEKISKILRIYQKVTHSEMLLSVDFTTLSEYLYLLRIAALALKTLQLDAMLYLAAAVSDFYIPKDQMPEHKIQSSNGSLQLSLQLVPKLLEPLVKDWAPDAFIISFKLETNRSLLISKSKAALEKYQHQLVIANLLETRKEEVILVTKDSSKPILLSAECLSQGVEIEELIIKELITIHNHMLNQK

Nearest PDB structures (foldseek):
  7edz-assembly1_D  TM=9.624E-01  e=1.775E-40  Homo sapiens
  6aim-assembly1_A  TM=9.126E-01  e=2.447E-35  Saccharomyces cerevisiae S288C
  6ai8-assembly1_A  TM=9.141E-01  e=5.323E-35  Saccharomyces cerevisiae S288C
  1p9o-assembly1_B  TM=9.244E-01  e=4.166E-31  Homo sapiens
  1p9o-assembly1_A  TM=9.115E-01  e=2.358E-30  Homo sapiens

Solvent-accessible surface area (backbone atoms only — not comparable to full-atom values): 32728 Å² total; per-residue (Å²): 125,82,48,73,63,55,56,51,55,68,64,37,69,79,47,85,67,46,65,60,53,49,51,53,48,44,54,49,46,52,52,36,54,75,69,69,45,38,37,30,38,34,26,17,9,26,17,29,35,58,60,20,70,55,64,45,38,28,37,36,26,66,44,63,11,61,69,26,18,53,35,50,45,52,41,44,74,69,64,31,28,34,40,38,38,27,20,67,89,34,42,40,56,78,51,48,82,52,61,95,56,58,71,69,76,45,46,38,83,39,76,57,88,95,44,77,43,57,27,53,35,74,94,47,38,67,64,50,49,56,49,45,55,54,50,50,52,40,56,73,66,62,34,59,46,81,44,73,29,53,35,46,48,31,41,52,54,51,50,50,52,48,33,46,49,39,36,80,50,28,70,43,18,31,38,40,46,54,37,34,68,56,58,51,36,59,55,69,91,74,42,42,59,53,67,85,72,68,86,73,49,59,48,78,44,75,30,36,59,47,78,73,59,55,40,52,39,32,68,65,34,26,57,58,32,50,36,32,42,61,43,79,29,79,49,75,87,49,41,62,61,52,43,52,49,46,37,68,70,31,64,50,62,34,30,41,31,29,39,70,89,42,51,72,41,35,41,30,42,34,41,97,85,45,76,45,76,48,72,59,49,71,66,42,50,74,71,65,56,54,52,50,57,58,52,49,55,52,50,50,53,52,50,50,52,59,57,65,73,102,126,81,47,74,62,54,56,51,55,68,62,40,69,78,48,84,68,46,67,60,53,50,48,52,48,44,52,49,48,53,51,36,54,75,69,69,45,39,38,31,39,33,25,17,9,26,18,29,36,60,60,18,70,55,63,44,37,26,39,35,27,66,44,63,11,60,68,27,16,51,36,50,45,52,40,44,74,69,64,29,28,35,40,39,38,27,20,67,92,34,44,40,57,78,52,49,79,52,61,95,55,57,70,68,76,46,46,38,82,39,76,59,87,95,43,78,43,59,28,52,35,74,94,48,38,67,65,51,48,58,50,45,54,53,51,48,52,40,56,74,67,63,34,58,44,79,45,71,27,53,36,44,48,31,41,53,54,50,50,50,52,48,32,46,50,38,36,79,49,26,72,44,19,31,38,41,46,54,38,36,67,57,58,51,37,58,55,68,90,73,40,43,59,52,66,84,71,68,87,73,50,60,47,77,45,75,30,37,59,46,77,74,60,55,39,52,39,33,69,66,35,26,58,57,32,50,38,36,41,62,42,80,29,78,49,76,86,48,40,62,58,51,44,52,48,46,36,69,71,33,64,50,61,35,30,41,30,30,39,71,90,42,50,73,41,35,40,32,43,34,41,97,85,46,75,46,76,48,71,58,51,73,66,41,50,75,71,65,55,56,52,50,59,57,53,50,55,51,50,51,53,53,50,50,52,58,58,63,74,101